Protein AF-A0A1L9RF96-F1 (afdb_monomer_lite)

Foldseek 3Di:
DKDWCAFLLSLVVCLVPAQVSVVVSVVLVVDPVRDRRWIFMFFFDLDDDPDDDPPHAFTFTFTGDVDPLSGWTKGKALAPVVRPVPPVVLFDFLAADLVVVLVVLVVCCVVPNLDDVDPDFDPAQDWAQDLVQRAIDGAPTSFAADAEQEAAADDDDPADDDDPVCNVQRRHGCCCPPPNPHAQQVNLVSQVPVSDGHVSEYEYEQADQHRNQHFGNSPDHTADGWDWGDDPSMIMTTADDDPLSSLVPGNSLQALLSLLVLQSTQKYFYGGSHWTWIDGLVDPDDIDTSNCVSHRDCVVPRRDSNDDDDLQRLQQSNLQHDDPALQCSCVSCVSVCCVPQNPQAFLSAHLQCNQQQLQKAAPVNDFAAGDHPPPDDRDPSHPSRGHHGMGHPCVPPDPQQDAGDDLKWKWAADPVLQWIDTRFRDPPHQQFFQDPVLFHDDPPPDVVSVVSSLPLLVVLLVCLQVVSADADNDPQSDPDDDSVSSSVVRRVPDRGSSRSSCNSNPNDPDIDHPVVCVVRFPPVQSVVQSDDDPGGDMGID

InterPro domains:
  IPR010730 Heterokaryon incompatibility [PF06985] (184-261)

Secondary structure (DSSP, 8-state):
-EEEEEEHHHHHHHHTT-TTHHHHHHHHTT-TT--TTPEEEEE----S--TT-----------SSS-GGG---EEEES-TTS-TTS-GGGSPPSS--HHHHHHHHHHHHHHH-S--S------TT-EEEETTTTEEEEPPTT----EEE----S--SS-----TTTHHHHTSTTHHHHT----HHHHHHHHHHTSS-SSS-EEEE-S-SSTTS--TTTSSS-PPPP-EEEETTEEEEEPPPPHHHHHHTSTTTTBHHHHHHHHT-SEEEEE-SS-EEEEETT--SPPEETTGGGS---TT----TTS---HHHHHHHHHTSB-SSGGGHHHHHHHHHHHHHTT-EETTEEGGGHHHHT-EEETTS--PBPPPSSS----TTSGGGB-S-EEE--TT--TTT-----SS-EEEE-TTSS-EEE-PPP--SGGGBB-TTSSB----S-HHHHHHHHHHHHHHHHHHHTT-S-SPPPGGGSSS--HHHHHHHHHHH-SBHHHHHHHHHT--SSPBPHHHHTTTS-HHHHHHHTS--SS--EEE-

Sequence (541 aa):
MKLNLGTLEELQERARRCSFCAPIAKMVALDSEIGPTTEVIFQTDLAGDYGDSDCSCGFRGFVGTEDPYTCHNFLGFRDVSEVDDLELDKWPGQEINWVTVSTWLKKCDDEHGKISKHQSTAPQGLLVIDTDNWCIMDAPTNCQYAAQSYVWGSPPGDDLQLTIDNMAELKLVGSLIQKYSPPETVRDAILACNIYGGSWVILVALAGNDAPHGLPGVSKAKRSQPVTKQTQGIDLVQQHMIYPDLVSVSKWATRGWTFQEARFSSRLLSFSEEAACYECHHCESDPEIEDAVLRPSLEGFDGGMFQSWSYDELVSSFTSRDLTFDGDILCAFTGILNSQYGNRHRFGLPLKDLSRALLWTAEDREYPIRQSTNDEVFPSWSWCFIKGSMRHDIRGFDEDHGFTKPLATFAFSVADKSSLDLLQNQSNHSLWSKGKNGLWGESHGRPWIDNEKRIAPLVIAMAWRKGCLHGALPDELRPGSSWQAYEDIIFSKWPSLGRLSDDADGIAPGTITAHHLDNRFPPATVRLAAIPSCHTRSLFA

Organism: NCBI:txid1073089

pLDDT: mean 74.05, std 14.83, range [30.03, 94.94]

Structure (mmCIF, N/CA/C/O backbone):
data_AF-A0A1L9RF96-F1
#
_entry.id   AF-A0A1L9RF96-F1
#
loop_
_atom_site.group_PDB
_atom_site.id
_atom_site.type_symbol
_atom_site.label_atom_id
_atom_site.label_alt_id
_atom_site.label_comp_id
_atom_site.label_asym_id
_atom_site.label_entity_id
_atom_site.label_seq_id
_atom_site.pdbx_PDB_ins_code
_atom_site.Cartn_x
_atom_site.Cartn_y
_atom_site.Cartn_z
_atom_site.occupancy
_atom_site.B_iso_or_equiv
_atom_site.auth_seq_id
_atom_site.auth_comp_id
_atom_site.auth_asym_id
_atom_site.auth_atom_id
_atom_site.pdbx_PDB_model_num
ATOM 1 N N . MET A 1 1 ? -7.464 36.807 6.433 1.00 61.78 1 MET A N 1
ATOM 2 C CA . MET A 1 1 ? -6.681 37.631 7.392 1.00 61.78 1 MET A CA 1
ATOM 3 C C . MET A 1 1 ? -5.600 36.763 8.032 1.00 61.78 1 MET A C 1
ATOM 5 O O . MET A 1 1 ? -5.914 35.652 8.420 1.00 61.78 1 MET A O 1
ATOM 9 N N . LYS A 1 2 ? -4.351 37.239 8.151 1.00 70.06 2 LYS A N 1
ATOM 10 C CA . LYS A 1 2 ? -3.223 36.504 8.765 1.00 70.06 2 LYS A CA 1
ATOM 11 C C . LYS A 1 2 ? -2.804 37.186 10.074 1.00 70.06 2 LYS A C 1
ATOM 13 O O . LYS A 1 2 ? -2.496 38.374 10.061 1.00 70.06 2 LYS A O 1
ATOM 18 N N . LEU A 1 3 ? -2.821 36.454 11.184 1.00 72.19 3 LEU A N 1
ATOM 19 C CA . LEU A 1 3 ? -2.474 36.899 12.536 1.00 72.19 3 LEU A CA 1
ATOM 20 C C . LEU A 1 3 ? -1.287 36.074 13.043 1.00 72.19 3 LEU A C 1
ATOM 22 O O . LEU A 1 3 ? -1.417 34.879 13.283 1.00 72.19 3 LEU A O 1
ATOM 26 N N . ASN A 1 4 ? -0.130 36.706 13.239 1.00 80.44 4 ASN A N 1
ATOM 27 C CA . ASN A 1 4 ? 0.981 36.063 13.938 1.00 80.44 4 ASN A CA 1
ATOM 28 C C . ASN A 1 4 ? 0.672 36.061 15.447 1.00 80.44 4 ASN A C 1
ATOM 30 O O . ASN A 1 4 ? 0.505 37.117 16.062 1.00 80.44 4 ASN A O 1
ATOM 34 N N . LEU A 1 5 ? 0.546 34.868 16.021 1.00 80.06 5 LEU A N 1
ATOM 35 C CA . LEU A 1 5 ? 0.265 34.633 17.429 1.00 80.06 5 LEU A CA 1
ATOM 36 C C . LEU A 1 5 ? 1.539 34.406 18.247 1.00 80.06 5 LEU A C 1
ATOM 38 O O . LEU A 1 5 ? 1.420 33.923 19.363 1.00 80.06 5 LEU A O 1
ATOM 42 N N . GLY A 1 6 ? 2.720 34.800 17.769 1.00 83.00 6 GLY A N 1
ATOM 43 C CA . GLY A 1 6 ? 4.009 34.650 18.454 1.00 83.00 6 GLY A CA 1
ATOM 44 C C . GLY A 1 6 ? 4.487 33.201 18.531 1.00 83.00 6 GLY A C 1
ATOM 45 O O . GLY A 1 6 ? 3.946 32.329 17.853 1.00 83.00 6 GLY A O 1
ATOM 46 N N . THR A 1 7 ? 5.500 32.935 19.352 1.00 87.06 7 THR A N 1
ATOM 47 C CA . THR A 1 7 ? 5.995 31.560 19.543 1.00 87.06 7 THR A CA 1
ATOM 48 C C . THR A 1 7 ? 4.993 30.702 20.322 1.00 87.06 7 THR A C 1
ATOM 50 O O . THR A 1 7 ? 4.146 31.233 21.048 1.00 87.06 7 THR A O 1
ATOM 53 N N . LEU A 1 8 ? 5.080 29.370 20.216 1.00 84.62 8 LEU A N 1
ATOM 54 C CA . LEU A 1 8 ? 4.247 28.457 21.009 1.00 84.62 8 LEU A CA 1
ATOM 55 C C . LEU A 1 8 ? 4.363 28.746 22.515 1.00 84.62 8 LEU A C 1
ATOM 57 O O . LEU A 1 8 ? 3.351 28.763 23.212 1.00 84.62 8 LEU A O 1
ATOM 61 N N . GLU A 1 9 ? 5.563 29.035 23.015 1.00 87.88 9 GLU A N 1
ATOM 62 C CA . GLU A 1 9 ? 5.787 29.413 24.413 1.00 87.88 9 GLU A CA 1
ATOM 63 C C . GLU A 1 9 ? 5.032 30.704 24.785 1.00 87.88 9 GLU A C 1
ATOM 65 O O . GLU A 1 9 ? 4.249 30.724 25.739 1.00 87.88 9 GLU A O 1
ATOM 70 N N . GLU A 1 10 ? 5.162 31.765 23.983 1.00 88.75 10 GLU A N 1
ATOM 71 C CA . GLU A 1 10 ? 4.437 33.027 24.192 1.00 88.75 10 GLU A CA 1
ATOM 72 C C . GLU A 1 10 ? 2.915 32.852 24.079 1.00 88.75 10 GLU A C 1
ATOM 74 O O . GLU A 1 10 ? 2.125 33.562 24.719 1.00 88.75 10 GLU A O 1
ATOM 79 N N . LEU A 1 11 ? 2.474 31.940 23.215 1.00 86.69 11 LEU A N 1
ATOM 80 C CA . LEU A 1 11 ? 1.074 31.594 23.042 1.00 86.69 11 LEU A CA 1
ATOM 81 C C . LEU A 1 11 ? 0.542 30.823 24.259 1.00 86.69 11 LEU A C 1
ATOM 83 O O . LEU A 1 11 ? -0.541 31.149 24.746 1.00 86.69 11 LEU A O 1
ATOM 87 N N . GLN A 1 12 ? 1.301 29.864 24.795 1.00 87.88 12 GLN A N 1
ATOM 88 C CA . GLN A 1 12 ? 0.978 29.118 26.017 1.00 87.88 12 GLN A CA 1
ATOM 89 C C . GLN A 1 12 ? 0.934 30.023 27.254 1.00 87.88 12 GLN A C 1
ATOM 91 O O . GLN A 1 12 ? 0.074 29.852 28.124 1.00 87.88 12 GLN A O 1
ATOM 96 N N . GLU A 1 13 ? 1.802 31.031 27.337 1.00 90.75 13 GLU A N 1
ATOM 97 C CA . GLU A 1 13 ? 1.718 32.035 28.397 1.00 90.75 13 GLU A CA 1
ATOM 98 C C . GLU A 1 13 ? 0.448 32.885 28.277 1.00 90.75 13 GLU A C 1
ATOM 100 O O . GLU A 1 13 ? -0.287 33.053 29.260 1.00 90.75 13 GLU A O 1
ATOM 105 N N . ARG A 1 14 ? 0.133 33.376 27.069 1.00 91.62 14 ARG A N 1
ATOM 106 C CA . ARG A 1 14 ? -1.098 34.144 26.804 1.00 91.62 14 ARG A CA 1
ATOM 107 C C . ARG A 1 14 ? -2.362 33.317 26.995 1.00 91.62 14 ARG A C 1
ATOM 109 O O . ARG A 1 14 ? -3.365 33.850 27.475 1.00 91.62 14 ARG A O 1
ATOM 116 N N . ALA A 1 15 ? -2.319 32.025 26.690 1.00 85.81 15 ALA A N 1
ATOM 117 C CA . ALA A 1 15 ? -3.412 31.076 26.885 1.00 85.81 15 ALA A CA 1
ATOM 118 C C . ALA A 1 15 ? -3.909 31.018 28.334 1.00 85.81 15 ALA A C 1
ATOM 120 O O . ALA A 1 15 ? -5.082 30.743 28.568 1.00 85.81 15 ALA A O 1
ATOM 121 N N . ARG A 1 16 ? -3.072 31.365 29.319 1.00 85.88 16 ARG A N 1
ATOM 122 C CA . ARG A 1 16 ? -3.496 31.446 30.728 1.00 85.88 16 ARG A CA 1
ATOM 123 C C . ARG A 1 16 ? -4.515 32.559 30.995 1.00 85.88 16 ARG A C 1
ATOM 125 O O . ARG A 1 16 ? -5.147 32.551 32.048 1.00 85.88 16 ARG A O 1
ATOM 132 N N . ARG A 1 17 ? -4.631 33.552 30.103 1.00 84.94 17 ARG A N 1
ATOM 133 C CA . ARG A 1 17 ? -5.451 34.764 30.304 1.00 84.94 17 ARG A CA 1
ATOM 134 C C . ARG A 1 17 ? -6.318 35.155 29.103 1.00 84.94 17 ARG A C 1
ATOM 136 O O . ARG A 1 17 ? -7.175 36.018 29.253 1.00 84.94 17 ARG A O 1
ATOM 143 N N . CYS A 1 18 ? -6.110 34.558 27.931 1.00 76.69 18 CYS A N 1
ATOM 144 C CA . CYS A 1 18 ? -6.847 34.860 26.706 1.00 76.69 18 CYS A CA 1
ATOM 145 C C . CYS A 1 18 ? -7.694 33.658 26.268 1.00 76.69 18 CYS A C 1
ATOM 147 O O . CYS A 1 18 ? -7.155 32.595 25.962 1.00 76.69 18 CYS A O 1
ATOM 149 N N . SER A 1 19 ? -9.015 33.850 26.189 1.00 67.00 19 SER A N 1
ATOM 150 C CA . SER A 1 19 ? -9.985 32.814 25.797 1.00 67.00 19 SER A CA 1
ATOM 151 C C . SER A 1 19 ? -9.813 32.325 24.358 1.00 67.00 19 SER A C 1
ATOM 153 O O . SER A 1 19 ? -10.155 31.186 24.070 1.00 67.00 19 SER A O 1
ATOM 155 N N . PHE A 1 20 ? -9.258 33.162 23.475 1.00 73.62 20 PHE A N 1
ATOM 156 C CA . PHE A 1 20 ? -8.938 32.807 22.091 1.00 73.62 20 PHE A CA 1
ATOM 157 C C . PHE A 1 20 ? -7.607 32.045 21.981 1.00 73.62 20 PHE A C 1
ATOM 159 O O . PHE A 1 20 ? -7.520 31.046 21.278 1.00 73.62 20 PHE A O 1
ATOM 166 N N . CYS A 1 21 ? -6.571 32.459 22.720 1.00 77.50 21 CYS A N 1
ATOM 167 C CA . CYS A 1 21 ? -5.265 31.789 22.691 1.00 77.50 21 CYS A CA 1
ATOM 168 C C . CYS A 1 21 ? -5.281 30.426 23.398 1.00 77.50 21 CYS A C 1
ATOM 170 O O . CYS A 1 21 ? -4.523 29.542 23.017 1.00 77.50 21 CYS A O 1
ATOM 172 N N . ALA A 1 22 ? -6.120 30.249 24.424 1.00 75.38 22 ALA A N 1
ATOM 173 C CA . ALA A 1 22 ? -6.210 29.015 25.205 1.00 75.38 22 ALA A CA 1
ATOM 174 C C . ALA A 1 22 ? -6.485 27.737 24.382 1.00 75.38 22 ALA A C 1
ATOM 176 O O . ALA A 1 22 ? -5.730 26.776 24.551 1.00 75.38 22 ALA A O 1
ATOM 177 N N . PRO A 1 23 ? -7.512 27.686 23.504 1.00 66.44 23 PRO A N 1
ATOM 178 C CA . PRO A 1 23 ? -7.723 26.546 22.613 1.00 66.44 23 PRO A CA 1
ATOM 179 C C . PRO A 1 23 ? -6.519 26.279 21.719 1.00 66.44 23 PRO A C 1
ATOM 181 O O . PRO A 1 23 ? -6.038 25.152 21.675 1.00 66.44 23 PRO A O 1
ATOM 184 N N . ILE A 1 24 ? -6.028 27.323 21.049 1.00 73.56 24 ILE A N 1
ATOM 185 C CA . ILE A 1 24 ? -4.971 27.207 20.043 1.00 73.56 24 ILE A CA 1
ATOM 186 C C . ILE A 1 24 ? -3.694 26.671 20.702 1.00 73.56 24 ILE A C 1
ATOM 188 O O . ILE A 1 24 ? -3.133 25.690 20.237 1.00 73.56 24 ILE A O 1
ATOM 192 N N . ALA A 1 25 ? -3.291 27.218 21.853 1.00 77.38 25 ALA A N 1
ATOM 193 C CA . ALA A 1 25 ? -2.095 26.763 22.562 1.00 77.38 25 ALA A CA 1
ATOM 194 C C . ALA A 1 25 ? -2.191 25.309 23.038 1.00 77.38 25 ALA A C 1
ATOM 196 O O . ALA A 1 25 ? -1.203 24.583 22.984 1.00 77.38 25 ALA A O 1
ATOM 197 N N . LYS A 1 26 ? -3.365 24.885 23.534 1.00 70.88 26 LYS A N 1
ATOM 198 C CA . LYS A 1 26 ? -3.568 23.510 24.005 1.00 70.88 26 LYS A CA 1
ATOM 199 C C . LYS A 1 26 ? -3.471 22.513 22.853 1.00 70.88 26 LYS A C 1
ATOM 201 O O . LYS A 1 26 ? -2.928 21.440 23.059 1.00 70.88 26 LYS A O 1
ATOM 206 N N . MET A 1 27 ? -4.011 22.863 21.688 1.00 64.50 27 MET A N 1
ATOM 207 C CA . MET A 1 27 ? -4.045 21.972 20.528 1.00 64.50 27 MET A CA 1
ATOM 208 C C . MET A 1 27 ? -2.686 21.865 19.849 1.00 64.50 27 MET A C 1
ATOM 210 O O . MET A 1 27 ? -2.225 20.759 19.619 1.00 64.50 27 MET A O 1
ATOM 214 N N . VAL A 1 28 ? -1.997 22.988 19.650 1.00 69.69 28 VAL A N 1
ATOM 215 C CA . VAL A 1 28 ? -0.637 23.007 19.082 1.00 69.69 28 VAL A CA 1
ATOM 216 C C . VAL A 1 28 ? 0.352 22.261 19.980 1.00 69.69 28 VAL A C 1
ATOM 218 O O . VAL A 1 28 ? 1.288 21.643 19.500 1.00 69.69 28 VAL A O 1
ATOM 221 N N . ALA A 1 29 ? 0.123 22.268 21.295 1.00 67.69 29 ALA A N 1
ATOM 222 C CA . ALA A 1 29 ? 0.930 21.506 22.243 1.00 67.69 29 ALA A CA 1
ATOM 223 C C . ALA A 1 29 ? 0.676 19.985 22.225 1.00 67.69 29 ALA A C 1
ATOM 225 O O . ALA A 1 29 ? 1.395 19.266 22.916 1.00 67.69 29 ALA A O 1
ATOM 226 N N . LEU A 1 30 ? -0.355 19.495 21.520 1.00 63.72 30 LEU A N 1
ATOM 227 C CA . LEU A 1 30 ? -0.564 18.054 21.319 1.00 63.72 30 LEU A CA 1
ATOM 228 C C . LEU A 1 30 ? 0.372 17.494 20.246 1.00 63.72 30 LEU A C 1
ATOM 230 O O . LEU A 1 30 ? 0.658 16.300 20.269 1.00 63.72 30 LEU A O 1
ATOM 234 N N . ASP A 1 31 ? 0.854 18.347 19.344 1.00 65.12 31 ASP A N 1
ATOM 235 C CA . ASP A 1 31 ? 1.823 17.969 18.332 1.00 65.12 31 ASP A CA 1
ATOM 236 C C . ASP A 1 31 ? 3.239 18.022 18.922 1.00 65.12 31 ASP A C 1
ATOM 238 O O . ASP A 1 31 ? 3.783 19.084 19.238 1.00 65.12 31 ASP A O 1
ATOM 242 N N . SER A 1 32 ? 3.836 16.845 19.106 1.00 62.00 32 SER A N 1
ATOM 243 C CA . SER A 1 32 ? 5.186 16.709 19.654 1.00 62.00 32 SER A CA 1
ATOM 244 C C . SER A 1 32 ? 6.286 17.235 18.731 1.00 62.00 32 SER A C 1
ATOM 246 O O . SER A 1 32 ? 7.413 17.416 19.194 1.00 62.00 32 SER A O 1
ATOM 248 N N . GLU A 1 33 ? 5.990 17.470 17.451 1.00 64.50 33 GLU A N 1
ATOM 249 C CA . GLU A 1 33 ? 6.948 18.015 16.487 1.00 64.50 33 GLU A CA 1
ATOM 250 C C . GLU A 1 33 ? 7.088 19.541 16.610 1.00 64.50 33 GLU A C 1
ATOM 252 O O . GLU A 1 33 ? 8.094 20.119 16.188 1.00 64.50 33 GLU A O 1
ATOM 257 N N . ILE A 1 34 ? 6.131 20.209 17.265 1.00 70.69 34 ILE A N 1
ATOM 258 C CA . ILE A 1 34 ? 6.125 21.664 17.410 1.00 70.69 34 ILE A CA 1
ATOM 259 C C . ILE A 1 34 ? 6.913 22.082 18.655 1.00 70.69 34 ILE A C 1
ATOM 261 O O . ILE A 1 34 ? 6.465 21.999 19.800 1.00 70.69 34 ILE A O 1
ATOM 265 N N . GLY A 1 35 ? 8.115 22.611 18.421 1.00 76.31 35 GLY A N 1
ATOM 266 C CA . GLY A 1 35 ? 8.964 23.151 19.480 1.00 76.31 35 GLY A CA 1
ATOM 267 C C . GLY A 1 35 ? 8.421 24.454 20.098 1.00 76.31 35 GLY A C 1
ATOM 268 O O . GLY A 1 35 ? 7.690 25.200 19.440 1.00 76.31 35 GLY A O 1
ATOM 269 N N . PRO A 1 36 ? 8.837 24.805 21.330 1.00 82.06 36 PRO A N 1
ATOM 270 C CA . PRO A 1 36 ? 8.367 25.998 22.050 1.00 82.06 36 PRO A CA 1
ATOM 271 C C . PRO A 1 36 ? 8.676 27.321 21.328 1.00 82.06 36 PRO A C 1
ATOM 273 O O . PRO A 1 36 ? 7.962 28.306 21.499 1.00 82.06 36 PRO A O 1
ATOM 276 N N . THR A 1 37 ? 9.717 27.344 20.494 1.00 84.56 37 THR A N 1
ATOM 277 C CA . THR A 1 37 ? 10.148 28.523 19.728 1.00 84.56 37 THR A CA 1
ATOM 278 C C . THR A 1 37 ? 9.477 28.649 18.361 1.00 84.56 37 THR A C 1
ATOM 280 O O . THR A 1 37 ? 9.764 29.600 17.640 1.00 84.56 37 THR A O 1
ATOM 283 N N . THR A 1 38 ? 8.629 27.697 17.972 1.00 79.50 38 THR A N 1
ATOM 284 C CA . THR A 1 38 ? 7.963 27.701 16.664 1.00 79.50 38 THR A CA 1
ATOM 285 C C . THR A 1 38 ? 6.941 28.828 16.610 1.00 79.50 38 THR A C 1
ATOM 287 O O . THR A 1 38 ? 6.144 28.975 17.538 1.00 79.50 38 THR A O 1
ATOM 290 N N . GLU A 1 39 ? 6.961 29.632 15.545 1.00 80.12 39 GLU A N 1
ATOM 291 C CA . GLU A 1 39 ? 5.953 30.674 15.342 1.00 80.12 39 GLU A CA 1
ATOM 292 C C . GLU A 1 39 ? 4.587 30.053 15.038 1.00 80.12 39 GLU A C 1
ATOM 294 O O . GLU A 1 39 ? 4.450 29.172 14.191 1.00 80.12 39 GLU A O 1
ATOM 299 N N . VAL A 1 40 ? 3.557 30.549 15.717 1.00 74.38 40 VAL A N 1
ATOM 300 C CA . VAL A 1 40 ? 2.173 30.139 15.514 1.00 74.38 40 VAL A CA 1
ATOM 301 C C . VAL A 1 40 ? 1.454 31.223 14.726 1.00 74.38 40 VAL A C 1
ATOM 303 O O . VAL A 1 40 ? 1.324 32.358 15.183 1.00 74.38 40 VAL A O 1
ATOM 306 N N . ILE A 1 41 ? 0.956 30.890 13.538 1.00 72.94 41 ILE A N 1
ATOM 307 C CA . ILE A 1 41 ? 0.345 31.858 12.623 1.00 72.94 41 ILE A CA 1
ATOM 308 C C . ILE A 1 41 ? -1.105 31.487 12.344 1.00 72.94 41 ILE A C 1
ATOM 310 O O . ILE A 1 41 ? -1.381 30.672 11.478 1.00 72.94 41 ILE A O 1
ATOM 314 N N . PHE A 1 42 ? -2.045 32.188 12.965 1.00 70.56 42 PHE A N 1
ATOM 315 C CA . PHE A 1 42 ? -3.462 32.023 12.678 1.00 70.56 42 PHE A CA 1
ATOM 316 C C . PHE A 1 42 ? -3.858 32.783 11.408 1.00 70.56 42 PHE A C 1
ATOM 318 O O . PHE A 1 42 ? -4.018 34.004 11.412 1.00 70.56 42 PHE A O 1
ATOM 325 N N . GLN A 1 43 ? -4.020 32.075 10.297 1.00 64.88 43 GLN A N 1
ATOM 326 C CA . GLN A 1 43 ? -4.625 32.633 9.090 1.00 64.88 43 GLN A CA 1
ATOM 327 C C . GLN A 1 43 ? -6.136 32.356 9.061 1.00 64.88 43 GLN A C 1
ATOM 329 O O . GLN A 1 43 ? -6.658 31.639 9.897 1.00 64.88 43 GLN A O 1
ATOM 334 N N . THR A 1 44 ? -6.863 33.055 8.200 1.00 60.69 44 THR A N 1
ATOM 335 C CA . THR A 1 44 ? -8.293 32.889 7.942 1.00 60.69 44 THR A CA 1
ATOM 336 C C . THR A 1 44 ? -8.492 33.165 6.465 1.00 60.69 44 THR A C 1
ATOM 338 O O . THR A 1 44 ? -8.111 34.242 5.988 1.00 60.69 44 THR A O 1
ATOM 341 N N . ASP A 1 45 ? -9.101 32.231 5.757 1.00 53.88 45 ASP A N 1
ATOM 342 C CA . ASP A 1 45 ? -9.586 32.464 4.404 1.00 53.88 45 ASP A CA 1
ATOM 343 C C . ASP A 1 45 ? -11.108 32.617 4.493 1.00 53.88 45 ASP A C 1
ATOM 345 O O . ASP A 1 45 ? -11.783 31.795 5.107 1.00 53.88 45 ASP A O 1
ATOM 349 N N . LEU A 1 46 ? -11.640 33.729 3.976 1.00 47.94 46 LEU A N 1
ATOM 350 C CA . LEU A 1 46 ? -13.081 33.885 3.782 1.00 47.94 46 LEU A CA 1
ATOM 351 C C . LEU A 1 46 ? -13.445 32.960 2.620 1.00 47.94 46 LEU A C 1
ATOM 353 O O . LEU A 1 46 ? -13.032 33.236 1.493 1.00 47.94 46 LEU A O 1
ATOM 357 N N . ALA A 1 47 ? -14.150 31.862 2.886 1.00 44.41 47 ALA A N 1
ATOM 358 C CA . ALA A 1 47 ? -14.639 30.989 1.828 1.00 44.41 47 ALA A CA 1
ATOM 359 C C . ALA A 1 47 ? -15.597 31.779 0.919 1.00 44.41 47 ALA A C 1
ATOM 361 O O . ALA A 1 47 ? -16.663 32.211 1.351 1.00 44.41 47 ALA A O 1
ATOM 362 N N . GLY A 1 48 ? -15.189 32.000 -0.330 1.00 37.84 48 GLY A N 1
ATOM 363 C CA . GLY A 1 48 ? -16.138 32.024 -1.435 1.00 37.84 48 GLY A CA 1
ATOM 364 C C . GLY A 1 48 ? -16.406 30.572 -1.817 1.00 37.84 48 GLY A C 1
ATOM 365 O O . GLY A 1 48 ? -15.442 29.832 -1.989 1.00 37.84 48 GLY A O 1
ATOM 366 N N . ASP A 1 49 ? -17.684 30.198 -1.865 1.00 40.25 49 ASP A N 1
ATOM 367 C CA . ASP A 1 49 ? -18.250 28.961 -2.419 1.00 40.25 49 ASP A CA 1
ATOM 368 C C . ASP A 1 49 ? -17.381 27.698 -2.282 1.00 40.25 49 ASP A C 1
ATOM 370 O O . ASP A 1 49 ? -16.746 27.249 -3.235 1.00 40.25 49 ASP A O 1
ATOM 374 N N . TYR A 1 50 ? -17.411 27.080 -1.098 1.00 40.34 50 TYR A N 1
ATOM 375 C CA . TYR A 1 50 ? -17.310 25.620 -1.028 1.00 40.34 50 TYR A CA 1
ATOM 376 C C . TYR A 1 50 ? -18.728 25.075 -1.243 1.00 40.34 50 TYR A C 1
ATOM 378 O O . TYR A 1 50 ? -19.653 25.534 -0.581 1.00 40.34 50 TYR A O 1
ATOM 386 N N . GLY A 1 51 ? -18.885 24.180 -2.221 1.00 37.84 51 GLY A N 1
ATOM 387 C CA . GLY A 1 51 ? -20.144 23.799 -2.871 1.00 37.84 51 GLY A CA 1
ATOM 388 C C . GLY A 1 51 ? -21.400 23.690 -1.995 1.00 37.84 51 GLY A C 1
ATOM 389 O O . GLY A 1 51 ? -21.360 23.163 -0.886 1.00 37.84 51 GLY A O 1
ATOM 390 N N . ASP A 1 52 ? -22.503 24.199 -2.561 1.00 33.72 52 ASP A N 1
ATOM 391 C CA . ASP A 1 52 ? -23.943 24.019 -2.266 1.00 33.72 52 ASP A CA 1
ATOM 392 C C . ASP A 1 52 ? -24.442 24.014 -0.809 1.00 33.72 52 ASP A C 1
ATOM 394 O O . ASP A 1 52 ? -25.633 23.823 -0.566 1.00 33.72 52 ASP A O 1
ATOM 398 N N . SER A 1 53 ? -23.584 24.288 0.168 1.00 37.38 53 SER A N 1
ATOM 399 C CA . SER A 1 53 ? -23.977 24.494 1.555 1.00 37.38 53 SER A CA 1
ATOM 400 C C . SER A 1 53 ? -23.881 25.980 1.882 1.00 37.38 53 SER A C 1
ATOM 402 O O . SER A 1 53 ? -22.804 26.572 1.882 1.00 37.38 53 SER A O 1
ATOM 404 N N . ASP A 1 54 ? -25.031 26.579 2.192 1.00 33.91 54 ASP A N 1
ATOM 405 C CA . ASP A 1 54 ? -25.234 27.953 2.679 1.00 33.91 54 ASP A CA 1
ATOM 406 C C . ASP A 1 54 ? -24.581 28.195 4.070 1.00 33.91 54 ASP A C 1
ATOM 408 O O . ASP A 1 54 ? -25.057 28.978 4.894 1.00 33.91 54 ASP A O 1
ATOM 412 N N . CYS A 1 55 ? -23.456 27.537 4.369 1.00 38.50 55 CYS A N 1
ATOM 413 C CA . CYS A 1 55 ? -22.664 27.735 5.577 1.00 38.50 55 CYS A CA 1
ATOM 414 C C . CYS A 1 55 ? -21.884 29.051 5.479 1.00 38.50 55 CYS A C 1
ATOM 416 O O . CYS A 1 55 ? -20.667 29.104 5.286 1.00 38.50 55 CYS A O 1
ATOM 418 N N . SER A 1 56 ? -22.616 30.153 5.623 1.00 37.56 56 SER A N 1
ATOM 419 C CA . SER A 1 56 ? -22.028 31.460 5.865 1.00 37.56 56 SER A CA 1
ATOM 420 C C . SER A 1 56 ? -21.192 31.401 7.153 1.00 37.56 56 SER A C 1
ATOM 422 O O . SER A 1 56 ? -21.656 30.924 8.181 1.00 37.56 56 SER A O 1
ATOM 424 N N . CYS A 1 57 ? -19.942 31.863 7.059 1.00 43.22 57 CYS A N 1
ATOM 425 C CA . CYS A 1 57 ? -18.886 31.928 8.080 1.00 43.22 57 CYS A CA 1
ATOM 426 C C . CYS A 1 57 ? -18.255 30.605 8.572 1.00 43.22 57 CYS A C 1
ATOM 428 O O . CYS A 1 57 ? -18.567 30.111 9.645 1.00 43.22 57 CYS A O 1
ATOM 430 N N . GLY A 1 58 ? -17.233 30.135 7.842 1.00 44.69 58 GLY A N 1
ATOM 431 C CA . GLY A 1 58 ? -16.134 29.309 8.360 1.00 44.69 58 GLY A CA 1
ATOM 432 C C . GLY A 1 58 ? -14.780 29.968 8.049 1.00 44.69 58 GLY A C 1
ATOM 433 O O . GLY A 1 58 ? -14.645 30.639 7.025 1.00 44.69 58 GLY A O 1
ATOM 434 N N . PHE A 1 59 ? -13.778 29.828 8.927 1.00 50.91 59 PHE A N 1
ATOM 435 C CA . PHE A 1 59 ? -12.425 30.362 8.706 1.00 50.91 59 PHE A CA 1
ATOM 436 C C . PHE A 1 59 ? -11.361 29.321 9.058 1.00 50.91 59 PHE A C 1
ATOM 438 O O . PHE A 1 59 ? -11.329 28.845 10.188 1.00 50.91 59 PHE A O 1
ATOM 445 N N . ARG A 1 60 ? -10.435 29.048 8.134 1.00 48.94 60 ARG A N 1
ATOM 446 C CA . ARG A 1 60 ? -9.338 28.088 8.327 1.00 48.94 60 ARG A CA 1
ATOM 447 C C . ARG A 1 60 ? -8.150 28.710 9.063 1.00 48.94 60 ARG A C 1
ATOM 449 O O . ARG A 1 60 ? -7.450 29.524 8.469 1.00 48.94 60 ARG A O 1
ATOM 456 N N . GLY A 1 61 ? -7.926 28.309 10.317 1.00 48.78 61 GLY A N 1
ATOM 457 C CA . GLY A 1 61 ? -6.675 28.547 11.050 1.00 48.78 61 GLY A CA 1
ATOM 458 C C . GLY A 1 61 ? -5.555 27.636 10.547 1.00 48.78 61 GLY A C 1
ATOM 459 O O . GLY A 1 61 ? -5.825 26.510 10.155 1.00 48.78 61 GLY A O 1
ATOM 460 N N . PHE A 1 62 ? -4.318 28.123 10.555 1.00 53.97 62 PHE A N 1
ATOM 461 C CA . PHE A 1 62 ? -3.111 27.331 10.304 1.00 53.97 62 PHE A CA 1
ATOM 462 C C . PHE A 1 62 ? -2.193 27.484 11.523 1.00 53.97 62 PHE A C 1
ATOM 464 O O . PHE A 1 62 ? -2.374 28.414 12.311 1.00 53.97 62 PHE A O 1
ATOM 471 N N . VAL A 1 63 ? -1.239 26.578 11.722 1.00 50.97 63 VAL A N 1
ATOM 472 C CA . VAL A 1 63 ? -0.179 26.714 12.731 1.00 50.97 63 VAL A CA 1
ATOM 473 C C . VAL A 1 63 ? 1.074 26.055 12.164 1.00 50.97 63 VAL A C 1
ATOM 475 O O . VAL A 1 63 ? 0.973 24.925 11.720 1.00 50.97 63 VAL A O 1
ATOM 478 N N . GLY A 1 64 ? 2.216 26.747 12.139 1.00 51.19 64 GLY A N 1
ATOM 479 C CA . GLY A 1 64 ? 3.483 26.173 11.677 1.00 51.19 64 GLY A CA 1
ATOM 480 C C . GLY A 1 64 ? 4.413 27.175 10.987 1.00 51.19 64 GLY A C 1
ATOM 481 O O . GLY A 1 64 ? 4.041 28.324 10.719 1.00 51.19 64 GLY A O 1
ATOM 482 N N . THR A 1 65 ? 5.631 26.709 10.684 1.00 45.12 65 THR A N 1
ATOM 483 C CA . THR A 1 65 ? 6.516 27.281 9.651 1.00 45.12 65 THR A CA 1
ATOM 484 C C . THR A 1 65 ? 5.814 27.194 8.283 1.00 45.12 65 THR A C 1
ATOM 486 O O . THR A 1 65 ? 4.720 26.655 8.198 1.00 45.12 65 THR A O 1
ATOM 489 N N . GLU A 1 66 ? 6.365 27.723 7.186 1.00 44.88 66 GLU A N 1
ATOM 490 C CA . GLU A 1 66 ? 5.735 27.671 5.839 1.00 44.88 66 GLU A CA 1
ATOM 491 C C . GLU A 1 66 ? 5.489 26.240 5.273 1.00 44.88 66 GLU A C 1
ATOM 493 O O . GLU A 1 66 ? 5.267 26.077 4.075 1.00 44.88 66 GLU A O 1
ATOM 498 N N . ASP A 1 67 ? 5.538 25.208 6.118 1.00 44.22 67 ASP A N 1
ATOM 499 C CA . ASP A 1 67 ? 5.382 23.796 5.813 1.00 44.22 67 ASP A CA 1
ATOM 500 C C . ASP A 1 67 ? 3.912 23.332 5.979 1.00 44.22 67 ASP A C 1
ATOM 502 O O . ASP A 1 67 ? 3.367 23.382 7.087 1.00 44.22 67 ASP A O 1
ATOM 506 N N . PRO A 1 68 ? 3.236 22.884 4.906 1.00 42.78 68 PRO A N 1
ATOM 507 C CA . PRO A 1 68 ? 1.822 22.504 4.934 1.00 42.78 68 PRO A CA 1
ATOM 508 C C . PRO A 1 68 ? 1.479 21.273 5.796 1.00 42.78 68 PRO A C 1
ATOM 510 O O . PRO A 1 68 ? 0.295 21.055 6.052 1.00 42.78 68 PRO A O 1
ATOM 513 N N . TYR A 1 69 ? 2.454 20.486 6.268 1.00 41.31 69 TYR A N 1
ATOM 514 C CA . TYR A 1 69 ? 2.193 19.210 6.958 1.00 41.31 69 TYR A CA 1
ATOM 515 C C . TYR A 1 69 ? 1.873 19.314 8.465 1.00 41.31 69 TYR A C 1
ATOM 517 O O . TYR A 1 69 ? 1.367 18.352 9.030 1.00 41.31 69 TYR A O 1
ATOM 525 N N . THR A 1 70 ? 2.085 20.465 9.120 1.00 49.19 70 THR A N 1
ATOM 526 C CA . THR A 1 70 ? 1.819 20.664 10.574 1.00 49.19 70 THR A CA 1
ATOM 527 C C . THR A 1 70 ? 0.559 21.499 10.863 1.00 49.19 70 THR A C 1
ATOM 529 O O . THR A 1 70 ? 0.408 22.124 11.912 1.00 49.19 70 THR A O 1
ATOM 532 N N . CYS A 1 71 ? -0.383 21.546 9.916 1.00 56.47 71 CYS A N 1
ATOM 533 C CA . CYS A 1 71 ? -1.500 22.490 9.952 1.00 56.47 71 CYS A CA 1
ATOM 534 C C . CYS A 1 71 ? -2.742 21.953 10.692 1.00 56.47 71 CYS A C 1
ATOM 536 O O . CYS A 1 71 ? -3.460 21.095 10.182 1.00 56.47 71 CYS A O 1
ATOM 538 N N . HIS A 1 72 ? -3.093 22.549 11.837 1.00 61.88 72 HIS A N 1
ATOM 539 C CA . HIS A 1 72 ? -4.394 22.320 12.486 1.00 61.88 72 HIS A CA 1
ATOM 540 C C . HIS A 1 72 ? -5.488 23.219 11.891 1.00 61.88 72 HIS A C 1
ATOM 542 O O . HIS A 1 72 ? -5.431 24.438 12.051 1.00 61.88 72 HIS A O 1
ATOM 548 N N . ASN A 1 73 ? -6.506 22.622 11.259 1.00 64.50 73 ASN A N 1
ATOM 549 C CA . ASN A 1 73 ? -7.627 23.348 10.651 1.00 64.50 73 ASN A CA 1
ATOM 550 C C . ASN A 1 73 ? -8.785 23.544 11.641 1.00 64.50 73 ASN A C 1
ATOM 552 O O . ASN A 1 73 ? -9.064 22.688 12.482 1.00 64.50 73 ASN A O 1
ATOM 556 N N . PHE A 1 74 ? -9.486 24.670 11.509 1.00 65.25 74 PHE A N 1
ATOM 557 C CA . PHE A 1 74 ? -10.607 25.039 12.371 1.00 65.25 74 PHE A CA 1
ATOM 558 C C . PHE A 1 74 ? -11.814 25.462 11.550 1.00 65.25 74 PHE A C 1
ATOM 560 O O . PHE A 1 74 ? -11.665 26.073 10.493 1.00 65.25 74 PHE A O 1
ATOM 567 N N . LEU A 1 75 ? -12.994 25.198 12.100 1.00 65.69 75 LEU A N 1
ATOM 568 C CA . LEU A 1 75 ? -14.254 25.794 11.682 1.00 65.69 75 LEU A CA 1
ATOM 569 C C . LEU A 1 75 ? -14.726 26.721 12.807 1.00 65.69 75 LEU A C 1
ATOM 571 O O . LEU A 1 75 ? -14.612 26.383 13.986 1.00 65.69 75 LEU A O 1
ATOM 575 N N . GLY A 1 76 ? -15.185 27.921 12.457 1.00 63.31 76 GLY A N 1
ATOM 576 C CA . GLY A 1 76 ? -15.577 28.945 13.425 1.00 63.31 76 GLY A CA 1
ATOM 577 C C . GLY A 1 76 ? -16.964 29.475 13.115 1.00 63.31 76 GLY A C 1
ATOM 578 O O . GLY A 1 76 ? -17.122 30.114 12.083 1.00 63.31 76 GLY A O 1
ATOM 579 N N . PHE A 1 77 ? -17.921 29.265 14.017 1.00 61.84 77 PHE A N 1
ATOM 580 C CA . PHE A 1 77 ? -19.336 29.596 13.821 1.00 61.84 77 PHE A CA 1
ATOM 581 C C . PHE A 1 77 ? -19.770 30.732 14.742 1.00 61.84 77 PHE A C 1
ATOM 583 O O . PHE A 1 77 ? -19.386 30.752 15.906 1.00 61.84 77 PHE A O 1
ATOM 590 N N . ARG A 1 78 ? -20.567 31.683 14.244 1.00 54.44 78 ARG A N 1
ATOM 591 C CA . ARG A 1 78 ? -21.023 32.848 15.029 1.00 54.44 78 ARG A CA 1
ATOM 592 C C . ARG A 1 78 ? -22.224 32.545 15.935 1.00 54.44 78 ARG A C 1
ATOM 594 O O . ARG A 1 78 ? -22.375 33.171 16.978 1.00 54.44 78 ARG A O 1
ATOM 601 N N . ASP A 1 79 ? -23.057 31.592 15.542 1.00 55.53 79 ASP A N 1
ATOM 602 C CA . ASP A 1 79 ? -24.128 31.046 16.368 1.00 55.53 79 ASP A CA 1
ATOM 603 C C . ASP A 1 79 ? -24.385 29.609 15.910 1.00 55.53 79 ASP A C 1
ATOM 605 O O . ASP A 1 79 ? -24.831 29.380 14.789 1.00 55.53 79 ASP A O 1
ATOM 609 N N . VAL A 1 80 ? -24.051 28.625 16.745 1.00 49.53 80 VAL A N 1
ATOM 610 C CA . VAL A 1 80 ? -24.234 27.208 16.390 1.00 49.53 80 VAL A CA 1
ATOM 611 C C . VAL A 1 80 ? -25.723 26.841 16.348 1.00 49.53 80 VAL A C 1
ATOM 613 O O . VAL A 1 80 ? -26.087 25.843 15.743 1.00 49.53 80 VAL A O 1
ATOM 616 N N . SER A 1 81 ? -26.601 27.672 16.926 1.00 45.78 81 SER A N 1
ATOM 617 C CA . SER A 1 81 ? -28.052 27.478 16.850 1.00 45.78 81 SER A CA 1
ATOM 618 C C . SER A 1 81 ? -28.701 27.990 15.556 1.00 45.78 81 SER A C 1
ATOM 620 O O . SER A 1 81 ? -29.847 27.641 15.300 1.00 45.78 81 SER A O 1
ATOM 622 N N . GLU A 1 82 ? -27.992 28.775 14.731 1.00 41.31 82 GLU A N 1
ATOM 623 C CA . GLU A 1 82 ? -28.476 29.239 13.414 1.00 41.31 82 GLU A CA 1
ATOM 624 C C . GLU A 1 82 ? -28.008 28.345 12.251 1.00 41.31 82 GLU A C 1
ATOM 626 O O . GLU A 1 82 ? -28.459 28.524 11.120 1.00 41.31 82 GLU A O 1
ATOM 631 N N . VAL A 1 83 ? -27.131 27.369 12.509 1.00 48.62 83 VAL A N 1
ATOM 632 C CA . VAL A 1 83 ? -26.727 26.374 11.509 1.00 48.62 83 VAL A CA 1
ATOM 633 C C . VAL A 1 83 ? -27.608 25.134 11.667 1.00 48.62 83 VAL A C 1
ATOM 635 O O . VAL A 1 83 ? -27.167 24.116 12.190 1.00 48.62 83 VAL A O 1
ATOM 638 N N . ASP A 1 84 ? -28.866 25.230 11.223 1.00 41.09 84 ASP A N 1
ATOM 639 C CA . ASP A 1 84 ? -29.852 24.127 11.237 1.00 41.09 84 ASP A CA 1
ATOM 640 C C . ASP A 1 84 ? -29.332 22.842 10.537 1.00 41.09 84 ASP A C 1
ATOM 642 O O . ASP A 1 84 ? -29.820 21.747 10.814 1.00 41.09 84 ASP A O 1
ATOM 646 N N . ASP A 1 85 ? -28.308 22.951 9.679 1.00 45.81 85 ASP A N 1
ATOM 647 C CA . ASP A 1 85 ? -27.700 21.830 8.943 1.00 45.81 85 ASP A CA 1
ATOM 648 C C . ASP A 1 85 ? -26.514 21.151 9.662 1.00 45.81 85 ASP A C 1
ATOM 650 O O . ASP A 1 85 ? -26.129 20.031 9.312 1.00 45.81 85 ASP A O 1
ATOM 654 N N . LEU A 1 86 ? -25.931 21.784 10.688 1.00 48.03 86 LEU A N 1
ATOM 655 C CA . LEU A 1 86 ? -24.941 21.148 11.560 1.00 48.03 86 LEU A CA 1
ATOM 656 C C . LEU A 1 86 ? -25.693 20.515 12.720 1.00 48.03 86 LEU A C 1
ATOM 658 O O . LEU A 1 86 ? -25.675 21.030 13.834 1.00 48.03 86 LEU A O 1
ATOM 662 N N . GLU A 1 87 ? -26.383 19.404 12.467 1.00 49.47 87 GLU A N 1
ATOM 663 C CA . GLU A 1 87 ? -26.940 18.582 13.540 1.00 49.47 87 GLU A CA 1
ATOM 664 C C . GLU A 1 87 ? -25.805 18.244 14.526 1.00 49.47 87 GLU A C 1
ATOM 666 O O . GLU A 1 87 ? -25.035 17.316 14.303 1.00 49.47 87 GLU A O 1
ATOM 671 N N . LEU A 1 88 ? -25.661 19.000 15.618 1.00 45.56 88 LEU A N 1
ATOM 672 C CA . LEU A 1 88 ? -24.662 18.746 16.666 1.00 45.56 88 LEU A CA 1
ATOM 673 C C . LEU A 1 88 ? -24.855 17.359 17.292 1.00 45.56 88 LEU A C 1
ATOM 675 O O . LEU A 1 88 ? -23.930 16.794 17.863 1.00 45.56 88 LEU A O 1
ATOM 679 N N . ASP A 1 89 ? -26.049 16.792 17.134 1.00 45.78 89 ASP A N 1
ATOM 680 C CA . ASP A 1 89 ? -26.405 15.421 17.487 1.00 45.78 89 ASP A CA 1
ATOM 681 C C . ASP A 1 89 ? -25.739 14.374 16.560 1.00 45.78 89 ASP A C 1
ATOM 683 O O . ASP A 1 89 ? -25.683 13.194 16.906 1.00 45.78 89 ASP A O 1
ATOM 687 N N . LYS A 1 90 ? -25.199 14.799 15.405 1.00 49.34 90 LYS A N 1
ATOM 688 C CA . LYS A 1 90 ? -24.310 14.040 14.505 1.00 49.34 90 LYS A CA 1
ATOM 689 C C . LYS A 1 90 ? -22.824 14.235 14.829 1.00 49.34 90 LYS A C 1
ATOM 691 O O . LYS A 1 90 ? -21.982 13.756 14.067 1.00 49.34 90 LYS A O 1
ATOM 696 N N . TRP A 1 91 ? -22.461 14.933 15.914 1.00 59.19 91 TRP A N 1
ATOM 697 C CA . TRP A 1 91 ? -21.062 14.920 16.349 1.00 59.19 91 TRP A CA 1
ATOM 698 C C . TRP A 1 91 ? -20.609 13.483 16.627 1.00 59.19 91 TRP A C 1
ATOM 700 O O . TRP A 1 91 ? -21.425 12.675 17.081 1.00 59.19 91 TRP A O 1
ATOM 710 N N . PRO A 1 92 ? -19.321 13.163 16.385 1.00 59.72 92 PRO A N 1
ATOM 711 C CA . PRO A 1 92 ? -18.796 11.830 16.615 1.00 59.72 92 PRO A CA 1
ATOM 712 C C . PRO A 1 92 ? -19.179 11.377 18.013 1.00 59.72 92 PRO A C 1
ATOM 714 O O . PRO A 1 92 ? -18.770 11.985 19.002 1.00 59.72 92 PRO A O 1
ATOM 717 N N . GLY A 1 93 ? -19.954 10.305 18.125 1.00 70.94 93 GLY A N 1
ATOM 718 C CA . GLY A 1 93 ? -20.115 9.652 19.412 1.00 70.94 93 GLY A CA 1
ATOM 719 C C . GLY A 1 93 ? -18.744 9.197 19.914 1.00 70.94 93 GLY A C 1
ATOM 720 O O . GLY A 1 93 ? -17.852 8.857 19.142 1.00 70.94 93 GLY A O 1
ATOM 721 N N . GLN A 1 94 ? -18.548 9.108 21.226 1.00 85.38 94 GLN A N 1
ATOM 722 C CA . GLN A 1 94 ? -17.362 8.407 21.742 1.00 85.38 94 GLN A CA 1
ATOM 723 C C . GLN A 1 94 ? -17.380 6.904 21.402 1.00 85.38 94 GLN A C 1
ATOM 725 O O . GLN A 1 94 ? -16.369 6.220 21.570 1.00 85.38 94 GLN A O 1
ATOM 730 N N . GLU A 1 95 ? -18.527 6.412 20.931 1.00 88.62 95 GLU A N 1
ATOM 731 C CA . GLU A 1 95 ? -18.815 5.047 20.497 1.00 88.62 95 GLU A CA 1
ATOM 732 C C . GLU A 1 95 ? -19.107 5.023 18.994 1.00 88.62 95 GLU A C 1
ATOM 734 O O . GLU A 1 95 ? -19.525 6.035 18.432 1.00 88.62 95 GLU A O 1
ATOM 739 N N . ILE A 1 96 ? -18.865 3.887 18.346 1.00 86.56 96 ILE A N 1
ATOM 740 C CA . ILE A 1 96 ? -19.149 3.685 16.919 1.00 86.56 96 ILE A CA 1
ATOM 741 C C . ILE A 1 96 ? -20.653 3.584 16.681 1.00 86.56 96 ILE A C 1
ATOM 743 O O . ILE A 1 96 ? -21.367 2.870 17.395 1.00 86.56 96 ILE A O 1
ATOM 747 N N . ASN A 1 97 ? -21.128 4.219 15.612 1.00 86.12 97 ASN A N 1
ATOM 748 C CA . ASN A 1 97 ? -22.482 4.029 15.126 1.00 86.12 97 ASN A CA 1
ATOM 749 C C . ASN A 1 97 ? -22.578 2.765 14.257 1.00 86.12 97 ASN A C 1
ATOM 751 O O . ASN A 1 97 ? -22.483 2.789 13.027 1.00 86.12 97 ASN A O 1
ATOM 755 N N . TRP A 1 98 ? -22.845 1.632 14.908 1.00 84.94 98 TRP A N 1
ATOM 756 C CA . TRP A 1 98 ? -22.991 0.342 14.230 1.00 84.94 98 TRP A CA 1
ATOM 757 C C . TRP A 1 98 ? -24.141 0.288 13.216 1.00 84.94 98 TRP A C 1
ATOM 759 O O . TRP A 1 98 ? -24.100 -0.543 12.307 1.00 84.94 98 TRP A O 1
ATOM 769 N N . VAL A 1 99 ? -25.149 1.162 13.323 1.00 84.69 99 VAL A N 1
ATOM 770 C CA . VAL A 1 99 ? -26.230 1.261 12.326 1.00 84.69 99 VAL A CA 1
ATOM 771 C C . VAL A 1 99 ? -25.685 1.834 11.019 1.00 84.69 99 VAL A C 1
ATOM 773 O O . VAL A 1 99 ? -25.957 1.283 9.949 1.00 84.69 99 VAL A O 1
ATOM 776 N N . THR A 1 100 ? -24.867 2.884 11.101 1.00 85.00 100 THR A N 1
ATOM 777 C CA . THR A 1 100 ? -24.186 3.483 9.947 1.00 85.00 100 THR A CA 1
ATOM 778 C C . THR A 1 100 ? -23.231 2.483 9.297 1.00 85.00 100 THR A C 1
ATOM 780 O O . THR A 1 100 ? -23.373 2.192 8.109 1.00 85.00 100 THR A O 1
ATOM 783 N N . VAL A 1 101 ? -22.348 1.855 10.084 1.00 85.25 101 VAL A N 1
ATOM 784 C CA . VAL A 1 101 ? -21.392 0.847 9.585 1.00 85.25 101 VAL A CA 1
ATOM 785 C C . VAL A 1 101 ? -22.105 -0.317 8.887 1.00 85.25 101 VAL A C 1
ATOM 787 O O . VAL A 1 101 ? -21.730 -0.718 7.783 1.00 85.25 101 VAL A O 1
ATOM 790 N N . SER A 1 102 ? -23.183 -0.830 9.489 1.00 84.12 102 SER A N 1
ATOM 791 C CA . SER A 1 102 ? -23.991 -1.902 8.889 1.00 84.12 102 SER A CA 1
ATOM 792 C C . SER A 1 102 ? -24.635 -1.470 7.569 1.00 84.12 102 SER A C 1
ATOM 794 O O . SER A 1 102 ? -24.791 -2.284 6.659 1.00 84.12 102 SER A O 1
ATOM 796 N N . THR A 1 103 ? -25.005 -0.192 7.450 1.00 85.50 103 THR A N 1
ATOM 797 C CA . THR A 1 103 ? -25.613 0.367 6.238 1.00 85.50 103 THR A CA 1
ATOM 798 C C . THR A 1 103 ? -24.608 0.442 5.095 1.00 85.50 103 THR A C 1
ATOM 800 O O . THR A 1 103 ? -24.950 0.021 3.992 1.00 85.50 103 THR A O 1
ATOM 803 N N . TRP A 1 104 ? -23.370 0.886 5.340 1.00 86.81 104 TRP A N 1
ATOM 804 C CA . TRP A 1 104 ? -22.313 0.906 4.318 1.00 86.81 104 TRP A CA 1
ATOM 805 C C . TRP A 1 104 ? -22.059 -0.478 3.733 1.00 86.81 104 TRP A C 1
ATOM 807 O O . TRP A 1 104 ? -22.037 -0.672 2.517 1.00 86.81 104 TRP A O 1
ATOM 817 N N . LEU A 1 105 ? -21.926 -1.468 4.611 1.00 81.19 105 LEU A N 1
ATOM 818 C CA . LEU A 1 105 ? -21.611 -2.819 4.186 1.00 81.19 105 LEU A CA 1
ATOM 819 C C . LEU A 1 105 ? -22.790 -3.487 3.460 1.00 81.19 105 LEU A C 1
ATOM 821 O O . LEU A 1 105 ? -22.581 -4.209 2.482 1.00 81.19 105 LEU A O 1
ATOM 825 N N . LYS A 1 106 ? -24.027 -3.215 3.896 1.00 82.38 106 LYS A N 1
ATOM 826 C CA . LYS A 1 106 ? -25.242 -3.670 3.211 1.00 82.38 106 LYS A CA 1
ATOM 827 C C . LYS A 1 106 ? -25.406 -3.008 1.843 1.00 82.38 106 LYS A C 1
ATOM 829 O O . LYS A 1 106 ? -25.683 -3.708 0.878 1.00 82.38 106 LYS A O 1
ATOM 834 N N . LYS A 1 107 ? -25.192 -1.693 1.745 1.00 84.44 107 LYS A N 1
ATOM 835 C CA . LYS A 1 107 ? -25.196 -0.951 0.474 1.00 84.44 107 LYS A CA 1
ATOM 836 C C . LYS A 1 107 ? -24.210 -1.581 -0.509 1.00 84.44 107 LYS A C 1
ATOM 838 O O . LYS A 1 107 ? -24.590 -1.912 -1.625 1.00 84.44 107 LYS A O 1
ATOM 843 N N . CYS A 1 108 ? -22.990 -1.865 -0.053 1.00 81.75 108 CYS A N 1
ATOM 844 C CA . CYS A 1 108 ? -21.997 -2.561 -0.862 1.00 81.75 108 CYS A CA 1
ATOM 845 C C . CYS A 1 108 ? -22.457 -3.966 -1.306 1.00 81.75 108 CYS A C 1
ATOM 847 O O . CYS A 1 108 ? -22.192 -4.357 -2.443 1.00 81.75 108 CYS A O 1
ATOM 849 N N . ASP A 1 109 ? -23.118 -4.740 -0.437 1.00 79.56 109 ASP A N 1
ATOM 850 C CA . ASP A 1 109 ? -23.684 -6.051 -0.797 1.00 79.56 109 ASP A CA 1
ATOM 851 C C . ASP A 1 109 ? -24.815 -5.947 -1.825 1.00 79.56 109 ASP A C 1
ATOM 853 O O . ASP A 1 109 ? -24.907 -6.791 -2.716 1.00 79.56 109 ASP A O 1
ATOM 857 N N . ASP A 1 110 ? -25.674 -4.939 -1.702 1.00 82.31 110 ASP A N 1
ATOM 858 C CA . ASP A 1 110 ? -26.813 -4.728 -2.593 1.00 82.31 110 ASP A CA 1
ATOM 859 C C . ASP A 1 110 ? -26.346 -4.251 -3.983 1.00 82.31 110 ASP A C 1
ATOM 861 O O . ASP A 1 110 ? -26.863 -4.709 -5.004 1.00 82.31 110 ASP A O 1
ATOM 865 N N . GLU A 1 111 ? -25.334 -3.380 -4.038 1.00 81.38 111 GLU A N 1
ATOM 866 C CA . GLU A 1 111 ? -24.798 -2.797 -5.277 1.00 81.38 111 GLU A CA 1
ATOM 867 C C . GLU A 1 111 ? -23.864 -3.748 -6.034 1.00 81.38 111 GLU A C 1
ATOM 869 O O . GLU A 1 111 ? -23.905 -3.825 -7.265 1.00 81.38 111 GLU A O 1
ATOM 874 N N . HIS A 1 112 ? -23.026 -4.496 -5.313 1.00 75.44 112 HIS A N 1
ATOM 875 C CA . HIS A 1 112 ? -21.987 -5.333 -5.915 1.00 75.44 112 HIS A CA 1
ATOM 876 C C . HIS A 1 112 ? -22.226 -6.829 -5.724 1.00 75.44 112 HIS A C 1
ATOM 878 O O . HIS A 1 112 ? -21.418 -7.630 -6.177 1.00 75.44 112 HIS A O 1
ATOM 884 N N . GLY A 1 113 ? -23.310 -7.244 -5.067 1.00 65.75 113 GLY A N 1
ATOM 885 C CA . GLY A 1 113 ? -23.497 -8.623 -4.618 1.00 65.75 113 GLY A CA 1
ATOM 886 C C . GLY A 1 113 ? -22.536 -9.001 -3.481 1.00 65.75 113 GLY A C 1
ATOM 887 O O . GLY A 1 113 ? -21.641 -8.248 -3.095 1.00 65.75 113 GLY A O 1
ATOM 888 N N . LYS A 1 114 ? -22.641 -10.241 -2.980 1.00 60.91 114 LYS A N 1
ATOM 889 C CA . LYS A 1 114 ? -21.635 -10.850 -2.078 1.00 60.91 114 LYS A CA 1
ATOM 890 C C . LYS A 1 114 ? -20.330 -11.190 -2.820 1.00 60.91 114 LYS A C 1
ATOM 892 O O . LYS A 1 114 ? -19.793 -12.289 -2.689 1.00 60.91 114 LYS A O 1
ATOM 897 N N . ILE A 1 115 ? -19.867 -10.292 -3.683 1.00 52.75 115 ILE A N 1
ATOM 898 C CA . ILE A 1 115 ? -18.690 -10.481 -4.515 1.00 52.75 115 ILE A CA 1
ATOM 899 C C . ILE A 1 115 ? -17.468 -10.103 -3.676 1.00 52.75 115 ILE A C 1
ATOM 901 O O . ILE A 1 115 ? -17.095 -8.937 -3.558 1.00 52.75 115 ILE A O 1
ATOM 905 N N . SER A 1 116 ? -16.816 -11.110 -3.094 1.00 51.62 116 SER A N 1
ATOM 906 C CA . SER A 1 116 ? -15.371 -11.041 -2.895 1.00 51.62 116 SER A CA 1
ATOM 907 C C . SER A 1 116 ? -14.728 -11.273 -4.264 1.00 51.62 116 SER A C 1
ATOM 909 O O . SER A 1 116 ? -15.140 -12.168 -5.007 1.00 51.62 116 SER A O 1
ATOM 911 N N . LYS A 1 117 ? -13.701 -10.495 -4.626 1.00 45.47 117 LYS A N 1
ATOM 912 C CA . LYS A 1 117 ? -12.972 -10.658 -5.903 1.00 45.47 117 LYS A CA 1
ATOM 913 C C . LYS A 1 117 ? -12.388 -12.057 -6.116 1.00 45.47 117 LYS A C 1
ATOM 915 O O . LYS A 1 117 ? -11.989 -12.403 -7.225 1.00 45.47 117 LYS A O 1
ATOM 920 N N . HIS A 1 118 ? -12.400 -12.884 -5.081 1.00 48.47 118 HIS A N 1
ATOM 921 C CA . HIS A 1 118 ? -12.043 -14.277 -5.154 1.00 48.47 118 HIS A CA 1
ATOM 922 C C . HIS A 1 118 ? -13.021 -15.070 -4.283 1.00 48.47 118 HIS A C 1
ATOM 924 O O . HIS A 1 118 ? -12.968 -14.986 -3.053 1.00 48.47 118 HIS A O 1
ATOM 930 N N . GLN A 1 119 ? -13.890 -15.878 -4.901 1.00 45.53 119 GLN A N 1
ATOM 931 C CA . GLN A 1 119 ? -14.440 -17.076 -4.254 1.00 45.53 119 GLN A CA 1
ATOM 932 C C . GLN A 1 119 ? -13.279 -18.056 -4.018 1.00 45.53 119 GLN A C 1
ATOM 934 O O . GLN A 1 119 ? -13.187 -19.114 -4.636 1.00 45.53 119 GLN A O 1
ATOM 939 N N . SER A 1 120 ? -12.319 -17.667 -3.184 1.00 52.00 120 SER A N 1
ATOM 940 C CA . SER A 1 120 ? -11.284 -18.569 -2.718 1.00 52.00 120 SER A CA 1
ATOM 941 C C . SER A 1 120 ? -11.945 -19.399 -1.639 1.00 52.00 120 SER A C 1
ATOM 943 O O . SER A 1 120 ? -12.354 -18.869 -0.607 1.00 52.00 120 SER A O 1
ATOM 945 N N . THR A 1 121 ? -12.064 -20.703 -1.859 1.00 57.44 121 THR A N 1
ATOM 946 C CA . THR A 1 121 ? -12.225 -21.623 -0.736 1.00 57.44 121 THR A CA 1
ATOM 947 C C . THR A 1 121 ? -11.122 -21.312 0.269 1.00 57.44 121 THR A C 1
ATOM 949 O O . THR A 1 121 ? -9.956 -21.235 -0.132 1.00 57.44 121 THR A O 1
ATOM 952 N N . ALA A 1 122 ? -11.486 -21.099 1.537 1.00 64.75 122 ALA A N 1
ATOM 953 C CA . ALA A 1 122 ? -10.515 -20.898 2.605 1.00 64.75 122 ALA A CA 1
ATOM 954 C C . ALA A 1 122 ? -9.399 -21.957 2.493 1.00 64.75 122 ALA A C 1
ATOM 956 O O . ALA A 1 122 ? -9.708 -23.127 2.224 1.00 64.75 122 ALA A O 1
ATOM 957 N N . PRO A 1 123 ? -8.117 -21.570 2.628 1.00 68.38 123 PRO A N 1
ATOM 958 C CA . PRO A 1 123 ? -7.020 -22.514 2.498 1.00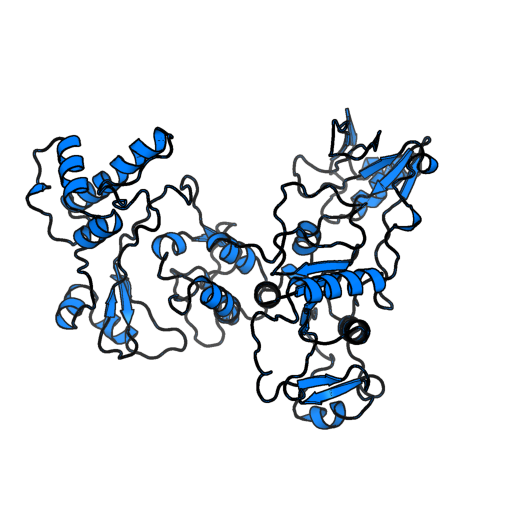 68.38 123 PRO A CA 1
ATOM 959 C C . PRO A 1 123 ? -7.191 -23.665 3.492 1.00 68.38 123 PRO A C 1
ATOM 961 O O . PRO A 1 123 ? -7.684 -23.488 4.608 1.00 68.38 123 PRO A O 1
ATOM 964 N N . GLN A 1 124 ? -6.802 -24.868 3.071 1.00 74.94 124 GLN A N 1
ATOM 965 C CA . GLN A 1 124 ? -6.921 -26.055 3.909 1.00 74.94 124 GLN A CA 1
ATOM 966 C C . GLN A 1 124 ? -6.131 -25.859 5.210 1.00 74.94 124 GLN A C 1
ATOM 968 O O . GLN A 1 124 ? -4.947 -25.533 5.173 1.00 74.94 124 GLN A O 1
ATOM 973 N N . GLY A 1 125 ? -6.788 -26.083 6.350 1.00 80.88 125 GLY A N 1
ATOM 974 C CA . GLY A 1 125 ? -6.178 -25.898 7.668 1.00 80.88 125 GLY A CA 1
ATOM 975 C C . GLY A 1 125 ? -6.187 -24.455 8.179 1.00 80.88 125 GLY A C 1
ATOM 976 O O . GLY A 1 125 ? -5.499 -24.177 9.157 1.00 80.88 125 GLY A O 1
ATOM 977 N N . LEU A 1 126 ? -6.948 -23.543 7.557 1.00 84.56 126 LEU A N 1
ATOM 978 C CA . LEU A 1 126 ? -7.201 -22.225 8.139 1.00 84.56 126 LEU A CA 1
ATOM 979 C C . LEU A 1 126 ? -7.858 -22.386 9.517 1.00 84.56 126 LEU A C 1
ATOM 981 O O . LEU A 1 126 ? -8.876 -23.065 9.653 1.00 84.56 126 LEU A O 1
ATOM 985 N N . LEU A 1 127 ? -7.280 -21.736 10.522 1.00 88.88 127 LEU A N 1
ATOM 986 C CA . LEU A 1 127 ? -7.855 -21.621 11.856 1.00 88.88 127 LEU A CA 1
ATOM 987 C C . LEU A 1 127 ? -8.485 -20.239 12.006 1.00 88.88 127 LEU A C 1
ATOM 989 O O . LEU A 1 127 ? -7.923 -19.243 11.552 1.00 88.88 127 LEU A O 1
ATOM 993 N N . VAL A 1 128 ? -9.647 -20.190 12.645 1.00 88.44 128 VAL A N 1
ATOM 994 C CA . VAL A 1 128 ? -10.408 -18.963 12.898 1.00 88.44 128 VAL A CA 1
ATOM 995 C C . VAL A 1 128 ? -10.788 -18.875 14.369 1.00 88.44 128 VAL A C 1
ATOM 997 O O . VAL A 1 128 ? -10.790 -19.878 15.086 1.00 88.44 128 VAL A O 1
ATOM 1000 N N . ILE A 1 129 ? -11.106 -17.666 14.821 1.00 89.25 129 ILE A N 1
ATOM 1001 C CA . ILE A 1 129 ? -11.705 -17.443 16.135 1.00 89.25 129 ILE A CA 1
ATOM 1002 C C . ILE A 1 129 ? -13.222 -17.551 15.977 1.00 89.25 129 ILE A C 1
ATOM 1004 O O . ILE A 1 129 ? -13.816 -16.831 15.178 1.00 89.25 129 ILE A O 1
ATOM 1008 N N . ASP A 1 130 ? -13.834 -18.448 16.743 1.00 88.38 130 ASP A N 1
ATOM 1009 C CA . ASP A 1 130 ? -15.274 -18.479 16.964 1.00 88.38 130 ASP A CA 1
ATOM 1010 C C . ASP A 1 130 ? -15.629 -17.346 17.934 1.00 88.38 130 ASP A C 1
ATOM 1012 O O . ASP A 1 130 ? -15.248 -17.370 19.110 1.00 88.38 130 ASP A O 1
ATOM 1016 N N . THR A 1 131 ? -16.305 -16.321 17.421 1.00 86.62 131 THR A N 1
ATOM 1017 C CA . THR A 1 131 ? -16.617 -15.094 18.162 1.00 86.62 131 THR A CA 1
ATOM 1018 C C . THR A 1 131 ? -17.807 -15.254 19.109 1.00 86.62 131 THR A C 1
ATOM 1020 O O . THR A 1 131 ? -17.919 -14.493 20.073 1.00 86.62 131 THR A O 1
ATOM 1023 N N . ASP A 1 132 ? -18.641 -16.277 18.895 1.00 86.38 132 ASP A N 1
ATOM 1024 C CA . ASP A 1 132 ? -19.758 -16.629 19.773 1.00 86.38 132 ASP A CA 1
ATOM 1025 C C . ASP A 1 132 ? -19.260 -17.455 20.964 1.00 86.38 132 ASP A C 1
ATOM 1027 O O . ASP A 1 132 ? -19.603 -17.194 22.120 1.00 86.38 132 ASP A O 1
ATOM 1031 N N . ASN A 1 133 ? -18.406 -18.444 20.689 1.00 90.06 133 ASN A N 1
ATOM 1032 C CA . ASN A 1 133 ? -17.900 -19.375 21.696 1.00 90.06 133 ASN A CA 1
ATOM 1033 C C . ASN A 1 133 ? -16.563 -18.953 22.319 1.00 90.06 133 ASN A C 1
ATOM 1035 O O . ASN A 1 133 ? -16.112 -19.606 23.261 1.00 90.06 133 ASN A O 1
ATOM 1039 N N . TRP A 1 134 ? -15.929 -17.877 21.841 1.00 90.50 134 TRP A N 1
ATOM 1040 C CA . TRP A 1 134 ? -14.648 -17.359 22.344 1.00 90.50 134 TRP A CA 1
ATOM 1041 C C . TRP A 1 134 ? -13.551 -18.434 22.407 1.00 90.50 134 TRP A C 1
ATOM 1043 O O . TRP A 1 1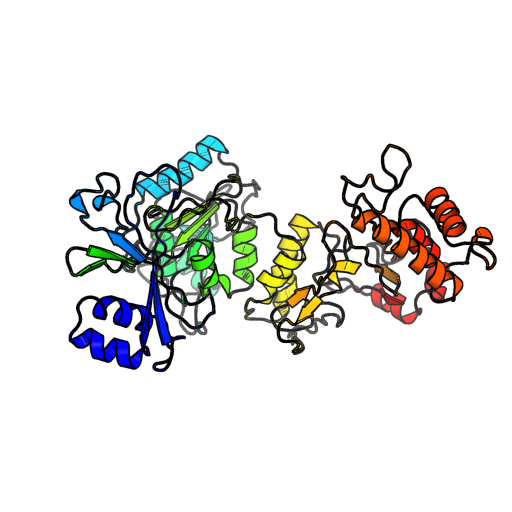34 ? -12.904 -18.645 23.440 1.00 90.50 134 TRP A O 1
ATOM 1053 N N . CYS A 1 135 ? -13.355 -19.135 21.292 1.00 92.81 135 CYS A N 1
ATOM 1054 C CA . CYS A 1 135 ? -12.357 -20.194 21.141 1.00 92.81 135 CYS A CA 1
ATOM 1055 C C . CYS A 1 135 ? -11.809 -20.256 19.712 1.00 92.81 135 CYS A C 1
ATOM 1057 O O . CYS A 1 135 ? -12.370 -19.668 18.794 1.00 92.81 135 CYS A O 1
ATOM 1059 N N . ILE A 1 136 ? -10.711 -20.980 19.508 1.00 92.81 136 ILE A N 1
ATOM 1060 C CA . ILE A 1 136 ? -10.168 -21.247 18.171 1.00 92.81 136 ILE A CA 1
ATOM 1061 C C . ILE A 1 136 ? -10.880 -22.461 17.571 1.00 92.81 136 ILE A C 1
ATOM 1063 O O . ILE A 1 136 ? -11.147 -23.437 18.267 1.00 92.81 136 ILE A O 1
ATOM 1067 N N . MET A 1 137 ? -11.155 -22.442 16.271 1.00 91.81 137 MET A N 1
ATOM 1068 C CA . MET A 1 137 ? -11.705 -23.586 15.545 1.00 91.81 137 MET A CA 1
ATOM 1069 C C . MET A 1 137 ? -11.116 -23.701 14.138 1.00 91.81 137 MET A C 1
ATOM 1071 O O . MET A 1 137 ? -10.561 -22.747 13.597 1.00 91.81 137 MET A O 1
ATOM 1075 N N . ASP A 1 138 ? -11.237 -24.882 13.536 1.00 90.19 138 ASP A N 1
ATOM 1076 C CA . ASP A 1 138 ? -10.964 -25.046 12.109 1.00 90.19 138 ASP A CA 1
ATOM 1077 C C . ASP A 1 138 ? -12.035 -24.302 11.302 1.00 90.19 138 ASP A C 1
ATOM 1079 O O . ASP A 1 138 ? -13.228 -24.428 11.586 1.00 90.19 138 ASP A O 1
ATOM 1083 N N . ALA A 1 139 ? -11.609 -23.528 10.304 1.00 85.56 139 ALA A N 1
ATOM 1084 C CA . ALA A 1 139 ? -12.501 -22.766 9.444 1.00 85.56 139 ALA A CA 1
ATOM 1085 C C . ALA A 1 139 ? -13.515 -23.704 8.762 1.00 85.56 139 ALA A C 1
ATOM 1087 O O . ALA A 1 139 ? -13.106 -24.623 8.038 1.00 85.56 139 ALA A O 1
ATOM 1088 N N . PRO A 1 140 ? -14.833 -23.503 8.956 1.00 82.12 140 PRO A N 1
ATOM 1089 C CA . PRO A 1 140 ? -15.830 -24.302 8.260 1.00 82.12 140 PRO A CA 1
ATOM 1090 C C . PRO A 1 140 ? -15.699 -24.160 6.739 1.00 82.12 140 PRO A C 1
ATOM 1092 O O . PRO A 1 140 ? -15.278 -23.129 6.212 1.00 82.12 140 PRO A O 1
ATOM 1095 N N . THR A 1 141 ? -16.093 -25.193 5.994 1.00 75.06 141 THR A N 1
ATOM 1096 C CA . THR A 1 141 ? -16.056 -25.138 4.527 1.00 75.06 141 THR A CA 1
ATOM 1097 C C . THR A 1 141 ? -16.945 -24.000 4.021 1.00 75.06 141 THR A C 1
ATOM 1099 O O . THR A 1 141 ? -18.117 -23.924 4.383 1.00 75.06 141 THR A O 1
ATOM 1102 N N . ASN A 1 142 ? -16.393 -23.131 3.167 1.00 71.81 142 ASN A N 1
ATOM 1103 C CA . ASN A 1 142 ? -17.053 -21.923 2.655 1.00 71.81 142 ASN A CA 1
ATOM 1104 C C . ASN A 1 142 ? -17.490 -20.934 3.752 1.00 71.81 142 ASN A C 1
ATOM 1106 O O . ASN A 1 142 ? -18.444 -20.180 3.548 1.00 71.81 142 ASN A O 1
ATOM 1110 N N . CYS A 1 143 ? -16.822 -20.930 4.913 1.00 70.31 143 CYS A N 1
ATOM 1111 C CA . CYS A 1 143 ? -17.120 -19.944 5.938 1.00 70.31 143 CYS A CA 1
ATOM 1112 C C . CYS A 1 143 ? -16.719 -18.544 5.489 1.00 70.31 143 CYS A C 1
ATOM 1114 O O . CYS A 1 143 ? -15.663 -18.305 4.900 1.00 70.31 143 CYS A O 1
ATOM 1116 N N . GLN A 1 144 ? -17.560 -17.609 5.877 1.00 73.38 144 GLN A N 1
ATOM 1117 C CA . GLN A 1 144 ? -17.235 -16.211 5.904 1.00 73.38 144 GLN A CA 1
ATOM 1118 C C . GLN A 1 144 ? -16.510 -15.933 7.247 1.00 73.38 144 GLN A C 1
ATOM 1120 O O . GLN A 1 144 ? -17.132 -16.081 8.291 1.00 73.38 144 GLN A O 1
ATOM 1125 N N . TYR A 1 145 ? -15.236 -15.491 7.259 1.00 76.75 145 TYR A N 1
ATOM 1126 C CA . TYR A 1 145 ? -14.469 -15.080 8.471 1.00 76.75 145 TYR A CA 1
ATOM 1127 C C . TYR A 1 145 ? -13.953 -13.620 8.442 1.00 76.75 145 TYR A C 1
ATOM 1129 O O . TYR A 1 145 ? -13.288 -13.312 7.496 1.00 76.75 145 TYR A O 1
ATOM 1137 N N . ALA A 1 146 ? -14.139 -12.670 9.367 1.00 81.12 146 ALA A N 1
ATOM 1138 C CA . ALA A 1 146 ? -13.448 -11.359 9.194 1.00 81.12 146 ALA A CA 1
ATOM 1139 C C . ALA A 1 146 ? -11.914 -11.493 9.343 1.00 81.12 146 ALA A C 1
ATOM 1141 O O . ALA A 1 146 ? -11.439 -12.391 10.038 1.00 81.12 146 ALA A O 1
ATOM 1142 N N . ALA A 1 147 ? -11.139 -10.611 8.703 1.00 84.56 147 ALA A N 1
ATOM 1143 C CA . ALA A 1 147 ? -9.695 -10.521 8.937 1.00 84.56 147 ALA A CA 1
ATOM 1144 C C . ALA A 1 147 ? -9.369 -9.242 9.713 1.00 84.56 147 ALA A C 1
ATOM 1146 O O . ALA A 1 147 ? -10.033 -8.222 9.543 1.00 84.56 147 ALA A O 1
ATOM 1147 N N . GLN A 1 148 ? -8.348 -9.296 10.562 1.00 86.88 148 GLN A N 1
ATOM 1148 C CA . GLN A 1 148 ? -7.893 -8.152 11.341 1.00 86.88 148 GLN A CA 1
ATOM 1149 C C . GLN A 1 148 ? -6.485 -7.754 10.908 1.00 86.88 148 GLN A C 1
ATOM 1151 O O . GLN A 1 148 ? -5.625 -8.618 10.749 1.00 86.88 148 GLN A O 1
ATOM 1156 N N . SER A 1 149 ? -6.258 -6.451 10.773 1.00 88.25 149 SER A N 1
ATOM 1157 C CA . SER A 1 149 ? -4.983 -5.847 10.401 1.00 88.25 149 SER A CA 1
ATOM 1158 C C . SER A 1 149 ? -4.593 -4.800 11.450 1.00 88.25 149 SER A C 1
ATOM 1160 O O . SER A 1 149 ? -5.287 -3.801 11.630 1.00 88.25 149 SER A O 1
ATOM 1162 N N . TYR A 1 150 ? -3.524 -5.055 12.209 1.00 87.06 150 TYR A N 1
ATOM 1163 C CA . TYR A 1 150 ? -3.109 -4.230 13.353 1.00 87.06 150 TYR A CA 1
ATOM 1164 C C . TYR A 1 150 ? -1.616 -4.392 13.664 1.00 87.06 150 TYR A C 1
ATOM 1166 O O . TYR A 1 150 ? -0.934 -5.257 13.112 1.00 87.06 150 TYR A O 1
ATOM 1174 N N . VAL A 1 151 ? -1.101 -3.558 14.570 1.00 85.44 151 VAL A N 1
ATOM 1175 C CA . VAL A 1 151 ? 0.295 -3.605 15.024 1.00 85.44 151 VAL A CA 1
ATOM 1176 C C . VAL A 1 151 ? 0.380 -4.243 16.406 1.00 85.44 151 VAL A C 1
ATOM 1178 O O . VAL A 1 151 ? -0.354 -3.868 17.311 1.00 85.44 151 VAL A O 1
ATOM 1181 N N . TRP A 1 152 ? 1.298 -5.198 16.579 1.00 78.81 152 TRP A N 1
ATOM 1182 C CA . TRP A 1 152 ? 1.452 -5.909 17.852 1.00 78.81 152 TRP A CA 1
ATOM 1183 C C . TRP A 1 152 ? 2.179 -5.082 18.931 1.00 78.81 152 TRP A C 1
ATOM 1185 O O . TRP A 1 152 ? 1.777 -5.117 20.090 1.00 78.81 152 TRP A O 1
ATOM 1195 N N . GLY A 1 153 ? 3.198 -4.296 18.550 1.00 75.88 153 GLY A N 1
ATOM 1196 C CA . GLY A 1 153 ? 4.034 -3.490 19.458 1.00 75.88 153 GLY A CA 1
ATOM 1197 C C . GLY A 1 153 ? 5.457 -4.046 19.666 1.00 75.88 153 GLY A C 1
ATOM 1198 O O . GLY A 1 153 ? 5.945 -4.837 18.857 1.00 75.88 153 GLY A O 1
ATOM 1199 N N . SER A 1 154 ? 6.144 -3.593 20.730 1.00 65.19 154 SER A N 1
ATOM 1200 C CA . SER A 1 154 ? 7.474 -4.079 21.185 1.00 65.19 154 SER A CA 1
ATOM 1201 C C . SER A 1 154 ? 7.451 -5.584 21.534 1.00 65.19 154 SER A C 1
ATOM 1203 O O . SER A 1 154 ? 6.366 -6.113 21.756 1.00 65.19 154 SER A O 1
ATOM 1205 N N . PRO A 1 155 ? 8.594 -6.312 21.538 1.00 55.00 155 PRO A N 1
ATOM 1206 C CA . PRO A 1 155 ? 8.595 -7.749 21.269 1.00 55.00 155 PRO A CA 1
ATOM 1207 C C . PRO A 1 155 ? 7.743 -8.569 22.254 1.00 55.00 155 PRO A C 1
ATOM 1209 O O . PRO A 1 155 ? 7.801 -8.323 23.462 1.00 55.00 155 PRO A O 1
ATOM 1212 N N . PRO A 1 156 ? 7.010 -9.576 21.743 1.00 53.69 156 PRO A N 1
ATOM 1213 C CA . PRO A 1 156 ? 6.033 -10.338 22.503 1.00 53.69 156 PRO A CA 1
ATOM 1214 C C . PRO A 1 156 ? 6.746 -11.349 23.396 1.00 53.69 156 PRO A C 1
ATOM 1216 O O . PRO A 1 156 ? 7.135 -12.427 22.949 1.00 53.69 156 PRO A O 1
ATOM 1219 N N . GLY A 1 157 ? 6.973 -10.982 24.655 1.00 58.91 157 GLY A N 1
ATOM 1220 C CA . GLY A 1 157 ? 7.472 -11.916 25.664 1.00 58.91 157 GLY A CA 1
ATOM 1221 C C . GLY A 1 157 ? 6.369 -12.870 26.126 1.00 58.91 157 GLY A C 1
ATOM 1222 O O . GLY A 1 157 ? 6.461 -14.074 25.911 1.00 58.91 157 GLY A O 1
ATOM 1223 N N . ASP A 1 158 ? 5.308 -12.305 26.707 1.00 61.16 158 ASP A N 1
ATOM 1224 C CA . ASP A 1 158 ? 4.232 -13.049 27.381 1.00 61.16 158 ASP A CA 1
ATOM 1225 C C . ASP A 1 158 ? 2.896 -13.032 26.614 1.00 61.16 158 ASP A C 1
ATOM 1227 O O . ASP A 1 158 ? 1.865 -13.461 27.138 1.00 61.16 158 ASP A O 1
ATOM 1231 N N . ASP A 1 159 ? 2.882 -12.526 25.379 1.00 70.94 159 ASP A N 1
ATOM 1232 C CA . ASP A 1 159 ? 1.627 -12.370 24.650 1.00 70.94 159 ASP A CA 1
ATOM 1233 C C . ASP A 1 159 ? 1.077 -13.708 24.138 1.00 70.94 159 ASP A C 1
ATOM 1235 O O . ASP A 1 159 ? 1.814 -14.623 23.760 1.00 70.94 159 ASP A O 1
ATOM 1239 N N . LEU A 1 160 ? -0.254 -13.811 24.099 1.00 82.31 160 LEU A N 1
ATOM 1240 C CA . LEU A 1 160 ? -0.963 -15.016 23.684 1.00 82.31 160 LEU A CA 1
ATOM 1241 C C . LEU A 1 160 ? -0.642 -15.381 22.227 1.00 82.31 160 LEU A C 1
ATOM 1243 O O . LEU A 1 160 ? -1.101 -14.725 21.295 1.00 82.31 160 LEU A O 1
ATOM 1247 N N . GLN A 1 161 ? 0.076 -16.486 22.041 1.00 83.50 161 GLN A N 1
ATOM 1248 C CA . GLN A 1 161 ? 0.355 -17.077 20.734 1.00 83.50 161 GLN A CA 1
ATOM 1249 C C . GLN A 1 161 ? -0.335 -18.429 20.616 1.00 83.50 161 GLN A C 1
ATOM 1251 O O . GLN A 1 161 ? -0.321 -19.220 21.560 1.00 83.50 161 GLN A O 1
ATOM 1256 N N . LEU A 1 162 ? -0.896 -18.728 19.447 1.00 85.88 162 LEU A N 1
ATOM 1257 C CA . LEU A 1 162 ? -1.303 -20.089 19.124 1.00 85.88 162 LEU A CA 1
ATOM 1258 C C . LEU A 1 162 ? -0.055 -20.911 18.783 1.00 85.88 162 LEU A C 1
ATOM 1260 O O . LEU A 1 162 ? 0.622 -20.649 17.791 1.00 85.88 162 LEU A O 1
ATOM 1264 N N . THR A 1 163 ? 0.219 -21.930 19.586 1.00 89.00 163 THR A N 1
ATOM 1265 C CA . THR A 1 163 ? 1.281 -22.909 19.366 1.00 89.00 163 THR A CA 1
ATOM 1266 C C . THR A 1 163 ? 0.683 -24.306 19.251 1.00 89.00 163 THR A C 1
ATOM 1268 O O . THR A 1 163 ? -0.472 -24.551 19.602 1.00 89.00 163 THR A O 1
ATOM 1271 N N . ILE A 1 164 ? 1.481 -25.259 18.771 1.00 87.81 164 ILE A N 1
ATOM 1272 C CA . ILE A 1 164 ? 1.064 -26.667 18.719 1.00 87.81 164 ILE A CA 1
ATOM 1273 C C . ILE A 1 164 ? 0.705 -27.173 20.129 1.00 87.81 164 ILE A C 1
ATOM 1275 O O . ILE A 1 164 ? -0.253 -27.930 20.280 1.00 87.81 164 ILE A O 1
ATOM 1279 N N . ASP A 1 165 ? 1.423 -26.704 21.153 1.00 90.06 165 ASP A N 1
ATOM 1280 C CA . ASP A 1 165 ? 1.282 -27.167 22.535 1.00 90.06 165 ASP A CA 1
ATOM 1281 C C . ASP A 1 165 ? -0.012 -26.684 23.204 1.00 90.06 165 ASP A C 1
ATOM 1283 O O . ASP A 1 165 ? -0.618 -27.427 23.975 1.00 90.06 165 ASP A O 1
ATOM 1287 N N . ASN A 1 166 ? -0.464 -25.461 22.906 1.00 90.69 166 ASN A N 1
ATOM 1288 C CA . ASN A 1 166 ? -1.670 -24.889 23.519 1.00 90.69 166 ASN A CA 1
ATOM 1289 C C . ASN A 1 166 ? -2.925 -24.968 22.629 1.00 90.69 166 ASN A C 1
ATOM 1291 O O . ASN A 1 166 ? -4.021 -24.647 23.092 1.00 90.69 166 ASN A O 1
ATOM 1295 N N . MET A 1 167 ? -2.803 -25.447 21.384 1.00 92.00 167 MET A N 1
ATOM 1296 C CA . MET A 1 167 ? -3.911 -25.532 20.426 1.00 92.00 167 MET A CA 1
ATOM 1297 C C . MET A 1 167 ? -5.116 -26.303 20.976 1.00 92.00 167 MET A C 1
ATOM 1299 O O . MET A 1 167 ? -6.249 -25.851 20.835 1.00 92.00 167 MET A O 1
ATOM 1303 N N . ALA A 1 168 ? -4.896 -27.462 21.602 1.00 92.44 168 ALA A N 1
ATOM 1304 C CA . ALA A 1 168 ? -5.990 -28.280 22.130 1.00 92.44 168 ALA A CA 1
ATOM 1305 C C . ALA A 1 168 ? -6.797 -27.545 23.215 1.00 92.44 168 ALA A C 1
ATOM 1307 O O . ALA A 1 168 ? -8.013 -27.704 23.296 1.00 92.44 168 ALA A O 1
ATOM 1308 N N . GLU A 1 169 ? -6.129 -26.716 24.018 1.00 92.81 169 GLU A N 1
ATOM 1309 C CA . GLU A 1 169 ? -6.760 -25.936 25.081 1.00 92.81 169 GLU A CA 1
ATOM 1310 C C . GLU A 1 169 ? -7.475 -24.701 24.526 1.00 92.81 169 GLU A C 1
ATOM 1312 O O . GLU A 1 169 ? -8.584 -24.393 24.957 1.00 92.81 169 GLU A O 1
ATOM 1317 N N . LEU A 1 170 ? -6.885 -24.033 23.530 1.00 92.56 170 LEU A N 1
ATOM 1318 C CA . LEU A 1 170 ? -7.496 -22.891 22.841 1.00 92.56 170 LEU A CA 1
ATOM 1319 C C . LEU A 1 170 ? -8.728 -23.271 22.006 1.00 92.56 170 LEU A C 1
ATOM 1321 O O . LEU A 1 170 ? -9.554 -22.409 21.709 1.00 92.56 170 LEU A O 1
ATOM 1325 N N . LYS A 1 171 ? -8.893 -24.554 21.655 1.00 94.50 171 LYS A N 1
ATOM 1326 C CA . LYS A 1 171 ? -10.118 -25.072 21.022 1.00 94.50 171 LYS A CA 1
ATOM 1327 C C . LYS A 1 171 ? -11.279 -25.294 22.006 1.00 94.50 171 LYS A C 1
ATOM 1329 O O . LYS A 1 171 ? -12.388 -25.594 21.572 1.00 94.50 171 LYS A O 1
ATOM 1334 N N . LEU A 1 172 ? -11.069 -25.158 23.321 1.00 94.38 172 LEU A N 1
ATOM 1335 C CA . LEU A 1 172 ? -12.150 -25.268 24.308 1.00 94.38 172 LEU A CA 1
ATOM 1336 C C . LEU A 1 172 ? -13.008 -23.998 24.322 1.00 94.38 172 LEU A C 1
ATOM 1338 O O . LEU A 1 172 ? -12.477 -22.887 24.357 1.00 94.38 172 LEU A O 1
ATOM 1342 N N . VAL A 1 173 ? -14.332 -24.175 24.359 1.00 94.94 173 VAL A N 1
ATOM 1343 C CA . VAL A 1 173 ? -15.312 -23.080 24.459 1.00 94.94 173 VAL A CA 1
ATOM 1344 C C . VAL A 1 173 ? -14.995 -22.189 25.662 1.00 94.94 173 VAL A C 1
ATOM 1346 O O . VAL A 1 173 ? -14.797 -22.675 26.776 1.00 94.94 173 VAL A O 1
ATOM 1349 N N . GLY A 1 174 ? -14.946 -20.879 25.432 1.00 90.38 174 GLY A N 1
ATOM 1350 C CA . GLY A 1 174 ? -14.659 -19.861 26.438 1.00 90.38 174 GLY A CA 1
ATOM 1351 C C . GLY A 1 174 ? -13.185 -19.739 26.828 1.00 90.38 174 GLY A C 1
ATOM 1352 O O . GLY A 1 174 ? -12.866 -18.934 27.706 1.00 90.38 174 GLY A O 1
ATOM 1353 N N . SER A 1 175 ? -12.275 -20.497 26.207 1.00 91.94 175 SER A N 1
ATOM 1354 C CA . SER A 1 175 ? -10.846 -20.483 26.553 1.00 91.94 175 SER A CA 1
ATOM 1355 C C . SER A 1 175 ? -10.214 -19.092 26.439 1.00 91.94 175 SER A C 1
ATOM 1357 O O . SER A 1 175 ? -9.404 -18.747 27.299 1.00 91.94 175 SER A O 1
ATOM 1359 N N . LEU A 1 176 ? -10.637 -18.274 25.465 1.00 88.25 176 LEU A N 1
ATOM 1360 C CA . LEU A 1 176 ? -10.149 -16.904 25.229 1.00 88.25 176 LEU A CA 1
ATOM 1361 C C . LEU A 1 176 ? -10.702 -15.851 26.208 1.00 88.25 176 LEU A C 1
ATOM 1363 O O . LEU A 1 176 ? -10.354 -14.675 26.110 1.00 88.25 176 LEU A O 1
ATOM 1367 N N . ILE A 1 177 ? -11.578 -16.237 27.135 1.00 85.44 177 ILE A N 1
ATOM 1368 C CA . ILE A 1 177 ? -12.017 -15.369 28.240 1.00 85.44 177 ILE A CA 1
ATOM 1369 C C . ILE A 1 177 ? -11.569 -15.944 29.583 1.00 85.44 177 ILE A C 1
ATOM 1371 O O . ILE A 1 177 ? -11.197 -15.200 30.487 1.00 85.44 177 ILE A O 1
ATOM 1375 N N . GLN A 1 178 ? -11.661 -17.263 29.741 1.00 83.38 178 GLN A N 1
ATOM 1376 C CA . GLN A 1 178 ? -11.533 -17.916 31.041 1.00 83.38 178 GLN A CA 1
ATOM 1377 C C . GLN A 1 178 ? -10.086 -18.235 31.411 1.00 83.38 178 GLN A C 1
ATOM 1379 O O . GLN A 1 178 ? -9.728 -18.164 32.585 1.00 83.38 178 GLN A O 1
ATOM 1384 N N . LYS A 1 179 ? -9.275 -18.638 30.428 1.00 80.38 179 LYS A N 1
ATOM 1385 C CA . LYS A 1 179 ? -7.910 -19.135 30.656 1.00 80.38 179 LYS A CA 1
ATOM 1386 C C . LYS A 1 179 ? -6.865 -18.252 29.995 1.00 80.38 179 LYS A C 1
ATOM 1388 O O . LYS A 1 179 ? -5.821 -17.984 30.579 1.00 80.38 179 LYS A O 1
ATOM 1393 N N . TYR A 1 180 ? -7.168 -17.802 28.791 1.00 82.31 180 TYR A N 1
ATOM 1394 C CA . TYR A 1 180 ? -6.358 -16.884 28.019 1.00 82.31 180 TYR A CA 1
ATOM 1395 C C . TYR A 1 180 ? -7.104 -15.559 27.910 1.00 82.31 180 TYR A C 1
ATOM 1397 O O . TYR A 1 180 ? -8.331 -15.548 27.905 1.00 82.31 180 TYR A O 1
ATOM 1405 N N . SER A 1 181 ? -6.376 -14.445 27.844 1.00 83.38 181 SER A N 1
ATOM 1406 C CA . SER A 1 181 ? -6.963 -13.134 27.560 1.00 83.38 181 SER A CA 1
ATOM 1407 C C . SER A 1 181 ? -6.238 -12.535 26.362 1.00 83.38 181 SER A C 1
ATOM 1409 O O . SER A 1 181 ? -5.065 -12.187 26.502 1.00 83.38 181 SER A O 1
ATOM 1411 N N . PRO A 1 182 ? -6.894 -12.417 25.196 1.00 86.31 182 PRO A N 1
ATOM 1412 C CA . PRO A 1 182 ? -6.293 -11.749 24.055 1.00 86.31 182 PRO A CA 1
ATOM 1413 C C . PRO A 1 182 ? -6.114 -10.244 24.340 1.00 86.31 182 PRO A C 1
ATOM 1415 O O . PRO A 1 182 ? -6.812 -9.703 25.211 1.00 86.31 182 PRO A O 1
ATOM 1418 N N . PRO A 1 183 ? -5.210 -9.564 23.608 1.00 87.81 183 PRO A N 1
ATOM 1419 C CA . PRO A 1 183 ? -5.073 -8.110 23.661 1.00 87.81 183 PRO A CA 1
ATOM 1420 C C . PRO A 1 183 ? -6.390 -7.388 23.344 1.00 87.81 183 PRO A C 1
ATOM 1422 O O . PRO A 1 183 ? -7.244 -7.933 22.638 1.00 87.81 183 PRO A O 1
ATOM 1425 N N . GLU A 1 184 ? -6.554 -6.155 23.833 1.00 88.75 184 GLU A N 1
ATOM 1426 C CA . GLU A 1 184 ? -7.804 -5.397 23.665 1.00 88.75 184 GLU A CA 1
ATOM 1427 C C . GLU A 1 184 ? -8.149 -5.168 22.189 1.00 88.75 184 GLU A C 1
ATOM 1429 O O . GLU A 1 184 ? -9.296 -5.374 21.819 1.00 88.75 184 GLU A O 1
ATOM 1434 N N . THR A 1 185 ? -7.177 -4.888 21.313 1.00 87.50 185 THR A N 1
ATOM 1435 C CA . THR A 1 185 ? -7.423 -4.743 19.866 1.00 87.50 185 THR A CA 1
ATOM 1436 C C . THR A 1 185 ? -8.013 -6.021 19.258 1.00 87.50 185 THR A C 1
ATOM 1438 O O . THR A 1 185 ? -8.933 -5.954 18.445 1.00 87.50 185 THR A O 1
ATOM 1441 N N . VAL A 1 186 ? -7.555 -7.209 19.674 1.00 86.69 186 VAL A N 1
ATOM 1442 C CA . VAL A 1 186 ? -8.107 -8.502 19.213 1.00 86.69 186 VAL A CA 1
ATOM 1443 C C . VAL A 1 186 ? -9.492 -8.754 19.810 1.00 86.69 186 VAL A C 1
ATOM 1445 O O . VAL A 1 186 ? -10.397 -9.207 19.111 1.00 86.69 186 VAL A O 1
ATOM 1448 N N . ARG A 1 187 ? -9.687 -8.436 21.095 1.00 86.94 187 ARG A N 1
ATOM 1449 C CA . ARG A 1 187 ? -10.994 -8.525 21.762 1.00 86.94 187 ARG A CA 1
ATOM 1450 C C . ARG A 1 187 ? -12.024 -7.614 21.091 1.00 86.94 187 ARG A C 1
ATOM 1452 O O . ARG A 1 187 ? -13.144 -8.055 20.852 1.00 86.94 187 ARG A O 1
ATOM 1459 N N . ASP A 1 188 ? -11.645 -6.393 20.747 1.00 87.50 188 ASP A N 1
ATOM 1460 C CA . ASP A 1 188 ? -12.506 -5.438 20.056 1.00 87.50 188 ASP A CA 1
ATOM 1461 C C . ASP A 1 188 ? -12.843 -5.906 18.643 1.00 87.50 188 ASP A C 1
ATOM 1463 O O . ASP A 1 188 ? -13.999 -5.822 18.237 1.00 87.50 188 ASP A O 1
ATOM 1467 N N . ALA A 1 189 ? -11.892 -6.501 17.919 1.00 85.62 189 ALA A N 1
ATOM 1468 C CA . ALA A 1 189 ? -12.206 -7.136 16.643 1.00 85.62 189 ALA A CA 1
ATOM 1469 C C . ALA A 1 189 ? -13.215 -8.285 16.795 1.00 85.62 189 ALA A C 1
ATOM 1471 O O . ALA A 1 189 ? -14.145 -8.354 16.000 1.00 85.62 189 ALA A O 1
ATOM 1472 N N . ILE A 1 190 ? -13.102 -9.141 17.822 1.00 85.25 190 ILE A N 1
ATOM 1473 C CA . ILE A 1 190 ? -14.102 -10.192 18.109 1.00 85.25 190 ILE A CA 1
ATOM 1474 C C . ILE A 1 190 ? -15.492 -9.577 18.340 1.00 85.25 190 ILE A C 1
ATOM 1476 O O . ILE A 1 190 ? -16.481 -10.067 17.796 1.00 85.25 190 ILE A O 1
ATOM 1480 N N . LEU A 1 191 ? -15.574 -8.483 19.105 1.00 82.94 191 LEU A N 1
ATOM 1481 C CA . LEU A 1 191 ? -16.833 -7.778 19.366 1.00 82.94 191 LEU A CA 1
ATOM 1482 C C . LEU A 1 191 ? -17.416 -7.136 18.100 1.00 82.94 191 LEU A C 1
ATOM 1484 O O . LEU A 1 191 ? -18.616 -7.254 17.864 1.00 82.94 191 LEU A O 1
ATOM 1488 N N . ALA A 1 192 ? -16.578 -6.520 17.263 1.00 78.50 192 ALA A N 1
ATOM 1489 C CA . ALA A 1 192 ? -16.983 -5.967 15.972 1.00 78.50 192 ALA A CA 1
ATOM 1490 C C . ALA A 1 192 ? -17.457 -7.063 14.998 1.00 78.50 192 ALA A C 1
ATOM 1492 O O . ALA A 1 192 ? -18.404 -6.860 14.241 1.00 78.50 192 ALA A O 1
ATOM 1493 N N . CYS A 1 193 ? -16.840 -8.250 15.043 1.00 73.81 193 CYS A N 1
ATOM 1494 C CA . CYS A 1 193 ? -17.214 -9.403 14.216 1.00 73.81 193 CYS A CA 1
ATOM 1495 C C . CYS A 1 193 ? -18.580 -9.998 14.577 1.00 73.81 193 CYS A C 1
ATOM 1497 O O . CYS A 1 193 ? -19.224 -10.590 13.711 1.00 73.81 193 CYS A O 1
ATOM 1499 N N . ASN A 1 194 ? -19.062 -9.799 15.810 1.00 60.66 194 ASN A N 1
ATOM 1500 C CA . ASN A 1 194 ? -20.419 -10.191 16.211 1.00 60.66 194 ASN A CA 1
ATOM 1501 C C . ASN A 1 194 ? -21.520 -9.368 15.496 1.00 60.66 194 ASN A C 1
ATOM 1503 O O . ASN A 1 194 ? -22.704 -9.521 15.793 1.00 60.66 194 ASN A O 1
ATOM 1507 N N . ILE A 1 195 ? -21.142 -8.535 14.515 1.00 53.28 195 ILE A N 1
ATOM 1508 C CA . ILE A 1 195 ? -22.009 -7.745 13.635 1.00 53.28 195 ILE A CA 1
ATOM 1509 C C . ILE A 1 195 ? -21.749 -8.120 12.148 1.00 53.28 195 ILE A C 1
ATOM 1511 O O . ILE A 1 195 ? -21.484 -7.283 11.298 1.00 53.28 195 ILE A O 1
ATOM 1515 N N . TYR A 1 196 ? -21.933 -9.405 11.815 1.00 42.78 196 TYR A N 1
ATOM 1516 C CA . TYR A 1 196 ? -21.971 -10.012 10.459 1.00 42.78 196 TYR A CA 1
ATOM 1517 C C . TYR A 1 196 ? -20.632 -10.443 9.800 1.00 42.78 196 TYR A C 1
ATOM 1519 O O . TYR A 1 196 ? -19.591 -9.801 9.904 1.00 42.78 196 TYR A O 1
ATOM 1527 N N . GLY A 1 197 ? -20.689 -11.592 9.098 1.00 30.03 197 GLY A N 1
ATOM 1528 C CA . GLY A 1 197 ? -19.553 -12.454 8.734 1.00 30.03 197 GLY A CA 1
ATOM 1529 C C . GLY A 1 197 ? -18.985 -12.299 7.311 1.00 30.03 197 GLY A C 1
ATOM 1530 O O . GLY A 1 197 ? -19.682 -12.457 6.322 1.00 30.03 197 GLY A O 1
ATOM 1531 N N . GLY A 1 198 ? -17.696 -11.961 7.220 1.00 43.31 198 GLY A N 1
ATOM 1532 C CA . GLY A 1 198 ? -16.539 -12.816 6.924 1.00 43.31 198 GLY A CA 1
ATOM 1533 C C . GLY A 1 198 ? -16.071 -13.261 5.495 1.00 43.31 198 GLY A C 1
ATOM 1534 O O . GLY A 1 198 ? -16.858 -13.455 4.587 1.00 43.31 198 GLY A O 1
ATOM 1535 N N . SER A 1 199 ? -14.761 -13.353 5.190 1.00 57.97 199 SER A N 1
ATOM 1536 C CA . SER A 1 199 ? -13.859 -12.166 5.222 1.00 57.97 199 SER A CA 1
ATOM 1537 C C . SER A 1 199 ? -14.395 -11.172 4.255 1.00 57.97 199 SER A C 1
ATOM 1539 O O . SER A 1 199 ? -13.923 -10.936 3.153 1.00 57.97 199 SER A O 1
ATOM 1541 N N . TRP A 1 200 ? -15.497 -10.642 4.722 1.00 66.75 200 TRP A N 1
ATOM 1542 C CA . TRP A 1 200 ? -16.305 -9.697 4.040 1.00 66.75 200 TRP A CA 1
ATOM 1543 C C . TRP A 1 200 ? -15.617 -8.343 4.119 1.00 66.75 200 TRP A C 1
ATOM 1545 O O . TRP A 1 200 ? -15.648 -7.589 3.159 1.00 66.75 200 TRP A O 1
ATOM 1555 N N . VAL A 1 201 ? -14.906 -8.095 5.221 1.00 79.25 201 VAL A N 1
ATOM 1556 C CA . VAL A 1 201 ? -14.210 -6.856 5.533 1.00 79.25 201 VAL A CA 1
ATOM 1557 C C . VAL A 1 201 ? -12.916 -7.156 6.291 1.00 79.25 201 VAL A C 1
ATOM 1559 O O . VAL A 1 201 ? -12.854 -8.129 7.054 1.00 79.25 201 VAL A O 1
ATOM 1562 N N . ILE A 1 202 ? -11.888 -6.336 6.067 1.00 85.94 202 ILE A N 1
ATOM 1563 C CA . ILE A 1 202 ? -10.719 -6.271 6.946 1.00 85.94 202 ILE A CA 1
ATOM 1564 C C . ILE A 1 202 ? -10.923 -5.139 7.945 1.00 85.94 202 ILE A C 1
ATOM 1566 O O . ILE A 1 202 ? -11.176 -4.000 7.555 1.00 85.94 202 ILE A O 1
ATOM 1570 N N . LEU A 1 203 ? -10.805 -5.467 9.228 1.00 90.06 203 LEU A N 1
ATOM 1571 C CA . LEU A 1 203 ? -10.822 -4.505 10.322 1.00 90.06 203 LEU A CA 1
ATOM 1572 C C . LEU A 1 203 ? -9.405 -3.956 10.508 1.00 90.06 203 LEU A C 1
ATOM 1574 O O . LEU A 1 203 ? -8.503 -4.706 10.891 1.00 90.06 203 LEU A O 1
ATOM 1578 N N . VAL A 1 204 ? -9.207 -2.673 10.219 1.00 92.56 204 VAL A N 1
ATOM 1579 C CA . VAL A 1 204 ? -7.904 -2.001 10.272 1.00 92.56 204 VAL A CA 1
ATOM 1580 C C . VAL A 1 204 ? -7.822 -1.137 11.527 1.00 92.56 204 VAL A C 1
ATOM 1582 O O . VAL A 1 204 ? -8.617 -0.218 11.710 1.00 92.56 204 VAL A O 1
ATOM 1585 N N . ALA A 1 205 ? -6.851 -1.410 12.396 1.00 93.75 205 ALA A N 1
ATOM 1586 C CA . ALA A 1 205 ? -6.550 -0.555 13.541 1.00 93.75 205 ALA A CA 1
ATOM 1587 C C . ALA A 1 205 ? -5.579 0.555 13.111 1.00 93.75 205 ALA A C 1
ATOM 1589 O O . ALA A 1 205 ? -4.370 0.330 13.078 1.00 93.75 205 ALA A O 1
ATOM 1590 N N . LEU A 1 206 ? -6.102 1.735 12.756 1.00 92.81 206 LEU A N 1
ATOM 1591 C CA . LEU A 1 206 ? -5.273 2.925 12.513 1.00 92.81 206 LEU A CA 1
ATOM 1592 C C . LEU A 1 206 ? -4.843 3.584 13.831 1.00 92.81 206 LEU A C 1
ATOM 1594 O O . LEU A 1 206 ? -3.774 4.187 13.896 1.00 92.81 206 LEU A O 1
ATOM 1598 N N . ALA A 1 207 ? -5.672 3.466 14.871 1.00 91.88 207 ALA A N 1
ATOM 1599 C CA . ALA A 1 207 ? -5.374 3.954 16.211 1.00 91.88 207 ALA A CA 1
ATOM 1600 C C . ALA A 1 207 ? -4.427 3.024 16.982 1.00 91.88 207 ALA A C 1
ATOM 1602 O O . ALA A 1 207 ? -4.461 1.799 16.831 1.00 91.88 207 ALA A O 1
ATOM 1603 N N . GLY A 1 208 ? -3.631 3.625 17.865 1.00 89.75 208 GLY A N 1
ATOM 1604 C CA . GLY A 1 208 ? -2.706 2.909 18.733 1.00 89.75 208 GLY A CA 1
ATOM 1605 C C . GLY A 1 208 ? -1.369 2.534 18.096 1.00 89.75 208 GLY A C 1
ATOM 1606 O O . GLY A 1 208 ? -1.180 2.532 16.882 1.00 89.75 208 GLY A O 1
ATOM 1607 N N . ASN A 1 209 ? -0.415 2.197 18.966 1.00 89.75 209 ASN A N 1
ATOM 1608 C CA . ASN A 1 209 ? 0.933 1.761 18.587 1.00 89.75 209 ASN A CA 1
ATOM 1609 C C . ASN A 1 209 ? 1.178 0.266 18.865 1.00 89.75 209 ASN A C 1
ATOM 1611 O O . ASN A 1 209 ? 2.252 -0.253 18.548 1.00 89.75 209 ASN A O 1
ATOM 1615 N N . ASP A 1 210 ? 0.206 -0.414 19.477 1.00 87.44 210 ASP A N 1
ATOM 1616 C CA . ASP A 1 210 ? 0.302 -1.789 19.957 1.00 87.44 210 ASP A CA 1
ATOM 1617 C C . ASP A 1 210 ? -1.079 -2.462 20.109 1.00 87.44 210 ASP A C 1
ATOM 1619 O O . ASP A 1 210 ? -2.138 -1.839 19.988 1.00 87.44 210 ASP A O 1
ATOM 1623 N N . ALA A 1 211 ? -1.066 -3.774 20.356 1.00 87.31 211 ALA A N 1
ATOM 1624 C CA . ALA A 1 211 ? -2.274 -4.589 20.487 1.00 87.31 211 ALA A CA 1
ATOM 1625 C C . ALA A 1 211 ? -3.127 -4.311 21.750 1.00 87.31 211 ALA A C 1
ATOM 1627 O O . ALA A 1 211 ? -4.329 -4.585 21.722 1.00 87.31 211 ALA A O 1
ATOM 1628 N N . PRO A 1 212 ? -2.575 -3.826 22.879 1.00 90.06 212 PRO A N 1
ATOM 1629 C CA . PRO A 1 212 ? -3.378 -3.439 24.041 1.00 90.06 212 PRO A CA 1
ATOM 1630 C C . PRO A 1 212 ? -4.209 -2.160 23.882 1.00 90.06 212 PRO A C 1
ATOM 1632 O O . PRO A 1 212 ? -5.054 -1.912 24.741 1.00 90.06 212 PRO A O 1
ATOM 1635 N N . HIS A 1 213 ? -3.989 -1.353 22.840 1.00 91.62 213 HIS A N 1
ATOM 1636 C CA . HIS A 1 213 ? -4.680 -0.071 22.671 1.00 91.62 213 HIS A CA 1
ATOM 1637 C C . HIS A 1 213 ? -6.212 -0.202 22.523 1.00 91.62 213 HIS A C 1
ATOM 1639 O O . HIS A 1 213 ? -6.950 0.563 23.144 1.00 91.62 213 HIS A O 1
ATOM 1645 N N . GLY A 1 214 ? -6.693 -1.194 21.765 1.00 90.62 214 GLY A N 1
ATOM 1646 C CA . GLY A 1 214 ? -8.115 -1.357 21.435 1.00 90.62 214 GLY A CA 1
ATOM 1647 C C . GLY A 1 214 ? -8.517 -0.679 20.121 1.00 90.62 214 GLY A C 1
ATOM 1648 O O . GLY A 1 214 ? -7.715 -0.017 19.471 1.00 90.62 214 GLY A O 1
ATOM 1649 N N . LEU A 1 215 ? -9.772 -0.856 19.711 1.00 93.31 215 LEU A N 1
ATOM 1650 C CA . LEU A 1 215 ? -10.378 -0.149 18.580 1.00 93.31 215 LEU A CA 1
ATOM 1651 C C . LEU A 1 215 ? -11.273 0.981 19.126 1.00 93.31 215 LEU A C 1
ATOM 1653 O O . LEU A 1 215 ? -12.274 0.690 19.796 1.00 93.31 215 LEU A O 1
ATOM 1657 N N . PRO A 1 216 ? -10.951 2.265 18.870 1.00 93.12 216 PRO A N 1
ATOM 1658 C CA . PRO A 1 216 ? -11.717 3.382 19.408 1.00 93.12 216 PRO A CA 1
ATOM 1659 C C . PRO A 1 216 ? -13.204 3.315 19.057 1.00 93.12 216 PRO A C 1
ATOM 1661 O O . PRO A 1 216 ? -13.600 3.168 17.905 1.00 93.12 216 PRO A O 1
ATOM 1664 N N . GLY A 1 217 ? -14.039 3.431 20.086 1.00 89.75 217 GLY A N 1
ATOM 1665 C CA . GLY A 1 217 ? -15.492 3.404 19.988 1.00 89.75 217 GLY A CA 1
ATOM 1666 C C . GLY A 1 217 ? -16.125 2.011 19.936 1.00 89.75 217 GLY A C 1
ATOM 1667 O O . GLY A 1 217 ? -17.353 1.939 19.932 1.00 89.75 217 GLY A O 1
ATOM 1668 N N . VAL A 1 218 ? -15.341 0.921 19.943 1.00 89.81 218 VAL A N 1
ATOM 1669 C CA . VAL A 1 218 ? -15.878 -0.456 19.967 1.00 89.81 218 VAL A CA 1
ATOM 1670 C C . VAL A 1 218 ? -16.231 -0.897 21.386 1.00 89.81 218 VAL A C 1
ATOM 1672 O O . VAL A 1 218 ? -17.310 -1.443 21.611 1.00 89.81 218 VAL A O 1
ATOM 1675 N N . SER A 1 219 ? -15.334 -0.672 22.353 1.00 89.06 219 SER A N 1
ATOM 1676 C CA . SER A 1 219 ? -15.569 -1.061 23.748 1.00 89.06 219 SER A CA 1
ATOM 1677 C C . SER A 1 219 ? -15.016 -0.041 24.760 1.00 89.06 219 SER A C 1
ATOM 1679 O O . SER A 1 219 ? -15.686 0.950 25.083 1.00 89.06 219 SER A O 1
ATOM 1681 N N . LYS A 1 220 ? -13.811 -0.278 25.292 1.00 88.25 220 LYS A N 1
ATOM 1682 C CA . LYS A 1 220 ? -13.143 0.511 26.331 1.00 88.25 220 LYS A CA 1
ATOM 1683 C C . LYS A 1 220 ? -12.454 1.735 25.748 1.00 88.25 220 LYS A C 1
ATOM 1685 O O . LYS A 1 220 ? -12.583 2.814 26.323 1.00 88.25 220 LYS A O 1
ATOM 1690 N N . ALA A 1 221 ? -11.741 1.565 24.634 1.00 90.00 221 ALA A N 1
ATOM 1691 C CA . ALA A 1 221 ? -11.146 2.673 23.901 1.00 90.00 221 ALA A CA 1
ATOM 1692 C C . ALA A 1 221 ? -12.273 3.568 23.374 1.00 90.00 221 ALA A C 1
ATOM 1694 O O . ALA A 1 221 ? -13.217 3.085 22.747 1.00 90.00 221 ALA A O 1
ATOM 1695 N N . LYS A 1 222 ? -12.212 4.865 23.673 1.00 89.94 222 LYS A N 1
ATOM 1696 C CA . LYS A 1 222 ? -13.216 5.847 23.247 1.00 89.94 222 LYS A CA 1
ATOM 1697 C C . LYS A 1 222 ? -12.632 6.714 22.147 1.00 89.94 222 LYS A C 1
ATOM 1699 O O . LYS A 1 222 ? -11.465 7.078 22.233 1.00 89.94 222 LYS A O 1
ATOM 1704 N N . ARG A 1 223 ? -13.457 7.073 21.160 1.00 87.69 223 ARG A N 1
ATOM 1705 C CA . ARG A 1 223 ? -13.050 8.039 20.135 1.00 87.69 223 ARG A CA 1
ATOM 1706 C C . ARG A 1 223 ? -12.771 9.405 20.757 1.00 87.69 223 ARG A C 1
ATOM 1708 O O . ARG A 1 223 ? -13.474 9.853 21.674 1.00 87.69 223 ARG A O 1
ATOM 1715 N N . SER A 1 224 ? -11.758 10.063 20.217 1.00 81.56 224 SER A N 1
ATOM 1716 C CA . SER A 1 224 ? -11.440 11.458 20.457 1.00 81.56 224 SER A CA 1
ATOM 1717 C C . SER A 1 224 ? -12.612 12.333 20.032 1.00 81.56 224 SER A C 1
ATOM 1719 O O . SER A 1 224 ? -13.230 12.134 18.989 1.00 81.56 224 SER A O 1
ATOM 1721 N N . GLN A 1 225 ? -12.940 13.289 20.892 1.00 75.75 225 GLN A N 1
ATOM 1722 C CA . GLN A 1 225 ? -13.974 14.275 20.622 1.00 75.75 225 GLN A CA 1
ATOM 1723 C C . GLN A 1 225 ? -13.322 15.528 20.043 1.00 75.75 225 GLN A C 1
ATOM 1725 O O . GLN A 1 225 ? -12.267 15.931 20.553 1.00 75.75 225 GLN A O 1
ATOM 1730 N N . PRO A 1 226 ? -13.944 16.175 19.046 1.00 69.81 226 PRO A N 1
ATOM 1731 C CA . PRO A 1 226 ? -13.442 17.431 18.518 1.00 69.81 226 PRO A CA 1
ATOM 1732 C C . PRO A 1 226 ? -13.352 18.451 19.650 1.00 69.81 226 PRO A C 1
ATOM 1734 O O . PRO A 1 226 ? -14.249 18.581 20.490 1.00 69.81 226 PRO A O 1
ATOM 1737 N N . VAL A 1 227 ? -12.250 19.196 19.699 1.00 67.62 227 VAL A N 1
ATOM 1738 C CA . VAL A 1 227 ? -12.111 20.239 20.710 1.00 67.62 227 VAL A CA 1
ATOM 1739 C C . VAL A 1 227 ? -13.001 21.416 20.326 1.00 67.62 227 VAL A C 1
ATOM 1741 O O . VAL A 1 227 ? -12.736 22.117 19.352 1.00 67.62 227 VAL A O 1
ATOM 1744 N N . THR A 1 228 ? -14.031 21.658 21.135 1.00 67.44 228 THR A N 1
ATOM 1745 C CA . THR A 1 228 ? -14.950 22.791 20.980 1.00 67.44 228 THR A CA 1
ATOM 1746 C C . THR A 1 228 ? -14.639 23.887 21.998 1.00 67.44 228 THR A C 1
ATOM 1748 O O . THR A 1 228 ? -14.522 23.612 23.203 1.00 67.44 228 THR A O 1
ATOM 1751 N N . LYS A 1 229 ? -14.529 25.147 21.564 1.00 65.31 229 LYS A N 1
ATOM 1752 C CA . LYS A 1 229 ? -14.380 26.300 22.469 1.00 65.31 229 LYS A CA 1
ATOM 1753 C C . LYS A 1 229 ? -15.172 27.510 22.007 1.00 65.31 229 LYS A C 1
ATOM 1755 O O . LYS A 1 229 ? -15.003 27.964 20.885 1.00 65.31 229 LYS A O 1
ATOM 1760 N N . GLN A 1 230 ? -15.924 28.090 22.937 1.00 64.94 230 GLN A N 1
ATOM 1761 C CA . GLN A 1 230 ? -16.617 29.354 22.725 1.00 64.94 230 GLN A CA 1
ATOM 1762 C C . GLN A 1 230 ? -15.715 30.531 23.111 1.00 64.94 230 GLN A C 1
ATOM 1764 O O . GLN A 1 230 ? -15.124 30.552 24.197 1.00 64.94 230 GLN A O 1
ATOM 1769 N N . THR A 1 231 ? -15.617 31.542 22.253 1.00 62.03 231 THR A N 1
ATOM 1770 C CA . THR A 1 231 ? -14.938 32.804 22.561 1.00 62.03 231 THR A CA 1
ATOM 1771 C C . THR A 1 231 ? -15.577 33.961 21.801 1.00 62.03 231 THR A C 1
ATOM 1773 O O . THR A 1 231 ? -15.719 33.910 20.590 1.00 62.03 231 THR A O 1
ATOM 1776 N N . GLN A 1 232 ? -15.942 35.036 22.509 1.00 64.69 232 GLN A N 1
ATOM 1777 C CA . GLN A 1 232 ? -16.498 36.268 21.913 1.00 64.69 232 GLN A CA 1
ATOM 1778 C C . GLN A 1 232 ? -17.721 36.048 20.992 1.00 64.69 232 GLN A C 1
ATOM 1780 O O . GLN A 1 232 ? -17.910 36.794 20.036 1.00 64.69 232 GLN A O 1
ATOM 1785 N N . GLY A 1 233 ? -18.555 35.045 21.289 1.00 61.75 233 GLY A N 1
ATOM 1786 C CA . GLY A 1 233 ? -19.696 34.680 20.441 1.00 61.75 233 GLY A CA 1
ATOM 1787 C C . GLY A 1 233 ? -19.289 33.956 19.158 1.00 61.75 233 GLY A C 1
ATOM 1788 O O . GLY A 1 233 ? -19.964 34.097 18.151 1.00 61.75 233 GLY A O 1
ATOM 1789 N N . ILE A 1 234 ? -18.148 33.261 19.170 1.00 64.50 234 ILE A N 1
ATOM 1790 C CA . ILE A 1 234 ? -17.719 32.352 18.109 1.00 64.50 234 ILE A CA 1
ATOM 1791 C C . ILE A 1 234 ? -17.389 31.001 18.734 1.00 64.50 234 ILE A C 1
ATOM 1793 O O . ILE A 1 234 ? -16.590 30.934 19.674 1.00 64.50 234 ILE A O 1
ATOM 1797 N N . ASP A 1 235 ? -17.950 29.944 18.169 1.00 67.31 235 ASP A N 1
ATOM 1798 C CA . ASP A 1 235 ? -17.654 28.567 18.527 1.00 67.31 235 ASP A CA 1
ATOM 1799 C C . ASP A 1 235 ? -16.617 28.012 17.562 1.00 67.31 235 ASP A C 1
ATOM 1801 O O . ASP A 1 235 ? -16.840 27.909 16.357 1.00 67.31 235 ASP A O 1
ATOM 1805 N N . LEU A 1 236 ? -15.445 27.703 18.110 1.00 68.94 236 LEU A N 1
ATOM 1806 C CA . LEU A 1 236 ? -14.334 27.095 17.399 1.00 68.94 236 LEU A CA 1
ATOM 1807 C C . LEU A 1 236 ? -14.418 25.583 17.554 1.00 68.94 236 LEU A C 1
ATOM 1809 O O . LEU A 1 236 ? -14.403 25.080 18.681 1.00 68.94 236 LEU A O 1
ATOM 1813 N N . VAL A 1 237 ? -14.453 24.883 16.428 1.00 71.31 237 VAL A N 1
ATOM 1814 C CA . VAL A 1 237 ? -14.446 23.424 16.342 1.00 71.31 237 VAL A CA 1
ATOM 1815 C C . VAL A 1 237 ? -13.190 23.007 15.588 1.00 71.31 237 VAL A C 1
ATOM 1817 O O . VAL A 1 237 ? -12.927 23.492 14.485 1.00 71.31 237 VAL A O 1
ATOM 1820 N N . GLN A 1 238 ? -12.383 22.142 16.201 1.00 72.25 238 GLN A N 1
ATOM 1821 C CA . GLN A 1 238 ? -11.243 21.538 15.518 1.00 72.25 238 GLN A CA 1
ATOM 1822 C C . GLN A 1 238 ? -11.743 20.618 14.401 1.00 72.25 238 GLN A C 1
ATOM 1824 O O . GLN A 1 238 ? -12.583 19.750 14.637 1.00 72.25 238 GLN A O 1
ATOM 1829 N N . GLN A 1 239 ? -11.216 20.814 13.197 1.00 71.56 239 GLN A N 1
ATOM 1830 C CA . GLN A 1 239 ? -11.513 19.960 12.058 1.00 71.56 239 GLN A CA 1
ATOM 1831 C C . GLN A 1 239 ? -10.738 18.645 12.197 1.00 71.56 239 GLN A C 1
ATOM 1833 O O . GLN A 1 239 ? -9.559 18.658 12.560 1.00 71.56 239 GLN A O 1
ATOM 1838 N N . HIS A 1 240 ? -11.395 17.524 11.917 1.00 76.12 240 HIS A N 1
ATOM 1839 C CA . HIS A 1 240 ? -10.762 16.206 11.942 1.00 76.12 240 HIS A CA 1
ATOM 1840 C C . HIS A 1 240 ? -9.864 16.008 10.715 1.00 76.12 240 HIS A C 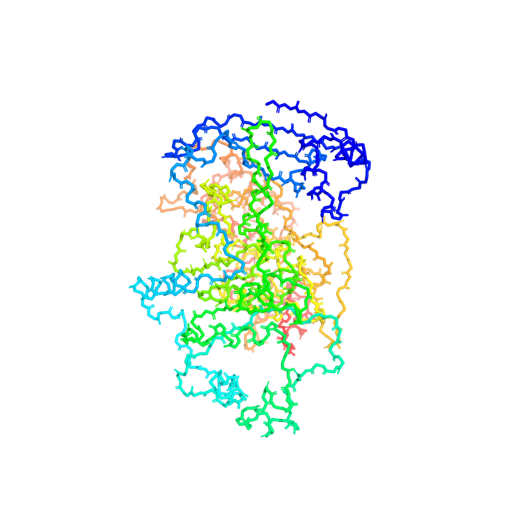1
ATOM 1842 O O . HIS A 1 240 ? -10.054 16.649 9.672 1.00 76.12 240 HIS A O 1
ATOM 1848 N N . MET A 1 241 ? -8.890 15.105 10.837 1.00 75.00 241 MET A N 1
ATOM 1849 C CA . MET A 1 241 ? -8.025 14.723 9.723 1.00 75.00 241 MET A CA 1
ATOM 1850 C C . MET A 1 241 ? -8.842 14.054 8.614 1.00 75.00 241 MET A C 1
ATOM 1852 O O . MET A 1 241 ? -9.798 13.307 8.872 1.00 75.00 241 MET A O 1
ATOM 1856 N N . ILE A 1 242 ? -8.453 14.307 7.364 1.00 76.50 242 ILE A N 1
ATOM 1857 C CA . ILE A 1 242 ? -8.975 13.552 6.222 1.00 76.50 242 ILE A CA 1
ATOM 1858 C C . ILE A 1 242 ? -8.462 12.110 6.269 1.00 76.50 242 ILE A C 1
ATOM 1860 O O . ILE A 1 242 ? -7.453 11.815 6.907 1.00 76.50 242 ILE A O 1
ATOM 1864 N N . TYR A 1 243 ? -9.157 11.195 5.593 1.00 80.31 243 TYR A N 1
ATOM 1865 C CA . TYR A 1 243 ? -8.804 9.774 5.621 1.00 80.31 243 TYR A CA 1
ATOM 1866 C C . TYR A 1 243 ? -7.346 9.464 5.218 1.00 80.31 243 TYR A C 1
ATOM 1868 O O . TYR A 1 243 ? -6.704 8.705 5.946 1.00 80.31 243 TYR A O 1
ATOM 1876 N N . PRO A 1 244 ? -6.772 10.066 4.156 1.00 79.00 244 PRO A N 1
ATOM 1877 C CA . PRO A 1 244 ? -5.369 9.834 3.797 1.00 79.00 244 PRO A CA 1
ATOM 1878 C C . PRO A 1 244 ? -4.392 10.208 4.913 1.00 79.00 244 PRO A C 1
ATOM 1880 O O . PRO A 1 244 ? -3.432 9.479 5.156 1.00 79.00 244 PRO A O 1
ATOM 1883 N N . ASP A 1 245 ? -4.674 11.299 5.629 1.00 78.25 245 ASP A N 1
ATOM 1884 C CA . ASP A 1 245 ? -3.852 11.766 6.746 1.00 78.25 245 ASP A CA 1
ATOM 1885 C C . ASP A 1 245 ? -3.977 10.821 7.945 1.00 78.25 245 ASP A C 1
ATOM 1887 O O . ASP A 1 245 ? -2.974 10.441 8.539 1.00 78.25 245 ASP A O 1
ATOM 1891 N N . LEU A 1 246 ? -5.194 10.349 8.250 1.00 83.69 246 LEU A N 1
ATOM 1892 C CA . LEU A 1 246 ? -5.414 9.333 9.288 1.00 83.69 246 LEU A CA 1
ATOM 1893 C C . LEU A 1 246 ? -4.615 8.054 9.017 1.00 83.69 246 LEU A C 1
ATOM 1895 O O . LEU A 1 246 ? -4.098 7.436 9.949 1.00 83.69 246 LEU A O 1
ATOM 1899 N N . VAL A 1 247 ? -4.522 7.643 7.751 1.00 85.75 247 VAL A N 1
ATOM 1900 C CA . VAL A 1 247 ? -3.709 6.493 7.352 1.00 85.75 247 VAL A CA 1
ATOM 1901 C C . VAL A 1 247 ? -2.225 6.827 7.474 1.00 85.75 247 VAL A C 1
ATOM 1903 O O . VAL A 1 247 ? -1.497 6.050 8.089 1.00 85.75 247 VAL A O 1
ATOM 1906 N N . SER A 1 248 ? -1.765 7.959 6.934 1.00 82.50 248 SER A N 1
ATOM 1907 C CA . SER A 1 248 ? -0.337 8.296 6.850 1.00 82.50 248 SER A CA 1
ATOM 1908 C C . SER A 1 248 ? 0.337 8.426 8.218 1.00 82.50 248 SER A C 1
ATOM 1910 O O . SER A 1 248 ? 1.457 7.943 8.385 1.00 82.50 248 SER A O 1
ATOM 1912 N N . VAL A 1 249 ? -0.356 8.991 9.213 1.00 83.06 249 VAL A N 1
ATOM 1913 C CA . VAL A 1 249 ? 0.173 9.157 10.580 1.00 83.06 249 VAL A CA 1
ATOM 1914 C C . VAL A 1 249 ? 0.042 7.894 11.438 1.00 83.06 249 VAL A C 1
ATOM 1916 O O . VAL A 1 249 ? 0.603 7.819 12.531 1.00 83.06 249 VAL A O 1
ATOM 1919 N N . SER A 1 250 ? -0.704 6.885 10.976 1.00 88.50 250 SER A N 1
ATOM 1920 C CA . SER A 1 250 ? -0.944 5.668 11.752 1.00 88.50 250 SER A CA 1
ATOM 1921 C C . SER A 1 250 ? 0.312 4.804 11.879 1.00 88.50 250 SER A C 1
ATOM 1923 O O . SER A 1 250 ? 1.053 4.583 10.915 1.00 88.50 250 SER A O 1
ATOM 1925 N N . LYS A 1 251 ? 0.503 4.174 13.048 1.00 90.38 251 LYS A N 1
ATOM 1926 C CA . LYS A 1 251 ? 1.570 3.171 13.204 1.00 90.38 251 LYS A CA 1
ATOM 1927 C C . LYS A 1 251 ? 1.377 1.976 12.270 1.00 90.38 251 LYS A C 1
ATOM 1929 O O . LYS A 1 251 ? 2.341 1.333 11.852 1.00 90.38 251 LYS A O 1
ATOM 1934 N N . TRP A 1 252 ? 0.123 1.696 11.935 1.00 91.44 252 TRP A N 1
ATOM 1935 C CA . TRP A 1 252 ? -0.286 0.672 10.989 1.00 91.44 252 TRP A CA 1
ATOM 1936 C C . TRP A 1 252 ? 0.314 0.882 9.594 1.00 91.44 252 TRP A C 1
ATOM 1938 O O . TRP A 1 252 ? 0.836 -0.071 9.006 1.00 91.44 252 TRP A O 1
ATOM 1948 N N . ALA A 1 253 ? 0.323 2.118 9.087 1.00 89.25 253 ALA A N 1
ATOM 1949 C CA . ALA A 1 253 ? 0.878 2.427 7.772 1.00 89.25 253 ALA A CA 1
ATOM 1950 C C . ALA A 1 253 ? 2.405 2.304 7.721 1.00 89.25 253 ALA A C 1
ATOM 1952 O O . ALA A 1 253 ? 2.954 2.100 6.641 1.00 89.25 253 ALA A O 1
ATOM 1953 N N . THR A 1 254 ? 3.100 2.319 8.865 1.00 88.81 254 THR A N 1
ATOM 1954 C CA . THR A 1 254 ? 4.559 2.128 8.895 1.00 88.81 254 THR A CA 1
ATOM 1955 C C . THR A 1 254 ? 4.975 0.666 8.765 1.00 88.81 254 THR A C 1
ATOM 1957 O O . THR A 1 254 ? 6.165 0.391 8.748 1.00 88.81 254 THR A O 1
ATOM 1960 N N . ARG A 1 255 ? 4.063 -0.310 8.706 1.00 86.94 255 ARG A N 1
ATOM 1961 C CA . ARG A 1 255 ? 4.410 -1.744 8.668 1.00 86.94 255 ARG A CA 1
ATOM 1962 C C . ARG A 1 255 ? 4.361 -2.287 7.239 1.00 86.94 255 ARG A C 1
ATOM 1964 O O . ARG A 1 255 ? 3.372 -2.119 6.540 1.00 86.94 255 ARG A O 1
ATOM 1971 N N . GLY A 1 256 ? 5.395 -3.001 6.795 1.00 83.69 256 GLY A N 1
ATOM 1972 C CA . GLY A 1 256 ? 5.454 -3.502 5.412 1.00 83.69 256 GLY A CA 1
ATOM 1973 C C . GLY A 1 256 ? 4.311 -4.462 5.044 1.00 83.69 256 GLY A C 1
ATOM 1974 O O . GLY A 1 256 ? 3.667 -4.287 4.013 1.00 83.69 256 GLY A O 1
ATOM 1975 N N . TRP A 1 257 ? 4.003 -5.440 5.903 1.00 81.44 257 TRP A N 1
ATOM 1976 C CA . TRP A 1 257 ? 2.961 -6.449 5.640 1.00 81.44 257 TRP A CA 1
ATOM 1977 C C . TRP A 1 257 ? 1.542 -5.867 5.543 1.00 81.44 257 TRP A C 1
ATOM 1979 O O . TRP A 1 257 ? 0.736 -6.348 4.745 1.00 81.44 257 TRP A O 1
ATOM 1989 N N . THR A 1 258 ? 1.265 -4.764 6.244 1.00 85.44 258 THR A N 1
ATOM 1990 C CA . THR A 1 258 ? -0.051 -4.110 6.201 1.00 85.44 258 THR A CA 1
ATOM 1991 C C . THR A 1 258 ? -0.360 -3.513 4.824 1.00 85.44 258 THR A C 1
ATOM 1993 O O . THR A 1 258 ? -1.523 -3.363 4.453 1.00 85.44 258 THR A O 1
ATOM 1996 N N . PHE A 1 259 ? 0.671 -3.238 4.013 1.00 81.88 259 PHE A N 1
ATOM 1997 C CA . PHE A 1 259 ? 0.509 -2.798 2.626 1.00 81.88 259 PHE A CA 1
ATOM 1998 C C . PHE A 1 259 ? -0.223 -3.858 1.807 1.00 81.88 259 PHE A C 1
ATOM 2000 O O . PHE A 1 259 ? -1.183 -3.564 1.095 1.00 81.88 259 PHE A O 1
ATOM 2007 N N . GLN A 1 260 ? 0.232 -5.109 1.918 1.00 72.69 260 GLN A N 1
ATOM 2008 C CA . GLN A 1 260 ? -0.361 -6.230 1.205 1.00 72.69 260 GLN A CA 1
ATOM 2009 C C . GLN A 1 260 ? -1.786 -6.488 1.703 1.00 72.69 260 GLN A C 1
ATOM 2011 O O . GLN A 1 260 ? -2.691 -6.678 0.892 1.00 72.69 260 GLN A O 1
ATOM 2016 N N . GLU A 1 261 ? -1.986 -6.453 3.020 1.00 79.88 261 GLU A N 1
ATOM 2017 C CA . GLU A 1 261 ? -3.294 -6.657 3.648 1.00 79.88 261 GLU A CA 1
ATOM 2018 C C . GLU A 1 261 ? -4.332 -5.672 3.100 1.00 79.88 261 GLU A C 1
ATOM 2020 O O . GLU A 1 261 ? -5.387 -6.095 2.625 1.00 79.88 261 GLU A O 1
ATOM 2025 N N . ALA A 1 262 ? -4.009 -4.378 3.043 1.00 78.31 262 ALA A N 1
ATOM 2026 C CA . ALA A 1 262 ? -4.920 -3.397 2.470 1.00 78.31 262 ALA A CA 1
ATOM 2027 C C . ALA A 1 262 ? -5.123 -3.568 0.963 1.00 78.31 262 ALA A C 1
ATOM 2029 O O . ALA A 1 262 ? -6.258 -3.577 0.490 1.00 78.31 262 ALA A O 1
ATOM 2030 N N . ARG A 1 263 ? -4.046 -3.771 0.193 1.00 75.31 263 ARG A N 1
ATOM 2031 C CA . ARG A 1 263 ? -4.128 -3.798 -1.275 1.00 75.31 263 ARG A CA 1
ATOM 2032 C C . ARG A 1 263 ? -4.939 -4.975 -1.822 1.00 75.31 263 ARG A C 1
ATOM 2034 O O . ARG A 1 263 ? -5.537 -4.852 -2.889 1.00 75.31 263 ARG A O 1
ATOM 2041 N N . PHE A 1 264 ? -4.938 -6.106 -1.118 1.00 74.44 264 PHE A N 1
ATOM 2042 C CA . PHE A 1 264 ? -5.677 -7.313 -1.509 1.00 74.44 264 PHE A CA 1
ATOM 2043 C C . PHE A 1 264 ? -7.057 -7.437 -0.869 1.00 74.44 264 PHE A C 1
ATOM 2045 O O . PHE A 1 264 ? -7.789 -8.384 -1.168 1.00 74.44 264 PHE A O 1
ATOM 2052 N N . SER A 1 265 ? -7.430 -6.485 -0.021 1.00 77.00 265 SER A N 1
ATOM 2053 C CA . SER A 1 265 ? -8.771 -6.423 0.538 1.00 77.00 265 SER A CA 1
ATOM 2054 C C . SER A 1 265 ? -9.798 -6.063 -0.529 1.00 77.00 265 SER A C 1
ATOM 2056 O O . SER A 1 265 ? -9.519 -5.322 -1.464 1.00 77.00 265 SER A O 1
ATOM 2058 N N . SER A 1 266 ? -11.025 -6.558 -0.382 1.00 76.94 266 SER A N 1
ATOM 2059 C CA . SER A 1 266 ? -12.168 -6.025 -1.134 1.00 76.94 266 SER A CA 1
ATOM 2060 C C . SER A 1 266 ? -12.869 -4.891 -0.393 1.00 76.94 266 SER A C 1
ATOM 2062 O O . SER A 1 266 ? -13.517 -4.064 -1.029 1.00 76.94 266 SER A O 1
ATOM 2064 N N . ARG A 1 267 ? -12.780 -4.886 0.942 1.00 83.62 267 ARG A N 1
ATOM 2065 C CA . ARG A 1 267 ? -13.426 -3.917 1.830 1.00 83.62 267 ARG A CA 1
ATOM 2066 C C . ARG A 1 267 ? -12.541 -3.674 3.049 1.00 83.62 267 ARG A C 1
ATOM 2068 O O . ARG A 1 267 ? -12.070 -4.645 3.646 1.00 83.62 267 ARG A O 1
ATOM 2075 N N . LEU A 1 268 ? -12.357 -2.416 3.421 1.00 87.94 268 LEU A N 1
ATOM 2076 C CA . LEU A 1 268 ? -11.622 -1.987 4.608 1.00 87.94 268 LEU A CA 1
ATOM 2077 C C . LEU A 1 268 ? -12.578 -1.245 5.533 1.00 87.94 268 LEU A C 1
ATOM 2079 O O . LEU A 1 268 ? -13.310 -0.370 5.084 1.00 87.94 268 LEU A O 1
ATOM 2083 N N . LEU A 1 269 ? -12.574 -1.603 6.813 1.00 90.25 269 LEU A N 1
ATOM 2084 C CA . LEU A 1 269 ? -13.203 -0.826 7.871 1.00 90.25 269 LEU A CA 1
ATOM 2085 C C . LEU A 1 269 ? -12.109 -0.419 8.854 1.00 90.25 269 LEU A C 1
ATOM 2087 O O . LEU A 1 269 ? -11.592 -1.244 9.608 1.00 90.25 269 LEU A O 1
ATOM 2091 N N . SER A 1 270 ? -11.743 0.850 8.791 1.00 92.38 270 SER A N 1
ATOM 2092 C CA . SER A 1 270 ? -10.601 1.438 9.472 1.00 92.38 270 SER A CA 1
ATOM 2093 C C . SER A 1 270 ? -11.051 2.219 10.700 1.00 92.38 270 SER A C 1
ATOM 2095 O O . SER A 1 270 ? -11.925 3.078 10.604 1.00 92.38 270 SER A O 1
ATOM 2097 N N . PHE A 1 271 ? -10.436 1.943 11.847 1.00 93.00 271 PHE A N 1
ATOM 2098 C CA . PHE A 1 271 ? -10.721 2.592 13.125 1.00 93.00 271 PHE A CA 1
ATOM 2099 C C . PHE A 1 271 ? -9.550 3.491 13.514 1.00 93.00 271 PHE A C 1
ATOM 2101 O O . PHE A 1 271 ? -8.466 2.994 13.833 1.00 93.00 271 PHE A O 1
ATOM 2108 N N . SER A 1 272 ? -9.759 4.805 13.472 1.00 91.38 272 SER A N 1
ATOM 2109 C CA . SER A 1 272 ? -8.811 5.806 13.963 1.00 91.38 272 SER A CA 1
ATOM 2110 C C . SER A 1 272 ? -9.244 6.358 15.321 1.00 91.38 272 SER A C 1
ATOM 2112 O O . SER A 1 272 ? -10.321 6.039 15.824 1.00 91.38 272 SER A O 1
ATOM 2114 N N . GLU A 1 273 ? -8.407 7.212 15.913 1.00 87.31 273 GLU A N 1
ATOM 2115 C CA . GLU A 1 273 ? -8.753 7.940 17.138 1.00 87.31 273 GLU A CA 1
ATOM 2116 C C . GLU A 1 273 ? -9.997 8.818 16.949 1.00 87.31 273 GLU A C 1
ATOM 2118 O O . GLU A 1 273 ? -10.723 9.071 17.902 1.00 87.31 273 GLU A O 1
ATOM 2123 N N . GLU A 1 274 ? -10.262 9.274 15.725 1.00 83.38 274 GLU A N 1
ATOM 2124 C CA . GLU A 1 274 ? -11.286 10.275 15.425 1.00 83.38 274 GLU A CA 1
ATOM 2125 C C . GLU A 1 274 ? -12.542 9.685 14.773 1.00 83.38 274 GLU A C 1
ATOM 2127 O O . GLU A 1 274 ? -13.621 10.243 14.952 1.00 83.38 274 GLU A O 1
ATOM 2132 N N . ALA A 1 275 ? -12.436 8.594 14.002 1.00 84.81 275 ALA A N 1
ATOM 2133 C CA . ALA A 1 275 ? -13.566 8.044 13.249 1.00 84.81 275 ALA A CA 1
ATOM 2134 C C . ALA A 1 275 ? -13.413 6.573 12.846 1.00 84.81 275 ALA A C 1
ATOM 2136 O O . ALA A 1 275 ? -12.310 6.030 12.759 1.00 84.81 275 ALA A O 1
ATOM 2137 N N . ALA A 1 276 ? -14.554 5.970 12.500 1.00 88.69 276 ALA A N 1
ATOM 2138 C CA . ALA A 1 276 ? -14.614 4.793 11.645 1.00 88.69 276 ALA A CA 1
ATOM 2139 C C . ALA A 1 276 ? -14.746 5.226 10.174 1.00 88.69 276 ALA A C 1
ATOM 2141 O O . ALA A 1 276 ? -15.582 6.071 9.838 1.00 88.69 276 ALA A O 1
ATOM 2142 N N . CYS A 1 277 ? -13.917 4.646 9.310 1.00 89.25 277 CYS A N 1
ATOM 2143 C CA . CYS A 1 277 ? -13.888 4.909 7.872 1.00 89.25 277 CYS A CA 1
ATOM 2144 C C . CYS A 1 277 ? -14.063 3.593 7.116 1.00 89.25 277 CYS A C 1
ATOM 2146 O O . CYS A 1 277 ? -13.461 2.585 7.483 1.00 89.25 277 CYS A O 1
ATOM 2148 N N . TYR A 1 278 ? -14.861 3.594 6.059 1.00 88.12 278 TYR A N 1
ATOM 2149 C CA . TYR A 1 278 ? -15.143 2.427 5.244 1.00 88.12 278 TYR A CA 1
ATOM 2150 C C . TYR A 1 278 ? -14.750 2.670 3.793 1.00 88.12 278 TYR A C 1
ATOM 2152 O O . TYR A 1 278 ? -15.154 3.649 3.174 1.00 88.12 278 TYR A O 1
ATOM 2160 N N . GLU A 1 279 ? -13.997 1.731 3.235 1.00 85.44 279 GLU A N 1
ATOM 2161 C CA . GLU A 1 279 ? -13.589 1.754 1.840 1.00 85.44 279 GLU A CA 1
ATOM 2162 C C . GLU A 1 279 ? -13.983 0.439 1.167 1.00 85.44 279 GLU A C 1
ATOM 2164 O O . GLU A 1 279 ? -13.798 -0.648 1.727 1.00 85.44 279 GLU A O 1
ATOM 2169 N N . CYS A 1 280 ? -14.495 0.516 -0.059 1.00 83.25 280 CYS A N 1
ATOM 2170 C CA . CYS A 1 280 ? -14.779 -0.653 -0.880 1.00 83.25 280 CYS A CA 1
ATOM 2171 C C . CYS A 1 280 ? -14.074 -0.533 -2.219 1.00 83.25 280 CYS A C 1
ATOM 2173 O O . CYS A 1 280 ? -14.237 0.446 -2.933 1.00 83.25 280 CYS A O 1
ATOM 2175 N N . HIS A 1 281 ? -13.373 -1.590 -2.610 1.00 76.56 281 HIS A N 1
ATOM 2176 C CA . HIS A 1 281 ? -12.626 -1.625 -3.859 1.00 76.56 281 HIS A CA 1
ATOM 2177 C C . HIS A 1 281 ? -13.509 -1.557 -5.122 1.00 76.56 281 HIS A C 1
ATOM 2179 O O . HIS A 1 281 ? -13.008 -1.330 -6.220 1.00 76.56 281 HIS A O 1
ATOM 2185 N N . HIS A 1 282 ? -14.810 -1.831 -5.002 1.00 71.69 282 HIS A N 1
ATOM 2186 C CA . HIS A 1 282 ? -15.750 -1.786 -6.128 1.00 71.69 282 HIS A CA 1
ATOM 2187 C C . HIS A 1 282 ? -16.409 -0.414 -6.311 1.00 71.69 282 HIS A C 1
ATOM 2189 O O . HIS A 1 282 ? -17.014 -0.183 -7.358 1.00 71.69 282 HIS A O 1
ATOM 2195 N N . CYS A 1 283 ? -16.280 0.474 -5.324 1.00 67.56 283 CYS A N 1
ATOM 2196 C CA . CYS A 1 283 ? -16.749 1.844 -5.418 1.00 67.56 283 CYS A CA 1
ATOM 2197 C C . CYS A 1 283 ? -15.581 2.729 -5.854 1.00 67.56 283 CYS A C 1
ATOM 2199 O O . CYS A 1 283 ? -14.561 2.778 -5.179 1.00 67.56 283 CYS A O 1
ATOM 2201 N N . GLU A 1 284 ? -15.743 3.457 -6.958 1.00 61.94 284 GLU A N 1
ATOM 2202 C CA . GLU A 1 284 ? -14.827 4.546 -7.342 1.00 61.94 284 GLU A CA 1
ATOM 2203 C C . GLU A 1 284 ? -15.094 5.834 -6.533 1.00 61.94 284 GLU A C 1
ATOM 2205 O O . GLU A 1 284 ? -14.558 6.888 -6.852 1.00 61.94 284 GLU A O 1
ATOM 2210 N N . SER A 1 285 ? -15.962 5.769 -5.517 1.00 65.75 285 SER A N 1
ATOM 2211 C CA . SER A 1 285 ? -16.290 6.892 -4.640 1.00 65.75 285 SER A CA 1
ATOM 2212 C C . SER A 1 285 ? -15.303 7.014 -3.484 1.00 65.75 285 SER A C 1
ATOM 2214 O O . SER A 1 285 ? -14.701 6.023 -3.065 1.00 65.75 285 SER A O 1
ATOM 2216 N N . ASP A 1 286 ? -15.233 8.214 -2.912 1.00 70.38 286 ASP A N 1
ATOM 2217 C CA . ASP A 1 286 ? -14.476 8.475 -1.692 1.00 70.38 286 ASP A CA 1
ATOM 2218 C C . ASP A 1 286 ? -14.864 7.518 -0.548 1.00 70.38 286 ASP A C 1
ATOM 2220 O O . ASP A 1 286 ? -16.002 7.024 -0.501 1.00 70.38 286 ASP A O 1
ATOM 2224 N N . PRO A 1 287 ? -13.935 7.255 0.392 1.00 77.81 287 PRO A N 1
ATOM 2225 C CA . PRO A 1 287 ? -14.230 6.505 1.604 1.00 77.81 287 PRO A CA 1
ATOM 2226 C C . PRO A 1 287 ? -15.440 7.085 2.348 1.00 77.81 287 PRO A C 1
ATOM 2228 O O . PRO A 1 287 ? -15.544 8.294 2.554 1.00 77.81 287 PRO A O 1
ATOM 2231 N N . GLU A 1 288 ? -16.332 6.211 2.803 1.00 84.06 288 GLU A N 1
ATOM 2232 C CA . GLU A 1 288 ? -17.468 6.582 3.646 1.00 84.06 288 GLU A CA 1
ATOM 2233 C C . GLU A 1 288 ? -16.960 6.782 5.084 1.00 84.06 288 GLU A C 1
ATOM 2235 O O . GLU A 1 288 ? -16.252 5.930 5.624 1.00 84.06 288 GLU A O 1
ATOM 2240 N N . ILE A 1 289 ? -17.289 7.902 5.727 1.00 83.19 289 ILE A N 1
ATOM 2241 C CA . ILE A 1 289 ? -16.757 8.247 7.054 1.00 83.19 289 ILE A CA 1
ATOM 2242 C C . ILE A 1 289 ? -17.906 8.627 7.981 1.00 83.19 289 ILE A C 1
ATOM 2244 O O . ILE A 1 289 ? -18.760 9.428 7.608 1.00 83.19 289 ILE A O 1
ATOM 2248 N N . GLU A 1 290 ? -17.912 8.077 9.202 1.00 75.75 290 GLU A N 1
ATOM 2249 C CA . GLU A 1 290 ? -19.021 8.265 10.155 1.00 75.75 290 GLU A CA 1
ATOM 2250 C C . GLU A 1 290 ? -19.247 9.751 10.489 1.00 75.75 290 GLU A C 1
ATOM 2252 O O . GLU A 1 290 ? -20.387 10.179 10.641 1.00 75.75 290 GLU A O 1
ATOM 2257 N N . ASP A 1 291 ? -18.169 10.547 10.497 1.00 71.38 291 ASP A N 1
ATOM 2258 C CA . ASP A 1 291 ? -18.192 11.973 10.845 1.00 71.38 291 ASP A CA 1
ATOM 2259 C C . ASP A 1 291 ? -17.686 12.862 9.688 1.00 71.38 291 ASP A C 1
ATOM 2261 O O . ASP A 1 291 ? -16.793 13.699 9.854 1.00 71.38 291 ASP A O 1
ATOM 2265 N N . ALA A 1 292 ? -18.211 12.657 8.477 1.00 65.75 292 ALA A N 1
ATOM 2266 C CA . ALA A 1 292 ? -17.818 13.426 7.288 1.00 65.75 292 ALA A CA 1
ATOM 2267 C C . ALA A 1 292 ? -18.000 14.954 7.448 1.00 65.75 292 ALA A C 1
ATOM 2269 O O . ALA A 1 292 ? -17.227 15.725 6.891 1.00 65.75 292 ALA A O 1
ATOM 2270 N N . VAL A 1 293 ? -18.960 15.397 8.270 1.00 63.25 293 VAL A N 1
ATOM 2271 C CA . VAL A 1 293 ? -19.292 16.820 8.502 1.00 63.25 293 VAL A CA 1
ATOM 2272 C C . VAL A 1 293 ? -18.129 17.624 9.108 1.00 63.25 293 VAL A C 1
ATOM 2274 O O . VAL A 1 293 ? -18.009 18.821 8.868 1.00 63.25 293 VAL A O 1
ATOM 2277 N N . LEU A 1 294 ? -17.247 16.981 9.882 1.00 61.09 294 LEU A N 1
ATOM 2278 C CA . LEU A 1 294 ? -16.090 17.636 10.513 1.00 61.09 294 LEU A CA 1
ATOM 2279 C C . LEU A 1 294 ? -14.836 17.636 9.645 1.00 61.09 294 LEU A C 1
ATOM 2281 O O . LEU A 1 294 ? -13.753 17.961 10.137 1.00 61.09 294 LEU A O 1
ATOM 2285 N N . ARG A 1 295 ? -14.952 17.220 8.386 1.00 68.00 295 ARG A N 1
ATOM 2286 C CA . ARG A 1 295 ? -13.832 17.077 7.465 1.00 68.00 295 ARG A CA 1
ATOM 2287 C C . ARG A 1 295 ? -14.014 18.043 6.298 1.00 68.00 295 ARG A C 1
ATOM 2289 O O . ARG A 1 295 ? -15.142 18.340 5.916 1.00 68.00 295 ARG A O 1
ATOM 2296 N N . PRO A 1 296 ? -12.915 18.578 5.748 1.00 59.72 296 PRO A N 1
ATOM 2297 C CA . PRO A 1 296 ? -13.010 19.410 4.561 1.00 59.72 296 PRO A CA 1
ATOM 2298 C C . PRO A 1 296 ? -13.532 18.556 3.399 1.00 59.72 296 PRO A C 1
ATOM 2300 O O . PRO A 1 296 ? -13.227 17.363 3.333 1.00 59.72 296 PRO A O 1
ATOM 2303 N N . SER A 1 297 ? -14.306 19.165 2.493 1.00 54.69 297 SER A N 1
ATOM 2304 C CA . SER A 1 297 ? -14.743 18.493 1.264 1.00 54.69 297 SER A CA 1
ATOM 2305 C C . SER A 1 297 ? -13.528 17.935 0.521 1.00 54.69 297 SER A C 1
ATOM 2307 O O . SER A 1 297 ? -12.539 18.644 0.320 1.00 54.69 297 SER A O 1
ATOM 2309 N N . LEU A 1 298 ? -13.612 16.661 0.143 1.00 54.00 298 LEU A N 1
ATOM 2310 C CA . LEU A 1 298 ? -12.583 15.946 -0.607 1.00 54.00 298 LEU A CA 1
ATOM 2311 C C . LEU A 1 298 ? -12.743 16.117 -2.125 1.00 54.00 298 LEU A C 1
ATOM 2313 O O . LEU A 1 298 ? -12.109 15.380 -2.869 1.00 54.00 298 LEU A O 1
ATOM 2317 N N . GLU A 1 299 ? -13.557 17.066 -2.613 1.00 46.41 299 GLU A N 1
ATOM 2318 C CA . GLU A 1 299 ? -13.755 17.273 -4.057 1.00 46.41 299 GLU A CA 1
ATOM 2319 C C . GLU A 1 299 ? -12.414 17.390 -4.812 1.00 46.41 299 GLU A C 1
ATOM 2321 O O . GLU A 1 299 ? -11.695 18.385 -4.715 1.00 46.41 299 GLU A O 1
ATOM 2326 N N . GLY A 1 300 ? -12.080 16.343 -5.576 1.00 44.56 300 GLY A N 1
ATOM 2327 C CA . GLY A 1 300 ? -10.853 16.248 -6.371 1.00 44.56 300 GLY A CA 1
ATOM 2328 C C . GLY A 1 300 ? -9.607 15.750 -5.626 1.00 44.56 300 GLY A C 1
ATOM 2329 O O . GLY A 1 300 ? -8.540 15.692 -6.238 1.00 44.56 300 GLY A O 1
ATOM 2330 N N . PHE A 1 301 ? -9.712 15.385 -4.346 1.00 48.94 301 PHE A N 1
ATOM 2331 C CA . PHE A 1 301 ? -8.632 14.773 -3.574 1.00 48.94 301 PHE A CA 1
ATOM 2332 C C . PHE A 1 301 ? -8.747 13.250 -3.635 1.00 48.94 301 PHE A C 1
ATOM 2334 O O . PHE A 1 301 ? -9.427 12.611 -2.837 1.00 48.94 301 PHE A O 1
ATOM 2341 N N . ASP A 1 302 ? -8.056 12.667 -4.606 1.00 51.88 302 ASP A N 1
ATOM 2342 C CA . ASP A 1 302 ? -7.992 11.224 -4.786 1.00 51.88 302 ASP A CA 1
ATOM 2343 C C . ASP A 1 302 ? -7.146 10.641 -3.630 1.00 51.88 302 ASP A C 1
ATOM 2345 O O . ASP A 1 302 ? -5.916 10.678 -3.681 1.00 51.88 302 ASP A O 1
ATOM 2349 N N . GLY A 1 303 ? -7.770 10.063 -2.590 1.00 54.31 303 GLY A N 1
ATOM 2350 C CA . GLY A 1 303 ? -7.060 9.572 -1.389 1.00 54.31 303 GLY A CA 1
ATOM 2351 C C . GLY A 1 303 ? -7.303 8.123 -0.916 1.00 54.31 303 GLY A C 1
ATOM 2352 O O . GLY A 1 303 ? -6.817 7.750 0.153 1.00 54.31 303 GLY A O 1
ATOM 2353 N N . GLY A 1 304 ? -8.077 7.307 -1.637 1.00 61.28 304 GLY A N 1
ATOM 2354 C CA . GLY A 1 304 ? -8.426 5.939 -1.213 1.00 61.28 304 GLY A CA 1
ATOM 2355 C C . GLY A 1 304 ? -7.265 4.933 -1.304 1.00 61.28 304 GLY A C 1
ATOM 2356 O O . GLY A 1 304 ? -6.412 5.015 -2.187 1.00 61.28 304 GLY A O 1
ATOM 2357 N N . MET A 1 305 ? -7.245 3.917 -0.435 1.00 67.44 305 MET A N 1
ATOM 2358 C CA . MET A 1 305 ? -6.248 2.834 -0.455 1.00 67.44 305 MET A CA 1
ATOM 2359 C C . MET A 1 305 ? -6.404 1.884 -1.655 1.00 67.44 305 MET A C 1
ATOM 2361 O O . MET A 1 305 ? -5.493 1.109 -1.967 1.00 67.44 305 MET A O 1
ATOM 2365 N N . PHE A 1 306 ? -7.552 1.912 -2.334 1.00 63.25 306 PHE A N 1
ATOM 2366 C CA . PHE A 1 306 ? -7.859 1.057 -3.479 1.00 63.25 306 PHE A CA 1
ATOM 2367 C C . PHE A 1 306 ? -7.493 1.626 -4.845 1.00 63.25 306 PHE A C 1
ATOM 2369 O O . PHE A 1 306 ? -7.660 0.915 -5.846 1.00 63.25 306 PHE A O 1
ATOM 2376 N N . GLN A 1 307 ? -6.932 2.830 -4.891 1.00 68.31 307 GLN A N 1
ATOM 2377 C CA . GLN A 1 307 ? -6.513 3.486 -6.123 1.00 68.31 307 GLN A CA 1
ATOM 2378 C C . GLN A 1 307 ? -5.579 2.648 -6.999 1.00 68.31 307 GLN A C 1
ATOM 2380 O O . GLN A 1 307 ? -4.852 1.741 -6.567 1.00 68.31 307 GLN A O 1
ATOM 2385 N N . SER A 1 308 ? -5.593 2.974 -8.290 1.00 72.00 308 SER A N 1
ATOM 2386 C CA . SER A 1 308 ? -4.667 2.406 -9.260 1.00 72.00 308 SER A CA 1
ATOM 2387 C C . SER A 1 308 ? -3.319 3.117 -9.187 1.00 72.00 308 SER A C 1
ATOM 2389 O O . SER A 1 308 ? -3.028 3.973 -10.015 1.00 72.00 308 SER A O 1
ATOM 2391 N N . TRP A 1 309 ? -2.482 2.718 -8.234 1.00 76.62 309 TRP A N 1
ATOM 2392 C CA . TRP A 1 309 ? -1.124 3.247 -8.134 1.00 76.62 309 TRP A CA 1
ATOM 2393 C C . TRP A 1 309 ? -0.216 2.773 -9.276 1.00 76.62 309 TRP A C 1
ATOM 2395 O O . TRP A 1 309 ? -0.262 1.613 -9.720 1.00 76.62 309 TRP A O 1
ATOM 2405 N N . SER A 1 310 ? 0.637 3.684 -9.733 1.00 82.81 310 SER A N 1
ATOM 2406 C CA . SER A 1 310 ? 1.752 3.405 -10.626 1.00 82.81 310 SER A CA 1
ATOM 2407 C C . SER A 1 310 ? 2.786 2.510 -9.926 1.00 82.81 310 SER A C 1
ATOM 2409 O O . SER A 1 310 ? 2.785 2.330 -8.706 1.00 82.81 310 SER A O 1
ATOM 2411 N N . TYR A 1 311 ? 3.691 1.908 -10.702 1.00 86.00 311 TYR A N 1
ATOM 2412 C CA . TYR A 1 311 ? 4.782 1.112 -10.132 1.00 86.00 311 TYR A CA 1
ATOM 2413 C C . TYR A 1 311 ? 5.618 1.916 -9.126 1.00 86.00 311 TYR A C 1
ATOM 2415 O O . TYR A 1 311 ? 6.003 1.384 -8.085 1.00 86.00 311 TYR A O 1
ATOM 2423 N N . ASP A 1 312 ? 5.898 3.179 -9.444 1.00 85.56 312 ASP A N 1
ATOM 2424 C CA . ASP A 1 312 ? 6.792 4.018 -8.651 1.00 85.56 312 ASP A CA 1
ATOM 2425 C C . ASP A 1 312 ? 6.124 4.426 -7.335 1.00 85.56 312 ASP A C 1
ATOM 2427 O O . ASP A 1 312 ? 6.764 4.388 -6.286 1.00 85.56 312 ASP A O 1
ATOM 2431 N N . GLU A 1 313 ? 4.820 4.718 -7.367 1.00 85.19 313 GLU A N 1
ATOM 2432 C CA . GLU A 1 313 ? 4.007 4.982 -6.173 1.00 85.19 313 GLU A CA 1
ATOM 2433 C C . GLU A 1 313 ? 3.949 3.755 -5.256 1.00 85.19 313 GLU A C 1
ATOM 2435 O O . GLU A 1 313 ? 4.142 3.869 -4.044 1.00 85.19 313 GLU A O 1
ATOM 2440 N N . LEU A 1 314 ? 3.764 2.558 -5.830 1.00 87.69 314 LEU A N 1
ATOM 2441 C CA . LEU A 1 314 ? 3.785 1.305 -5.073 1.00 87.69 314 LEU A CA 1
ATOM 2442 C C . LEU A 1 314 ? 5.140 1.065 -4.408 1.00 87.69 314 LEU A C 1
ATOM 2444 O O . LEU A 1 314 ? 5.183 0.705 -3.233 1.00 87.69 314 LEU A O 1
ATOM 2448 N N . VAL A 1 315 ? 6.244 1.244 -5.141 1.00 91.62 315 VAL A N 1
ATOM 2449 C CA . VAL A 1 315 ? 7.590 1.074 -4.578 1.00 91.62 315 VAL A CA 1
ATOM 2450 C C . VAL A 1 315 ? 7.844 2.114 -3.496 1.00 91.62 315 VAL A C 1
ATOM 2452 O O . VAL A 1 315 ? 8.306 1.749 -2.416 1.00 91.62 315 VAL A O 1
ATOM 2455 N N . SER A 1 316 ? 7.513 3.379 -3.742 1.00 89.25 316 SER A N 1
ATOM 2456 C CA . SER A 1 316 ? 7.764 4.459 -2.790 1.00 89.25 316 SER A CA 1
ATOM 2457 C C . SER A 1 316 ? 6.987 4.284 -1.494 1.00 89.25 316 SER A C 1
ATOM 2459 O O . SER A 1 316 ? 7.581 4.228 -0.418 1.00 89.25 316 SER A O 1
ATOM 2461 N N . SER A 1 317 ? 5.681 4.051 -1.589 1.00 87.06 317 SER A N 1
ATOM 2462 C CA . SER A 1 317 ? 4.831 3.865 -0.414 1.00 87.06 317 SER A CA 1
ATOM 2463 C C . SER A 1 317 ? 5.087 2.545 0.330 1.00 87.06 317 SER A C 1
ATOM 2465 O O . SER A 1 317 ? 4.788 2.435 1.519 1.00 87.06 317 SER A O 1
ATOM 2467 N N . PHE A 1 318 ? 5.630 1.517 -0.333 1.00 90.38 318 PHE A N 1
ATOM 2468 C CA . PHE A 1 318 ? 5.999 0.265 0.332 1.00 90.38 318 PHE A CA 1
ATOM 2469 C C . PHE A 1 318 ? 7.370 0.337 1.012 1.00 90.38 318 PHE A C 1
ATOM 2471 O O . PHE A 1 318 ? 7.534 -0.154 2.126 1.00 90.38 318 PHE A O 1
ATOM 2478 N N . THR A 1 319 ? 8.366 0.929 0.353 1.00 92.69 319 THR A N 1
ATOM 2479 C CA . THR A 1 319 ? 9.750 0.982 0.859 1.00 92.69 319 THR A CA 1
ATOM 2480 C C . THR A 1 319 ? 9.948 1.993 1.984 1.00 92.69 319 THR A C 1
ATOM 2482 O O . THR A 1 319 ? 10.880 1.835 2.770 1.00 92.69 319 THR A O 1
ATOM 2485 N N . SER A 1 320 ? 9.048 2.970 2.123 1.00 90.19 320 SER A N 1
ATOM 2486 C CA . SER A 1 320 ? 8.974 3.848 3.296 1.00 90.19 320 SER A CA 1
ATOM 2487 C C . SER A 1 320 ? 8.528 3.126 4.577 1.00 90.19 320 SER A C 1
ATOM 2489 O O . SER A 1 320 ? 8.580 3.708 5.659 1.00 90.19 320 SER A O 1
ATOM 2491 N N . ARG A 1 321 ? 8.107 1.856 4.484 1.00 89.88 321 ARG A N 1
ATOM 2492 C CA . ARG A 1 321 ? 7.620 1.065 5.619 1.00 89.88 321 ARG A C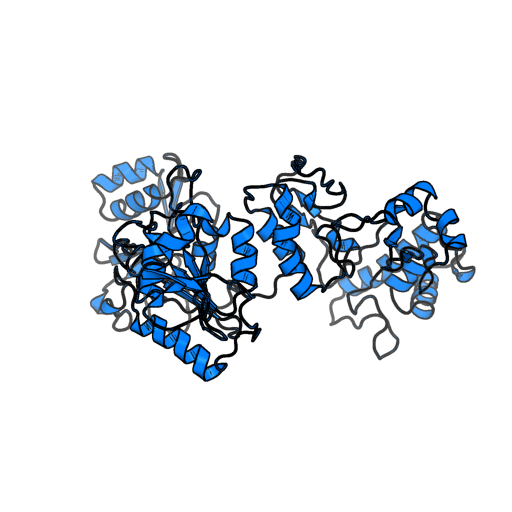A 1
ATOM 2493 C C . ARG A 1 321 ? 8.705 0.201 6.255 1.00 89.88 321 ARG A C 1
ATOM 2495 O O . ARG A 1 321 ? 9.619 -0.313 5.611 1.00 89.88 321 ARG A O 1
ATOM 2502 N N . ASP A 1 322 ? 8.518 -0.052 7.540 1.00 88.38 322 ASP A N 1
ATOM 2503 C CA . ASP A 1 322 ? 9.332 -0.915 8.376 1.00 88.38 322 ASP A CA 1
ATOM 2504 C C . ASP A 1 322 ? 9.024 -2.398 8.133 1.00 88.38 322 ASP A C 1
ATOM 2506 O O . ASP A 1 322 ? 7.878 -2.859 8.227 1.00 88.38 322 ASP A O 1
ATOM 2510 N N . LEU A 1 323 ? 10.082 -3.184 7.949 1.00 84.25 323 LEU A N 1
ATOM 2511 C CA . LEU A 1 323 ? 10.041 -4.640 8.037 1.00 84.25 323 LEU A CA 1
ATOM 2512 C C . LEU A 1 323 ? 10.760 -5.099 9.301 1.00 84.25 323 LEU A C 1
ATOM 2514 O O . LEU A 1 323 ? 11.867 -4.652 9.593 1.00 84.25 323 LEU A O 1
ATOM 2518 N N . THR A 1 324 ? 10.138 -6.025 10.037 1.00 81.94 324 THR A N 1
ATOM 2519 C CA . THR A 1 324 ? 10.795 -6.680 11.180 1.00 81.94 324 THR A CA 1
ATOM 2520 C C . THR A 1 324 ? 11.994 -7.499 10.708 1.00 81.94 324 THR A C 1
ATOM 2522 O O . THR A 1 324 ? 13.055 -7.452 11.325 1.00 81.94 324 THR A O 1
ATOM 2525 N N . PHE A 1 325 ? 11.827 -8.225 9.600 1.00 81.12 325 PHE A N 1
ATOM 2526 C CA . PHE A 1 325 ? 12.880 -9.004 8.970 1.00 81.12 325 PHE A CA 1
ATOM 2527 C C . PHE A 1 325 ? 13.157 -8.440 7.587 1.00 81.12 325 PHE A C 1
ATOM 2529 O O . PHE A 1 325 ? 12.301 -8.450 6.707 1.00 81.12 325 PHE A O 1
ATOM 2536 N N . ASP A 1 326 ? 14.381 -7.965 7.395 1.00 83.94 326 ASP A N 1
ATOM 2537 C CA . ASP A 1 326 ? 14.828 -7.389 6.132 1.00 83.94 326 ASP A CA 1
ATOM 2538 C C . ASP A 1 326 ? 14.634 -8.368 4.949 1.00 83.94 326 ASP A C 1
ATOM 2540 O O . ASP A 1 326 ? 14.242 -7.951 3.862 1.00 83.94 326 ASP A O 1
ATOM 2544 N N . GLY A 1 327 ? 14.814 -9.677 5.164 1.00 80.00 327 GLY A N 1
ATOM 2545 C CA . GLY A 1 327 ? 14.601 -10.715 4.143 1.00 80.00 327 GLY A CA 1
ATOM 2546 C C . GLY A 1 327 ? 13.188 -10.757 3.540 1.00 80.00 327 GLY A C 1
ATOM 2547 O O . GLY A 1 327 ? 13.022 -11.142 2.385 1.00 80.00 327 GLY A O 1
ATOM 2548 N N . ASP A 1 328 ? 12.172 -10.281 4.263 1.00 80.19 328 ASP A N 1
ATOM 2549 C CA . ASP A 1 328 ? 10.772 -10.378 3.832 1.00 80.19 328 ASP A CA 1
ATOM 2550 C C . ASP A 1 328 ? 10.412 -9.420 2.687 1.00 80.19 328 ASP A C 1
ATOM 2552 O O . ASP A 1 328 ? 9.333 -9.545 2.107 1.00 80.19 328 ASP A O 1
ATOM 2556 N N . ILE A 1 329 ? 11.298 -8.480 2.331 1.00 85.88 329 ILE A N 1
ATOM 2557 C CA . ILE A 1 329 ? 11.024 -7.391 1.379 1.00 85.88 329 ILE A CA 1
ATOM 2558 C C . ILE A 1 329 ? 10.414 -7.878 0.059 1.00 85.88 329 ILE A C 1
ATOM 2560 O O . ILE A 1 329 ? 9.446 -7.298 -0.433 1.00 85.88 329 ILE A O 1
ATOM 2564 N N . LEU A 1 330 ? 10.933 -8.974 -0.502 1.00 81.00 330 LEU A N 1
ATOM 2565 C CA . LEU A 1 330 ? 10.405 -9.537 -1.743 1.00 81.00 330 LEU A CA 1
ATOM 2566 C C . LEU A 1 330 ? 9.100 -10.283 -1.521 1.00 81.00 330 LEU A C 1
ATOM 2568 O O . LEU A 1 330 ? 8.186 -10.139 -2.328 1.00 81.00 330 LEU A O 1
ATOM 2572 N N . CYS A 1 331 ? 9.003 -11.085 -0.464 1.00 76.56 331 CYS A N 1
ATOM 2573 C CA . CYS A 1 331 ? 7.807 -11.868 -0.169 1.00 76.56 331 CYS A CA 1
ATOM 2574 C C . CYS A 1 331 ? 6.598 -10.958 0.070 1.00 76.56 331 CYS A C 1
ATOM 2576 O O . CYS A 1 331 ? 5.550 -11.170 -0.543 1.00 76.56 331 CYS A O 1
ATOM 2578 N N . ALA A 1 332 ? 6.781 -9.900 0.860 1.00 74.06 332 ALA A N 1
ATOM 2579 C CA . ALA A 1 332 ? 5.747 -8.920 1.169 1.00 74.06 332 ALA A CA 1
ATOM 2580 C C . ALA A 1 332 ? 5.299 -8.113 -0.067 1.00 74.06 332 ALA A C 1
ATOM 2582 O O . ALA A 1 332 ? 4.127 -7.758 -0.179 1.00 74.06 332 ALA A O 1
ATOM 2583 N N . PHE A 1 333 ? 6.186 -7.884 -1.045 1.00 81.56 333 PHE A N 1
ATOM 2584 C CA . PHE A 1 333 ? 5.844 -7.130 -2.259 1.00 81.56 333 PHE A CA 1
ATOM 2585 C C . PHE A 1 333 ? 5.395 -7.996 -3.451 1.00 81.56 333 PHE A C 1
ATOM 2587 O O . PHE A 1 333 ? 4.699 -7.532 -4.354 1.00 81.56 333 PHE A O 1
ATOM 2594 N N . THR A 1 334 ? 5.763 -9.280 -3.478 1.00 77.62 334 THR A N 1
ATOM 2595 C CA . THR A 1 334 ? 5.533 -10.175 -4.629 1.00 77.62 334 THR A CA 1
ATOM 2596 C C . THR A 1 334 ? 4.055 -10.329 -4.968 1.00 77.62 334 THR A C 1
ATOM 2598 O O . THR A 1 334 ? 3.708 -10.406 -6.148 1.00 77.62 334 THR A O 1
ATOM 2601 N N . GLY A 1 335 ? 3.178 -10.360 -3.959 1.00 69.31 335 GLY A N 1
ATOM 2602 C CA . GLY A 1 335 ? 1.735 -10.402 -4.184 1.00 69.31 335 GLY A CA 1
ATOM 2603 C C . GLY A 1 335 ? 1.277 -9.237 -5.059 1.00 69.31 335 GLY A C 1
ATOM 2604 O O . GLY A 1 335 ? 0.635 -9.458 -6.085 1.00 69.31 335 GLY A O 1
ATOM 2605 N N . ILE A 1 336 ? 1.688 -8.019 -4.697 1.00 77.75 336 ILE A N 1
ATOM 2606 C CA . ILE A 1 336 ? 1.329 -6.757 -5.363 1.00 77.75 336 ILE A CA 1
ATOM 2607 C C . ILE A 1 336 ? 1.820 -6.758 -6.813 1.00 77.75 336 ILE A C 1
ATOM 2609 O O . ILE A 1 336 ? 1.071 -6.461 -7.739 1.00 77.75 336 ILE A O 1
ATOM 2613 N N . LEU A 1 337 ? 3.064 -7.179 -7.042 1.00 78.38 337 LEU A N 1
ATOM 2614 C CA . LEU A 1 337 ? 3.585 -7.284 -8.403 1.00 78.38 337 LEU A CA 1
ATOM 2615 C C . LEU A 1 337 ? 2.845 -8.325 -9.238 1.00 78.38 337 LEU A C 1
ATOM 2617 O O . LEU A 1 337 ? 2.580 -8.087 -10.415 1.00 78.38 337 LEU A O 1
ATOM 2621 N N . ASN A 1 338 ? 2.488 -9.465 -8.645 1.00 76.25 338 ASN A N 1
ATOM 2622 C CA . ASN A 1 338 ? 1.741 -10.499 -9.351 1.00 76.25 338 ASN A CA 1
ATOM 2623 C C . ASN A 1 338 ? 0.353 -10.016 -9.784 1.00 76.25 338 ASN A C 1
ATOM 2625 O O . ASN A 1 338 ? -0.100 -10.414 -10.856 1.00 76.25 338 ASN A O 1
ATOM 2629 N N . SER A 1 339 ? -0.309 -9.162 -8.999 1.00 73.44 339 SER A N 1
ATOM 2630 C CA . SER A 1 339 ? -1.645 -8.671 -9.348 1.00 73.44 339 SER A CA 1
ATOM 2631 C C . SER A 1 339 ? -1.635 -7.686 -10.520 1.00 73.44 339 SER A C 1
ATOM 2633 O O . SER A 1 339 ? -2.539 -7.741 -11.350 1.00 73.44 339 SER A O 1
ATOM 2635 N N . GLN A 1 340 ? -0.603 -6.843 -10.648 1.00 76.81 340 GLN A N 1
ATOM 2636 C CA . GLN A 1 340 ? -0.528 -5.812 -11.697 1.00 76.81 340 GLN A CA 1
ATOM 2637 C C . GLN A 1 340 ? 0.353 -6.192 -12.904 1.00 76.81 340 GLN A C 1
ATOM 2639 O O . GLN A 1 340 ? 0.132 -5.715 -14.021 1.00 76.81 340 GLN A O 1
ATOM 2644 N N . TYR A 1 341 ? 1.360 -7.048 -12.711 1.00 78.12 341 TYR A N 1
ATOM 2645 C CA . TYR A 1 341 ? 2.358 -7.415 -13.731 1.00 78.12 341 TYR A CA 1
ATOM 2646 C C . TYR A 1 341 ? 2.426 -8.926 -14.007 1.00 78.12 341 TYR A C 1
ATOM 2648 O O . TYR A 1 341 ? 3.201 -9.361 -14.866 1.00 78.12 341 TYR A O 1
ATOM 2656 N N . GLY A 1 342 ? 1.621 -9.738 -13.314 1.00 76.88 342 GLY A N 1
ATOM 2657 C CA . GLY A 1 342 ? 1.689 -11.196 -13.395 1.00 76.88 342 GLY A CA 1
ATOM 2658 C C . GLY A 1 342 ? 3.011 -11.740 -12.851 1.00 76.88 342 GLY A C 1
ATOM 2659 O O . GLY A 1 342 ? 3.736 -11.068 -12.131 1.00 76.88 342 GLY A O 1
ATOM 2660 N N . ASN A 1 343 ? 3.388 -12.954 -13.245 1.00 73.19 343 ASN A N 1
ATOM 2661 C CA . ASN A 1 343 ? 4.631 -13.595 -12.788 1.00 73.19 343 ASN A CA 1
ATOM 2662 C C . ASN A 1 343 ? 5.912 -13.083 -13.491 1.00 73.19 343 ASN A C 1
ATOM 2664 O O . ASN A 1 343 ? 7.000 -13.642 -13.305 1.00 73.19 343 ASN A O 1
ATOM 2668 N N . ARG A 1 344 ? 5.797 -12.049 -14.336 1.00 78.00 344 ARG A N 1
ATOM 2669 C CA . ARG A 1 344 ? 6.896 -11.490 -15.137 1.00 78.00 344 ARG A CA 1
ATOM 2670 C C . ARG A 1 344 ? 7.561 -10.306 -14.440 1.00 78.00 344 ARG A C 1
ATOM 2672 O O . ARG A 1 344 ? 7.679 -9.218 -14.998 1.00 78.00 344 ARG A O 1
ATOM 2679 N N . HIS A 1 345 ? 8.050 -10.544 -13.233 1.00 83.94 345 HIS A N 1
ATOM 2680 C CA . HIS A 1 345 ? 8.917 -9.628 -12.492 1.00 83.94 345 HIS A CA 1
ATOM 2681 C C . HIS A 1 345 ? 10.103 -10.389 -11.896 1.00 83.94 345 HIS A C 1
ATOM 2683 O O . HIS A 1 345 ? 10.112 -11.626 -11.838 1.00 83.94 345 HIS A O 1
ATOM 2689 N N . ARG A 1 346 ? 11.154 -9.658 -11.528 1.00 82.50 346 ARG A N 1
ATOM 2690 C CA . ARG A 1 346 ? 12.364 -10.200 -10.903 1.00 82.50 346 ARG A CA 1
ATOM 2691 C C . ARG A 1 346 ? 12.862 -9.221 -9.857 1.00 82.50 346 ARG A C 1
ATOM 2693 O O . ARG A 1 346 ? 13.058 -8.058 -10.178 1.00 82.50 346 ARG A O 1
ATOM 2700 N N . PHE A 1 347 ? 13.093 -9.700 -8.634 1.00 85.06 347 PHE A N 1
ATOM 2701 C CA . PHE A 1 347 ? 13.641 -8.894 -7.537 1.00 85.06 347 PHE A CA 1
ATOM 2702 C C . PHE A 1 347 ? 12.939 -7.534 -7.389 1.00 85.06 347 PHE A C 1
ATOM 2704 O O . PHE A 1 347 ? 13.590 -6.496 -7.415 1.00 85.06 347 PHE A O 1
ATOM 2711 N N . GLY A 1 348 ? 11.606 -7.540 -7.335 1.00 86.38 348 GLY A N 1
ATOM 2712 C CA . GLY A 1 348 ? 10.824 -6.315 -7.182 1.00 86.38 348 GLY A CA 1
ATOM 2713 C C . GLY A 1 348 ? 10.573 -5.531 -8.476 1.00 86.38 348 GLY A C 1
ATOM 2714 O O . GLY A 1 348 ? 9.797 -4.588 -8.449 1.00 86.38 348 GLY A O 1
ATOM 2715 N N . LEU A 1 349 ? 11.186 -5.909 -9.606 1.00 89.31 349 LEU A N 1
ATOM 2716 C CA . LEU A 1 349 ? 11.190 -5.118 -10.839 1.00 89.31 349 LEU A CA 1
ATOM 2717 C C . LEU A 1 349 ? 10.338 -5.776 -11.945 1.00 89.31 349 LEU A C 1
ATOM 2719 O O . LEU A 1 349 ? 10.614 -6.922 -12.330 1.00 89.31 349 LEU A O 1
ATOM 2723 N N . PRO A 1 350 ? 9.316 -5.093 -12.495 1.00 87.69 350 PRO A N 1
ATOM 2724 C CA . PRO A 1 350 ? 8.489 -5.622 -13.573 1.00 87.69 350 PRO A CA 1
ATOM 2725 C C . PRO A 1 350 ? 9.270 -5.692 -14.886 1.00 87.69 350 PRO A C 1
ATOM 2727 O O . PRO A 1 350 ? 9.809 -4.697 -15.360 1.00 87.69 350 PRO A O 1
ATOM 2730 N N . LEU A 1 351 ? 9.275 -6.857 -15.541 1.00 82.31 351 LEU A N 1
ATOM 2731 C CA . LEU A 1 351 ? 10.032 -7.042 -16.785 1.00 82.31 351 LEU A CA 1
ATOM 2732 C C . LEU A 1 351 ? 9.469 -6.207 -17.942 1.00 82.31 351 LEU A C 1
ATOM 2734 O O . LEU A 1 351 ? 10.228 -5.789 -18.809 1.00 82.31 351 LEU A O 1
ATOM 2738 N N . LYS A 1 352 ? 8.155 -5.936 -17.948 1.00 78.12 352 LYS A N 1
ATOM 2739 C CA . LYS A 1 352 ? 7.507 -5.116 -18.991 1.00 78.12 352 LYS A CA 1
ATOM 2740 C C . LYS A 1 352 ? 8.016 -3.669 -19.023 1.00 78.12 352 LYS A C 1
ATOM 2742 O O . LYS A 1 352 ? 7.877 -3.001 -20.040 1.00 78.12 352 LYS A O 1
ATOM 2747 N N . ASP A 1 353 ? 8.557 -3.195 -17.903 1.00 77.12 353 ASP A N 1
ATOM 2748 C CA . ASP A 1 353 ? 8.921 -1.793 -17.688 1.00 77.12 353 ASP A CA 1
ATOM 2749 C C . ASP A 1 353 ? 10.285 -1.677 -16.988 1.00 77.12 353 ASP A C 1
ATOM 2751 O O . ASP A 1 353 ? 10.554 -0.728 -16.253 1.00 77.12 353 ASP A O 1
ATOM 2755 N N . LEU A 1 354 ? 11.153 -2.678 -17.199 1.00 83.00 354 LEU A N 1
ATOM 2756 C CA . LEU A 1 354 ? 12.398 -2.843 -16.445 1.00 83.00 354 LEU A CA 1
ATOM 2757 C C . LEU A 1 354 ? 13.289 -1.599 -16.529 1.00 83.00 354 LEU A C 1
ATOM 2759 O O . LEU A 1 354 ? 13.860 -1.188 -15.525 1.00 83.00 354 LEU A O 1
ATOM 2763 N N . SER A 1 355 ? 13.381 -0.987 -17.711 1.00 80.25 355 SER A N 1
ATOM 2764 C CA . SER A 1 355 ? 14.194 0.208 -17.957 1.00 80.25 355 SER A CA 1
ATOM 2765 C C . SER A 1 355 ? 13.812 1.370 -17.042 1.00 80.25 355 SER A C 1
ATOM 2767 O O . SER A 1 355 ? 14.703 2.023 -16.510 1.00 80.25 355 SER A O 1
ATOM 2769 N N . ARG A 1 356 ? 12.508 1.603 -16.826 1.00 80.44 356 ARG A N 1
ATOM 2770 C CA . ARG A 1 356 ? 12.009 2.607 -15.876 1.00 80.44 356 ARG A CA 1
ATOM 2771 C C . ARG A 1 356 ? 12.217 2.138 -14.443 1.00 80.44 356 ARG A C 1
ATOM 2773 O O . ARG A 1 356 ? 12.734 2.883 -13.621 1.00 80.44 356 ARG A O 1
ATOM 2780 N N . ALA A 1 357 ? 11.886 0.880 -14.169 1.00 86.69 357 ALA A N 1
ATOM 2781 C CA . ALA A 1 357 ? 11.936 0.321 -12.828 1.00 86.69 357 ALA A CA 1
ATOM 2782 C C . ALA A 1 357 ? 13.347 0.346 -12.203 1.00 86.69 357 ALA A C 1
ATOM 2784 O O . ALA A 1 357 ? 13.469 0.412 -10.980 1.00 86.69 357 ALA A O 1
ATOM 2785 N N . LEU A 1 358 ? 14.398 0.317 -13.035 1.00 87.94 358 LEU A N 1
ATOM 2786 C CA . LEU A 1 358 ? 15.810 0.433 -12.650 1.00 87.94 358 LEU A CA 1
ATOM 2787 C C . LEU A 1 358 ? 16.247 1.855 -12.251 1.00 87.94 358 LEU A C 1
ATOM 2789 O O . LEU A 1 358 ? 17.334 2.001 -11.701 1.00 87.94 358 LEU A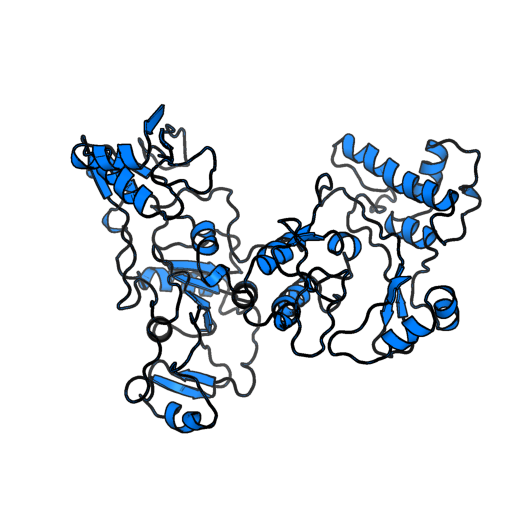 O 1
ATOM 2793 N N . LEU A 1 359 ? 15.443 2.892 -12.506 1.00 86.62 359 LEU A N 1
ATOM 2794 C CA . LEU A 1 359 ? 15.774 4.300 -12.220 1.00 86.62 359 LEU A CA 1
ATOM 2795 C C . LEU A 1 359 ? 15.443 4.722 -10.781 1.00 86.62 359 LEU A C 1
ATOM 2797 O O . LEU A 1 359 ? 15.161 5.891 -10.504 1.00 86.62 359 LEU A O 1
ATOM 2801 N N . TRP A 1 360 ? 15.450 3.760 -9.865 1.00 91.00 360 TRP A N 1
ATOM 2802 C CA . TRP A 1 360 ? 15.209 4.012 -8.456 1.00 91.00 360 TRP A CA 1
ATOM 2803 C C . TRP A 1 360 ? 16.411 4.724 -7.814 1.00 91.00 360 TRP A C 1
ATOM 2805 O O . TRP A 1 360 ? 17.563 4.568 -8.222 1.00 91.00 360 TRP A O 1
ATOM 2815 N N . THR A 1 361 ? 16.140 5.506 -6.778 1.00 91.00 361 THR A N 1
ATOM 2816 C CA . THR A 1 361 ? 17.119 6.172 -5.920 1.00 91.00 361 THR A CA 1
ATOM 2817 C C . THR A 1 361 ? 16.574 6.236 -4.497 1.00 91.00 361 THR A C 1
ATOM 2819 O O . THR A 1 361 ? 15.360 6.322 -4.300 1.00 91.00 361 THR A O 1
ATOM 2822 N N . ALA A 1 362 ? 17.464 6.196 -3.507 1.00 91.06 362 ALA A N 1
ATOM 2823 C CA . ALA A 1 362 ? 17.076 6.427 -2.123 1.00 91.06 362 ALA A CA 1
ATOM 2824 C C . ALA A 1 362 ? 16.664 7.893 -1.936 1.00 91.06 362 ALA A C 1
ATOM 2826 O O . ALA A 1 362 ? 17.302 8.809 -2.470 1.00 91.06 362 ALA A O 1
ATOM 2827 N N . GLU A 1 363 ? 15.581 8.119 -1.201 1.00 88.38 363 GLU A N 1
ATOM 2828 C CA . GLU A 1 363 ? 14.999 9.446 -1.016 1.00 88.38 363 GLU A CA 1
ATOM 2829 C C . GLU A 1 363 ? 15.957 10.418 -0.309 1.00 88.38 363 GLU A C 1
ATOM 2831 O O . GLU A 1 363 ? 16.175 11.536 -0.787 1.00 88.38 363 GLU A O 1
ATOM 2836 N N . ASP A 1 364 ? 16.608 9.937 0.749 1.00 88.25 364 ASP A N 1
ATOM 2837 C CA . ASP A 1 364 ? 17.636 10.614 1.551 1.00 88.25 364 ASP A CA 1
ATOM 2838 C C . ASP A 1 364 ? 19.036 10.600 0.907 1.00 88.25 364 ASP A C 1
ATOM 2840 O O . ASP A 1 364 ? 19.952 11.278 1.374 1.00 88.25 364 ASP A O 1
ATOM 2844 N N . ARG A 1 365 ? 19.196 9.876 -0.211 1.00 88.00 365 ARG A N 1
ATOM 2845 C CA . ARG A 1 365 ? 20.472 9.598 -0.894 1.00 88.00 365 ARG A CA 1
ATOM 2846 C C . ARG A 1 365 ? 21.473 8.806 -0.047 1.00 88.00 365 ARG A C 1
ATOM 2848 O O . ARG A 1 365 ? 22.668 8.814 -0.362 1.00 88.00 365 ARG A O 1
ATOM 2855 N N . GLU A 1 366 ? 20.998 8.083 0.958 1.00 90.31 366 GLU A N 1
ATOM 2856 C CA . GLU A 1 366 ? 21.776 7.101 1.699 1.00 90.31 366 GLU A CA 1
ATOM 2857 C C . GLU A 1 366 ? 21.508 5.689 1.159 1.00 90.31 366 GLU A C 1
ATOM 2859 O O . GLU A 1 366 ? 20.406 5.350 0.742 1.00 90.31 366 GLU A O 1
ATOM 2864 N N . TYR A 1 367 ? 22.541 4.840 1.122 1.00 90.69 367 TYR A N 1
ATOM 2865 C CA . TYR A 1 367 ? 22.445 3.502 0.517 1.00 90.69 367 TYR A CA 1
ATOM 2866 C C . TYR A 1 367 ? 22.880 2.386 1.479 1.00 90.69 367 TYR A C 1
ATOM 2868 O O . TYR A 1 367 ? 23.828 1.648 1.184 1.00 90.69 367 TYR A O 1
ATOM 2876 N N . PRO A 1 368 ? 22.234 2.244 2.652 1.00 91.12 368 PRO A N 1
ATOM 2877 C CA . PRO A 1 368 ? 22.534 1.154 3.569 1.00 91.12 368 PRO A CA 1
ATOM 2878 C C . PRO A 1 368 ? 22.106 -0.191 2.969 1.00 91.12 368 PRO A C 1
ATOM 2880 O O . PRO A 1 368 ? 20.977 -0.367 2.511 1.00 91.12 368 PRO A O 1
ATOM 2883 N N . ILE A 1 369 ? 23.020 -1.161 2.982 1.00 89.69 369 ILE A N 1
ATOM 2884 C CA . ILE A 1 369 ? 22.776 -2.496 2.429 1.00 89.69 369 ILE A CA 1
ATOM 2885 C C . ILE A 1 369 ? 21.863 -3.284 3.366 1.00 89.69 369 ILE A C 1
ATOM 2887 O O . ILE A 1 369 ? 22.113 -3.377 4.571 1.00 89.69 369 ILE A O 1
ATOM 2891 N N . ARG A 1 370 ? 20.838 -3.906 2.789 1.00 86.88 370 ARG A N 1
ATOM 2892 C CA . ARG A 1 370 ? 19.923 -4.799 3.489 1.00 86.88 370 ARG A CA 1
ATOM 2893 C C . ARG A 1 370 ? 20.619 -6.105 3.872 1.00 86.88 370 ARG A C 1
ATOM 2895 O O . ARG A 1 370 ? 21.214 -6.770 3.024 1.00 86.88 370 ARG A O 1
ATOM 2902 N N . GLN A 1 371 ? 20.526 -6.495 5.141 1.00 78.88 371 GLN A N 1
ATOM 2903 C CA . GLN A 1 371 ? 21.100 -7.752 5.621 1.00 78.88 371 GLN A CA 1
ATOM 2904 C C . GLN A 1 371 ? 20.054 -8.865 5.520 1.00 78.88 371 GLN A C 1
ATOM 2906 O O . GLN A 1 371 ? 19.022 -8.807 6.182 1.00 78.88 371 GLN A O 1
ATOM 2911 N N . SER A 1 372 ? 20.304 -9.885 4.696 1.00 66.94 372 SER A N 1
ATOM 2912 C CA . SER A 1 372 ? 19.468 -11.089 4.688 1.00 66.94 372 SER A CA 1
ATOM 2913 C C . SER A 1 372 ? 20.029 -12.137 5.645 1.00 66.94 372 SER A C 1
ATOM 2915 O O . SER A 1 372 ? 21.229 -12.408 5.647 1.00 66.94 372 SER A O 1
ATOM 2917 N N . THR A 1 373 ? 19.156 -12.741 6.450 1.00 62.66 373 THR A N 1
ATOM 2918 C CA . THR A 1 373 ? 19.504 -13.802 7.406 1.00 62.66 373 THR A CA 1
ATOM 2919 C C . THR A 1 373 ? 19.620 -15.187 6.760 1.00 62.66 373 THR A C 1
ATOM 2921 O O . THR A 1 373 ? 20.147 -16.095 7.394 1.00 62.66 373 THR A O 1
ATOM 2924 N N . ASN A 1 374 ? 19.143 -15.359 5.519 1.00 57.22 374 ASN A N 1
ATOM 2925 C CA . ASN A 1 374 ? 18.920 -16.670 4.888 1.00 57.22 374 ASN A CA 1
ATOM 2926 C C . ASN A 1 374 ? 19.826 -16.945 3.670 1.00 57.22 374 ASN A C 1
ATOM 2928 O O . ASN A 1 374 ? 19.406 -17.632 2.741 1.00 57.22 374 ASN A O 1
ATOM 2932 N N . ASP A 1 375 ? 21.035 -16.375 3.620 1.00 58.44 375 ASP A N 1
ATOM 2933 C CA . ASP A 1 375 ? 21.918 -16.397 2.433 1.00 58.44 375 ASP A CA 1
ATOM 2934 C C . ASP A 1 375 ? 21.268 -15.815 1.152 1.00 58.44 375 ASP A C 1
ATOM 2936 O O . ASP A 1 375 ? 21.802 -15.955 0.045 1.00 58.44 375 ASP A O 1
ATOM 2940 N N . GLU A 1 376 ? 20.114 -15.143 1.265 1.00 60.88 376 GLU A N 1
ATOM 2941 C CA . GLU A 1 376 ? 19.450 -14.530 0.118 1.00 60.88 376 GLU A CA 1
ATOM 2942 C C . GLU A 1 376 ? 20.214 -13.280 -0.302 1.00 60.88 376 GLU A C 1
ATOM 2944 O O . GLU A 1 376 ? 20.228 -12.248 0.369 1.00 60.88 376 GLU A O 1
ATOM 2949 N N . VAL A 1 377 ? 20.868 -13.381 -1.453 1.00 66.81 377 VAL A N 1
ATOM 2950 C CA . VAL A 1 377 ? 21.580 -12.263 -2.058 1.00 66.81 377 VAL A CA 1
ATOM 2951 C C . VAL A 1 377 ? 20.586 -11.450 -2.881 1.00 66.81 377 VAL A C 1
ATOM 2953 O O . VAL A 1 377 ? 20.196 -11.861 -3.979 1.00 66.81 377 VAL A O 1
ATOM 2956 N N . PHE A 1 378 ? 20.196 -10.280 -2.377 1.00 82.06 378 PHE A N 1
ATOM 2957 C CA . PHE A 1 378 ? 19.510 -9.285 -3.198 1.00 82.06 378 PHE A CA 1
ATOM 2958 C C . PHE A 1 378 ? 20.504 -8.677 -4.202 1.00 82.06 378 PHE A C 1
ATOM 2960 O O . PHE A 1 378 ? 21.637 -8.360 -3.833 1.00 82.06 378 PHE A O 1
ATOM 2967 N N . PRO A 1 379 ? 20.137 -8.531 -5.485 1.00 84.00 379 PRO A N 1
ATOM 2968 C CA . PRO A 1 379 ? 21.038 -7.955 -6.470 1.00 84.00 379 PRO A CA 1
ATOM 2969 C C . PRO A 1 379 ? 21.178 -6.444 -6.277 1.00 84.00 379 PRO A C 1
ATOM 2971 O O . PRO A 1 379 ? 20.177 -5.747 -6.145 1.00 84.00 379 PRO A O 1
ATOM 2974 N N . SER A 1 380 ? 22.402 -5.922 -6.379 1.00 85.88 380 SER A N 1
ATOM 2975 C CA . SER A 1 380 ? 22.707 -4.496 -6.167 1.00 85.88 380 SER A CA 1
ATOM 2976 C C . SER A 1 380 ? 22.024 -3.522 -7.133 1.00 85.88 380 SER A C 1
ATOM 2978 O O . SER A 1 380 ? 21.990 -2.326 -6.868 1.00 85.88 380 SER A O 1
ATOM 2980 N N . TRP A 1 381 ? 21.487 -4.012 -8.252 1.00 86.69 381 TRP A N 1
ATOM 2981 C CA . TRP A 1 381 ? 20.717 -3.221 -9.218 1.00 86.69 381 TRP A CA 1
ATOM 2982 C C . TRP A 1 381 ? 19.218 -3.139 -8.888 1.00 86.69 381 TRP A C 1
ATOM 2984 O O . TRP A 1 381 ? 18.487 -2.410 -9.557 1.00 86.69 381 TRP A O 1
ATOM 2994 N N . SER A 1 382 ? 18.745 -3.877 -7.883 1.00 90.44 382 SER A N 1
ATOM 2995 C CA . SER A 1 382 ? 17.368 -3.801 -7.395 1.00 90.44 382 SER A CA 1
ATOM 2996 C C . SER A 1 382 ? 17.281 -2.941 -6.142 1.00 90.44 382 SER A C 1
ATOM 2998 O O . SER A 1 382 ? 18.122 -3.044 -5.248 1.00 90.44 382 SER A O 1
ATOM 3000 N N . TRP A 1 383 ? 16.200 -2.168 -6.041 1.00 92.81 383 TRP A N 1
ATOM 3001 C CA . TRP A 1 383 ? 15.862 -1.397 -4.848 1.00 92.81 383 TRP A CA 1
ATOM 3002 C C . TRP A 1 383 ? 15.724 -2.281 -3.599 1.00 92.81 383 TRP A C 1
ATOM 3004 O O . TRP A 1 383 ? 15.965 -1.817 -2.491 1.00 92.81 383 TRP A O 1
ATOM 3014 N N . CYS A 1 384 ? 15.427 -3.580 -3.747 1.00 90.50 384 CYS A N 1
ATOM 3015 C CA . CYS A 1 384 ? 15.333 -4.509 -2.618 1.00 90.50 384 CYS A CA 1
ATOM 3016 C C . CYS A 1 384 ? 16.666 -4.683 -1.870 1.00 90.50 384 CYS A C 1
ATOM 3018 O O . CYS A 1 384 ? 16.665 -5.080 -0.705 1.00 90.50 384 CYS A O 1
ATOM 3020 N N . PHE A 1 385 ? 17.798 -4.398 -2.524 1.00 90.19 385 PHE A N 1
ATOM 3021 C CA . PHE A 1 385 ? 19.130 -4.494 -1.925 1.00 90.19 385 PHE A CA 1
ATOM 3022 C C . PHE A 1 385 ? 19.414 -3.395 -0.899 1.00 90.19 385 PHE A C 1
ATOM 3024 O O . PHE A 1 385 ? 20.235 -3.595 -0.003 1.00 90.19 385 PHE A O 1
ATOM 3031 N N . ILE A 1 386 ? 18.742 -2.250 -1.013 1.00 91.12 386 ILE A N 1
ATOM 3032 C CA . ILE A 1 386 ? 18.955 -1.093 -0.149 1.00 91.12 386 ILE A CA 1
ATOM 3033 C C . ILE A 1 386 ? 17.809 -0.982 0.859 1.00 91.12 386 ILE A C 1
ATOM 3035 O O . ILE A 1 386 ? 16.666 -1.374 0.602 1.00 91.12 386 ILE A O 1
ATOM 3039 N N . LYS A 1 387 ? 18.136 -0.492 2.053 1.00 90.25 387 LYS A N 1
ATOM 3040 C CA . LYS A 1 387 ? 17.173 -0.148 3.097 1.00 90.25 387 LYS A CA 1
ATOM 3041 C C . LYS A 1 387 ? 16.847 1.347 3.038 1.00 90.25 387 LYS A C 1
ATOM 3043 O O . LYS A 1 387 ? 17.738 2.151 2.809 1.00 90.25 387 LYS A O 1
ATOM 3048 N N . GLY A 1 388 ? 15.585 1.695 3.274 1.00 88.88 388 GLY A N 1
ATOM 3049 C CA . GLY A 1 388 ? 15.093 3.074 3.258 1.00 88.88 388 GLY A CA 1
ATOM 3050 C C . GLY A 1 388 ? 13.999 3.296 2.217 1.00 88.88 388 GLY A C 1
ATOM 3051 O O . GLY A 1 388 ? 13.679 2.389 1.444 1.00 88.88 388 GLY A O 1
ATOM 3052 N N . SER A 1 389 ? 13.454 4.514 2.216 1.00 91.31 389 SER A N 1
ATOM 3053 C CA . SER A 1 389 ? 12.452 4.964 1.248 1.00 91.31 389 SER A CA 1
ATOM 3054 C C . SER A 1 389 ? 13.079 5.100 -0.136 1.00 91.31 389 SER A C 1
ATOM 3056 O O . SER A 1 389 ? 14.122 5.740 -0.315 1.00 91.31 389 SER A O 1
ATOM 3058 N N . MET A 1 390 ? 12.452 4.465 -1.118 1.00 92.44 390 MET A N 1
ATOM 3059 C CA . MET A 1 390 ? 12.879 4.473 -2.507 1.00 92.44 390 MET A CA 1
ATOM 3060 C C . MET A 1 390 ? 11.929 5.339 -3.314 1.00 92.44 390 MET A C 1
ATOM 3062 O O . MET A 1 390 ? 10.724 5.349 -3.100 1.00 92.44 390 MET A O 1
ATOM 3066 N N . ARG A 1 391 ? 12.461 6.028 -4.308 1.00 88.88 391 ARG A N 1
ATOM 3067 C CA . ARG A 1 391 ? 11.661 6.721 -5.316 1.00 88.88 391 ARG A CA 1
ATOM 3068 C C . ARG A 1 391 ? 12.295 6.539 -6.674 1.00 88.88 391 ARG A C 1
ATOM 3070 O O . ARG A 1 391 ? 13.482 6.232 -6.767 1.00 88.88 391 ARG A O 1
ATOM 3077 N N . HIS A 1 392 ? 11.555 6.824 -7.725 1.00 85.19 392 HIS A N 1
ATOM 3078 C CA . HIS A 1 392 ? 12.108 6.882 -9.069 1.00 85.19 392 HIS A CA 1
ATOM 3079 C C . HIS A 1 392 ? 12.368 8.346 -9.419 1.00 85.19 392 HIS A C 1
ATOM 3081 O O . HIS A 1 392 ? 11.473 9.185 -9.315 1.00 85.19 392 HIS A O 1
ATOM 3087 N N . ASP A 1 393 ? 13.613 8.694 -9.768 1.00 67.81 393 ASP A N 1
ATOM 3088 C CA . ASP A 1 393 ? 13.953 10.074 -10.151 1.00 67.81 393 ASP A CA 1
ATOM 3089 C C . ASP A 1 393 ? 13.562 10.300 -11.613 1.00 67.81 393 ASP A C 1
ATOM 3091 O O . ASP A 1 393 ? 14.372 10.210 -12.533 1.00 67.81 393 ASP A O 1
ATOM 3095 N N . ILE A 1 394 ? 12.271 10.548 -11.815 1.00 63.00 394 ILE A N 1
ATOM 3096 C CA . ILE A 1 394 ? 11.646 10.762 -13.124 1.00 63.00 394 ILE A CA 1
ATOM 3097 C C . ILE A 1 394 ? 11.593 12.274 -13.432 1.00 63.00 394 ILE A C 1
ATOM 3099 O O . ILE A 1 394 ? 10.833 12.736 -14.273 1.00 63.00 394 ILE A O 1
ATOM 3103 N N . ARG A 1 395 ? 12.402 13.111 -12.761 1.00 49.56 395 ARG A N 1
ATOM 3104 C CA . ARG A 1 395 ? 12.383 14.569 -12.977 1.00 49.56 395 ARG A CA 1
ATOM 3105 C C . ARG A 1 395 ? 12.612 14.921 -14.452 1.00 49.56 395 ARG A C 1
ATOM 3107 O O . ARG A 1 395 ? 13.707 14.749 -14.979 1.00 49.56 395 ARG A O 1
ATOM 3114 N N . GLY A 1 396 ? 11.571 15.462 -15.090 1.00 48.75 396 GLY A N 1
ATOM 3115 C CA . GLY A 1 396 ? 11.568 15.852 -16.506 1.00 48.75 396 GLY A CA 1
ATOM 3116 C C . GLY A 1 396 ? 11.146 14.749 -17.483 1.00 48.75 396 GLY A C 1
ATOM 3117 O O . GLY A 1 396 ? 11.095 15.003 -18.681 1.00 48.75 396 GLY A O 1
ATOM 3118 N N . PHE A 1 397 ? 10.829 13.554 -16.991 1.00 52.22 397 PHE A N 1
ATOM 3119 C CA . PHE A 1 397 ? 10.130 12.514 -17.731 1.00 52.22 397 PHE A CA 1
ATOM 3120 C C . PHE A 1 397 ? 8.646 12.620 -17.365 1.00 52.22 397 PHE A C 1
ATOM 3122 O O . PHE A 1 397 ? 8.253 12.427 -16.223 1.00 52.22 397 PHE A O 1
ATOM 3129 N N . ASP A 1 398 ? 7.809 12.983 -18.320 1.00 53.62 398 ASP A N 1
ATOM 3130 C CA . ASP A 1 398 ? 6.374 12.766 -18.170 1.00 53.62 398 ASP A CA 1
ATOM 3131 C C . ASP A 1 398 ? 6.120 11.265 -18.413 1.00 53.62 398 ASP A C 1
ATOM 3133 O O . ASP A 1 398 ? 6.681 10.710 -19.370 1.00 53.62 398 ASP A O 1
ATOM 3137 N N . GLU A 1 399 ? 5.341 10.599 -17.547 1.00 50.69 399 GLU A N 1
ATOM 3138 C CA . GLU A 1 399 ? 4.961 9.181 -17.711 1.00 50.69 399 GLU A CA 1
ATOM 3139 C C . GLU A 1 399 ? 4.350 8.928 -19.101 1.00 50.69 399 GLU A C 1
ATOM 3141 O O . GLU A 1 399 ? 4.513 7.847 -19.675 1.00 50.69 399 GLU A O 1
ATOM 3146 N N . ASP A 1 400 ? 3.760 9.970 -19.690 1.00 51.59 400 ASP A N 1
ATOM 3147 C CA . ASP A 1 400 ? 3.140 9.947 -21.007 1.00 51.59 400 ASP A CA 1
ATOM 3148 C C . ASP A 1 400 ? 4.117 10.242 -22.170 1.00 51.59 400 ASP A C 1
ATOM 3150 O O . ASP A 1 400 ? 3.766 10.055 -23.336 1.00 51.59 400 ASP A O 1
ATOM 3154 N N . HIS A 1 401 ? 5.357 10.697 -21.929 1.00 54.56 401 HIS A N 1
ATOM 3155 C CA . HIS A 1 401 ? 6.209 11.240 -23.010 1.00 54.56 401 HIS A CA 1
ATOM 3156 C C . HIS A 1 401 ? 7.670 10.779 -23.020 1.00 54.56 401 HIS A C 1
ATOM 3158 O O . HIS A 1 401 ? 8.333 10.910 -24.048 1.00 54.56 401 HIS A O 1
ATOM 3164 N N . GLY A 1 402 ? 8.192 10.187 -21.948 1.00 62.28 402 GLY A N 1
ATOM 3165 C CA . GLY A 1 402 ? 9.594 9.768 -21.891 1.00 62.28 402 GLY A CA 1
ATOM 3166 C C . GLY A 1 402 ? 9.913 8.418 -22.557 1.00 62.28 402 GLY A C 1
ATOM 3167 O O . GLY A 1 402 ? 9.093 7.502 -22.568 1.00 62.28 402 GLY A O 1
ATOM 3168 N N . PHE A 1 403 ? 11.132 8.249 -23.089 1.00 70.69 403 PHE A N 1
ATOM 3169 C CA . PHE A 1 403 ? 11.676 6.939 -23.493 1.00 70.69 403 PHE A CA 1
ATOM 3170 C C . PHE A 1 403 ? 12.986 6.639 -22.761 1.00 70.69 403 PHE A C 1
ATOM 3172 O O . PHE A 1 403 ? 13.934 7.423 -22.824 1.00 70.69 403 PHE A O 1
ATOM 3179 N N . THR A 1 404 ? 13.057 5.483 -22.098 1.00 73.94 404 THR A N 1
ATOM 3180 C CA . THR A 1 404 ? 14.265 4.994 -21.423 1.00 73.94 404 THR A CA 1
ATOM 3181 C C . THR A 1 404 ? 14.796 3.750 -22.134 1.00 73.94 404 THR A C 1
ATOM 3183 O O . THR A 1 404 ? 14.050 2.829 -22.465 1.00 73.94 404 THR A O 1
ATOM 3186 N N . LYS A 1 405 ? 16.112 3.716 -22.370 1.00 76.31 405 LYS A N 1
ATOM 3187 C CA . LYS A 1 405 ? 16.822 2.566 -22.942 1.00 76.31 405 LYS A CA 1
ATOM 3188 C C . LYS A 1 405 ? 17.936 2.142 -21.985 1.00 76.31 405 LYS A C 1
ATOM 3190 O O . LYS A 1 405 ? 18.778 2.981 -21.658 1.00 76.31 405 LYS A O 1
ATOM 3195 N N . PRO A 1 406 ? 18.013 0.864 -21.583 1.00 75.31 406 PRO A N 1
ATOM 3196 C CA . PRO A 1 406 ? 19.171 0.369 -20.872 1.00 75.31 406 PRO A CA 1
ATOM 3197 C C . PRO A 1 406 ? 20.381 0.327 -21.815 1.00 75.31 406 PRO A C 1
ATOM 3199 O O . PRO A 1 406 ? 20.293 -0.064 -22.982 1.00 75.31 406 PRO A O 1
ATOM 3202 N N . LEU A 1 407 ? 21.547 0.721 -21.304 1.00 74.12 407 LEU A N 1
ATOM 3203 C CA . LEU A 1 407 ? 22.807 0.569 -22.042 1.00 74.12 407 LEU A CA 1
ATOM 3204 C C . LEU A 1 407 ? 23.243 -0.896 -22.157 1.00 74.12 407 LEU A C 1
ATOM 3206 O O . LEU A 1 407 ? 24.043 -1.228 -23.026 1.00 74.12 407 LEU A O 1
ATOM 3210 N N . ALA A 1 408 ? 22.713 -1.752 -21.291 1.00 77.06 408 ALA A N 1
ATOM 3211 C CA . ALA A 1 408 ? 23.035 -3.163 -21.233 1.00 77.06 408 ALA A CA 1
ATOM 3212 C C . ALA A 1 408 ? 21.898 -4.041 -21.736 1.00 77.06 408 ALA A C 1
ATOM 3214 O O . ALA A 1 408 ? 20.727 -3.654 -21.712 1.00 77.06 408 ALA A O 1
ATOM 3215 N N . THR A 1 409 ? 22.256 -5.258 -22.135 1.00 77.75 409 THR A N 1
ATOM 3216 C CA . THR A 1 409 ? 21.279 -6.254 -22.572 1.00 77.75 409 THR A CA 1
ATOM 3217 C C . THR A 1 409 ? 20.894 -7.161 -21.408 1.00 77.75 409 THR A C 1
ATOM 3219 O O . THR A 1 409 ? 21.755 -7.743 -20.747 1.00 77.75 409 THR A O 1
ATOM 3222 N N . PHE A 1 410 ? 19.590 -7.330 -21.186 1.00 79.31 410 PHE A N 1
ATOM 3223 C CA . PHE A 1 410 ? 19.059 -8.196 -20.134 1.00 79.31 410 PHE A CA 1
ATOM 3224 C C . PHE A 1 410 ? 18.535 -9.508 -20.708 1.00 79.31 410 PHE A C 1
ATOM 3226 O O . PHE A 1 410 ? 17.858 -9.524 -21.735 1.00 79.31 410 PHE A O 1
ATOM 3233 N N . ALA A 1 411 ? 18.816 -10.614 -20.021 1.00 77.94 411 ALA A N 1
ATOM 3234 C CA . ALA A 1 411 ? 18.271 -11.923 -20.360 1.00 77.94 411 ALA A CA 1
ATOM 3235 C C . ALA A 1 411 ? 17.959 -12.740 -19.103 1.00 77.94 411 ALA A C 1
ATOM 3237 O O . ALA A 1 411 ? 18.581 -12.563 -18.052 1.00 77.94 411 ALA A O 1
ATOM 3238 N N . PHE A 1 412 ? 17.008 -13.664 -19.207 1.00 74.31 412 PHE A N 1
ATOM 3239 C CA . PHE A 1 412 ? 16.607 -14.525 -18.096 1.00 74.31 412 PHE A CA 1
ATOM 3240 C C . PHE A 1 412 ? 16.430 -15.975 -18.540 1.00 74.31 412 PHE A C 1
ATOM 3242 O O . PHE A 1 412 ? 16.024 -16.259 -19.664 1.00 74.31 412 PHE A O 1
ATOM 3249 N N . SER A 1 413 ? 16.746 -16.907 -17.636 1.00 69.50 413 SER A N 1
ATOM 3250 C CA . SER A 1 413 ? 16.555 -18.336 -17.887 1.00 69.50 413 SER A CA 1
ATOM 3251 C C . SER A 1 413 ? 15.073 -18.661 -18.027 1.00 69.50 413 SER A C 1
ATOM 3253 O O . SER A 1 413 ? 14.268 -18.318 -17.156 1.00 69.50 413 SER A O 1
ATOM 3255 N N . VAL A 1 414 ? 14.730 -19.378 -19.095 1.00 66.56 414 VAL A N 1
ATOM 3256 C CA . VAL A 1 414 ? 13.401 -19.969 -19.280 1.00 66.56 414 VAL A CA 1
ATOM 3257 C C . VAL A 1 414 ? 13.289 -21.232 -18.415 1.00 66.56 414 VAL A C 1
ATOM 3259 O O . VAL A 1 414 ? 14.298 -21.788 -17.974 1.00 66.56 414 VAL A O 1
ATOM 3262 N N . ALA A 1 415 ? 12.061 -21.667 -18.118 1.00 57.94 415 ALA A N 1
ATOM 3263 C CA . ALA A 1 415 ? 11.758 -22.774 -17.205 1.00 57.94 415 ALA A CA 1
ATOM 3264 C C . ALA A 1 415 ? 12.446 -24.112 -17.559 1.00 57.94 415 ALA A C 1
ATOM 3266 O O . ALA A 1 415 ? 12.682 -24.923 -16.664 1.00 57.94 415 ALA A O 1
ATOM 3267 N N . ASP A 1 416 ? 12.806 -24.327 -18.831 1.00 58.41 416 ASP A N 1
ATOM 3268 C CA . ASP A 1 416 ? 13.546 -25.507 -19.305 1.00 58.41 416 ASP A CA 1
ATOM 3269 C C . ASP A 1 416 ? 15.064 -25.445 -19.041 1.00 58.41 416 ASP A C 1
ATOM 3271 O O . ASP A 1 416 ? 15.758 -26.449 -19.193 1.00 58.41 416 ASP A O 1
ATOM 3275 N N . LYS A 1 417 ? 15.574 -24.282 -18.604 1.00 60.78 417 LYS A N 1
ATOM 3276 C CA . LYS A 1 417 ? 16.976 -24.001 -18.241 1.00 60.78 417 LYS A CA 1
ATOM 3277 C C . LYS A 1 417 ? 17.997 -24.250 -19.358 1.00 60.78 417 LYS A C 1
ATOM 3279 O O . LYS A 1 417 ? 19.199 -24.224 -19.099 1.00 60.78 417 LYS A O 1
ATOM 3284 N N . SER A 1 418 ? 17.538 -24.465 -20.590 1.00 61.53 418 SER A N 1
ATOM 3285 C CA . SER A 1 418 ? 18.382 -24.660 -21.777 1.00 61.53 418 SER A CA 1
ATOM 3286 C C . SER A 1 418 ? 18.401 -23.451 -22.709 1.00 61.53 418 SER A C 1
ATOM 3288 O O . SER A 1 418 ? 19.169 -23.425 -23.672 1.00 61.53 418 SER A O 1
ATOM 3290 N N . SER A 1 419 ? 17.566 -22.451 -22.429 1.00 64.88 419 SER A N 1
ATOM 3291 C CA . SER A 1 419 ? 17.409 -21.258 -23.250 1.00 64.88 419 SER A CA 1
ATOM 3292 C C . SER A 1 419 ? 17.290 -19.987 -22.403 1.00 64.88 419 SER A C 1
ATOM 3294 O O . SER A 1 419 ? 16.830 -20.015 -21.256 1.00 64.88 419 SER A O 1
ATOM 3296 N N . LEU A 1 420 ? 17.743 -18.866 -22.968 1.00 71.25 420 LEU A N 1
ATOM 3297 C CA . LEU A 1 420 ? 17.584 -17.539 -22.381 1.00 71.25 420 LEU A CA 1
ATOM 3298 C C . LEU A 1 420 ? 16.556 -16.753 -23.192 1.00 71.25 420 LEU A C 1
ATOM 3300 O O . LEU A 1 420 ? 16.643 -16.692 -24.422 1.00 71.25 420 LEU A O 1
ATOM 3304 N N . ASP A 1 421 ? 15.608 -16.142 -22.493 1.00 74.50 421 ASP A N 1
ATOM 3305 C CA . ASP A 1 421 ? 14.696 -15.162 -23.069 1.00 74.50 421 ASP A CA 1
ATOM 3306 C C . ASP A 1 421 ? 15.328 -13.777 -22.920 1.00 74.50 421 ASP A C 1
ATOM 3308 O O . ASP A 1 421 ? 15.701 -13.360 -21.818 1.00 74.50 421 ASP A O 1
ATOM 3312 N N . LEU A 1 422 ? 15.535 -13.111 -24.055 1.00 78.19 422 LEU A N 1
ATOM 3313 C CA . LEU A 1 422 ? 16.156 -11.799 -24.096 1.00 78.19 422 LEU A CA 1
ATOM 3314 C C . LEU A 1 422 ? 15.083 -10.733 -23.902 1.00 78.19 422 LEU A C 1
ATOM 3316 O O . LEU A 1 422 ? 14.047 -10.750 -24.572 1.00 78.19 422 LEU A O 1
ATOM 3320 N N . LEU A 1 423 ? 15.336 -9.776 -23.016 1.00 79.06 423 LEU A N 1
ATOM 3321 C CA . LEU A 1 423 ? 14.393 -8.698 -22.791 1.00 79.06 423 LEU A CA 1
ATOM 3322 C C . LEU A 1 423 ? 14.477 -7.681 -23.934 1.00 79.06 423 LEU A C 1
ATOM 3324 O O . LEU A 1 423 ? 15.476 -6.985 -24.091 1.00 79.06 423 LEU A O 1
ATOM 3328 N N . GLN A 1 424 ? 13.407 -7.607 -24.721 1.00 78.31 424 GLN A N 1
ATOM 3329 C CA . GLN A 1 424 ? 13.236 -6.602 -25.770 1.00 78.31 424 GLN A CA 1
ATOM 3330 C C . GLN A 1 424 ? 12.866 -5.249 -25.166 1.00 78.31 424 GLN A C 1
ATOM 3332 O O . GLN A 1 424 ? 12.045 -5.184 -24.244 1.00 78.31 424 GLN A O 1
ATOM 3337 N N . ASN A 1 425 ? 13.411 -4.178 -25.737 1.00 76.56 425 ASN A N 1
ATOM 3338 C CA . ASN A 1 425 ? 13.060 -2.812 -25.386 1.00 76.56 425 ASN A CA 1
ATOM 3339 C C . ASN A 1 425 ? 11.591 -2.560 -25.732 1.00 76.56 425 ASN A C 1
ATOM 3341 O O . ASN A 1 425 ? 11.173 -2.633 -26.890 1.00 76.56 425 ASN A O 1
ATOM 3345 N N . GLN A 1 426 ? 10.795 -2.241 -24.718 1.00 70.00 426 GLN A N 1
ATOM 3346 C CA . GLN A 1 426 ? 9.394 -1.906 -24.918 1.00 70.00 426 GLN A CA 1
ATOM 3347 C C . GLN A 1 426 ? 9.238 -0.413 -25.216 1.00 70.00 426 GLN A C 1
ATOM 3349 O O . GLN A 1 426 ? 9.936 0.434 -24.666 1.00 70.00 426 GLN A O 1
ATOM 3354 N N . SER A 1 427 ? 8.309 -0.090 -26.114 1.00 67.56 427 SER A N 1
ATOM 3355 C CA . SER A 1 427 ? 7.851 1.285 -26.362 1.00 67.56 427 SER A CA 1
ATOM 3356 C C . SER A 1 427 ? 6.452 1.377 -25.770 1.00 67.56 427 SER A C 1
ATOM 3358 O O . SER A 1 427 ? 5.471 1.139 -26.465 1.00 67.56 427 SER A O 1
ATOM 3360 N N . ASN A 1 428 ? 6.372 1.597 -24.457 1.00 55.44 428 ASN A N 1
ATOM 3361 C CA . ASN A 1 428 ? 5.114 1.453 -23.715 1.00 55.44 428 ASN A CA 1
ATOM 3362 C C . ASN A 1 428 ? 4.094 2.558 -24.030 1.00 55.44 428 ASN A C 1
ATOM 3364 O O . ASN A 1 428 ? 2.905 2.371 -23.790 1.00 55.44 428 ASN A O 1
ATOM 3368 N N . HIS A 1 429 ? 4.536 3.664 -24.635 1.00 66.50 429 HIS A N 1
ATOM 3369 C CA . HIS A 1 429 ? 3.670 4.770 -25.014 1.00 66.50 429 HIS A CA 1
ATOM 3370 C C . HIS A 1 429 ? 3.367 4.798 -26.519 1.00 66.50 429 HIS A C 1
ATOM 3372 O O . HIS A 1 429 ? 4.248 4.575 -27.358 1.00 66.50 429 HIS A O 1
ATOM 3378 N N . SER A 1 430 ? 2.122 5.140 -26.868 1.00 63.22 430 SER A N 1
ATOM 3379 C CA . SER A 1 430 ? 1.636 5.199 -28.256 1.00 63.22 430 SER A CA 1
ATOM 3380 C C . SER A 1 430 ? 2.453 6.155 -29.136 1.00 63.22 430 SER A C 1
ATOM 3382 O O . SER A 1 430 ? 2.625 5.892 -30.326 1.00 63.22 430 SER A O 1
ATOM 3384 N N . LEU A 1 431 ? 3.042 7.204 -28.547 1.00 69.88 431 LEU A N 1
ATOM 3385 C CA . LEU A 1 431 ? 3.913 8.161 -29.244 1.00 69.88 431 LEU A CA 1
ATOM 3386 C C . LEU A 1 431 ? 5.147 7.509 -29.875 1.00 69.88 431 LEU A C 1
ATOM 3388 O O . LEU A 1 431 ? 5.639 7.989 -30.894 1.00 69.88 431 LEU A O 1
ATOM 3392 N N . TRP A 1 432 ? 5.633 6.413 -29.293 1.00 75.12 432 TRP A N 1
ATOM 3393 C CA . TRP A 1 432 ? 6.858 5.734 -29.710 1.00 75.12 432 TRP A CA 1
ATOM 3394 C C . TRP A 1 432 ? 6.603 4.557 -30.653 1.00 75.12 432 TRP A C 1
ATOM 3396 O O . TRP A 1 432 ? 7.488 3.725 -30.849 1.00 75.12 432 TRP A O 1
ATOM 3406 N N . SER A 1 433 ? 5.401 4.456 -31.223 1.00 77.12 433 SER A N 1
ATOM 3407 C CA . SER A 1 433 ? 5.004 3.373 -32.124 1.00 77.12 433 SER A CA 1
ATOM 3408 C C . SER A 1 433 ? 4.116 3.875 -33.264 1.00 77.12 433 SER A C 1
ATOM 3410 O O . SER A 1 433 ? 3.460 4.912 -33.154 1.00 77.12 433 SER A O 1
ATOM 3412 N N . LYS A 1 434 ? 4.099 3.141 -34.384 1.00 80.00 434 LYS A N 1
ATOM 3413 C CA . LYS A 1 434 ? 3.180 3.408 -35.496 1.00 80.00 434 LYS A CA 1
ATOM 3414 C C . LYS A 1 434 ? 1.737 3.149 -35.059 1.00 80.00 434 LYS A C 1
ATOM 3416 O O . LYS A 1 434 ? 1.391 2.031 -34.682 1.00 80.00 434 LYS A O 1
ATOM 3421 N N . GLY A 1 435 ? 0.895 4.174 -35.158 1.00 71.12 435 GLY A N 1
ATOM 3422 C CA . GLY A 1 435 ? -0.545 4.064 -34.963 1.00 71.12 435 GLY A CA 1
ATOM 3423 C C . GLY A 1 435 ? -1.238 3.351 -36.129 1.00 71.12 435 GLY A C 1
ATOM 3424 O O . GLY A 1 435 ? -0.612 2.919 -37.099 1.00 71.12 435 GLY A O 1
ATOM 3425 N N . LYS A 1 436 ? -2.573 3.266 -36.075 1.00 71.88 436 LYS A N 1
ATOM 3426 C CA . LYS A 1 436 ? -3.392 2.612 -37.121 1.00 71.88 436 LYS A CA 1
ATOM 3427 C C . LYS A 1 436 ? -3.236 3.244 -38.514 1.00 71.88 436 LYS A C 1
ATOM 3429 O O . LYS A 1 436 ? -3.497 2.581 -39.511 1.00 71.88 436 LYS A O 1
ATOM 3434 N N . ASN A 1 437 ? -2.807 4.504 -38.579 1.00 68.25 437 ASN A N 1
ATOM 3435 C CA . ASN A 1 437 ? -2.531 5.255 -39.806 1.00 68.25 437 ASN A CA 1
ATOM 3436 C C . ASN A 1 437 ? -1.122 4.984 -40.392 1.00 68.25 437 ASN A C 1
ATOM 3438 O O . ASN A 1 437 ? -0.778 5.539 -41.431 1.00 68.25 437 ASN A O 1
ATOM 3442 N N . GLY A 1 438 ? -0.304 4.144 -39.742 1.00 68.56 438 GLY A N 1
ATOM 3443 C CA . GLY A 1 438 ? 1.059 3.814 -40.173 1.00 68.56 438 GLY A CA 1
ATOM 3444 C C . GLY A 1 438 ? 2.115 4.878 -39.848 1.00 68.56 438 GLY A C 1
ATOM 3445 O O . GLY A 1 438 ? 3.288 4.680 -40.169 1.00 68.56 438 GLY A O 1
ATOM 3446 N N . LEU A 1 439 ? 1.726 5.975 -39.198 1.00 69.25 439 LEU A N 1
ATOM 3447 C CA . LEU A 1 439 ? 2.613 7.040 -38.739 1.00 69.25 439 LEU A CA 1
ATOM 3448 C C . LEU A 1 439 ? 2.880 6.895 -37.242 1.00 69.25 439 LEU A C 1
ATOM 3450 O O . LEU A 1 439 ? 2.051 6.375 -36.497 1.00 69.25 439 LEU A O 1
ATOM 3454 N N . TRP A 1 440 ? 4.047 7.350 -36.798 1.00 73.88 440 TRP A N 1
ATOM 3455 C CA . TRP A 1 440 ? 4.366 7.401 -35.373 1.00 73.88 440 TRP A CA 1
ATOM 3456 C C . TRP A 1 440 ? 3.536 8.487 -34.681 1.00 73.88 440 TRP A C 1
ATOM 3458 O O . TRP A 1 440 ? 3.529 9.615 -35.163 1.00 73.88 440 TRP A O 1
ATOM 3468 N N . GLY A 1 441 ? 2.874 8.131 -33.571 1.00 62.19 441 GLY A N 1
ATOM 3469 C CA . GLY A 1 441 ? 2.219 9.025 -32.603 1.00 62.19 441 GLY A CA 1
ATOM 3470 C C . GLY A 1 441 ? 1.492 10.267 -33.145 1.00 62.19 441 GLY A C 1
ATOM 3471 O O . GLY A 1 441 ? 2.131 11.287 -33.406 1.00 62.19 441 GLY A O 1
ATOM 3472 N N . GLU A 1 442 ? 0.156 10.271 -33.175 1.00 55.84 442 GLU A N 1
ATOM 3473 C CA . GLU A 1 442 ? -0.614 11.522 -33.299 1.00 55.84 442 GLU A CA 1
ATOM 3474 C C . GLU A 1 442 ? -0.372 12.384 -32.042 1.00 55.84 442 GLU A C 1
ATOM 3476 O O . GLU A 1 442 ? -0.639 11.949 -30.925 1.00 55.84 442 GLU A O 1
ATOM 3481 N N . SER A 1 443 ? 0.209 13.584 -32.180 1.00 53.06 443 SER A N 1
ATOM 3482 C CA . SER A 1 443 ? 0.277 14.541 -31.068 1.00 53.06 443 SER A CA 1
ATOM 3483 C C . SER A 1 443 ? -1.104 15.158 -30.876 1.00 53.06 443 SER A C 1
ATOM 3485 O O . SER A 1 443 ? -1.647 15.776 -31.789 1.00 53.06 443 SER A O 1
ATOM 3487 N N . HIS A 1 444 ? -1.667 15.047 -29.674 1.00 54.25 444 HIS A N 1
ATOM 3488 C CA . HIS A 1 444 ? -2.881 15.767 -29.276 1.00 54.25 444 HIS A CA 1
ATOM 3489 C C . HIS A 1 444 ? -2.606 17.280 -29.095 1.00 54.25 444 HIS A C 1
ATOM 3491 O O . HIS A 1 444 ? -2.834 17.847 -28.031 1.00 54.25 444 HIS A O 1
ATOM 3497 N N . GLY A 1 445 ? -2.064 17.947 -30.122 1.00 49.66 445 GLY A N 1
ATOM 3498 C CA . GLY A 1 445 ? -1.969 19.408 -30.202 1.00 49.66 445 GLY A CA 1
ATOM 3499 C C . GLY A 1 445 ? -0.926 20.094 -29.309 1.00 49.66 445 GLY A C 1
ATOM 3500 O O . GLY A 1 445 ? -1.044 21.299 -29.097 1.00 49.66 445 GLY A O 1
ATOM 3501 N N . ARG A 1 446 ? 0.092 19.390 -28.788 1.00 55.34 446 ARG A N 1
ATOM 3502 C CA . ARG A 1 446 ? 1.155 19.988 -27.949 1.00 55.34 446 ARG A CA 1
ATOM 3503 C C . ARG A 1 446 ? 2.504 20.060 -28.699 1.00 55.34 446 ARG A C 1
ATOM 3505 O O . ARG A 1 446 ? 3.132 19.022 -28.901 1.00 55.34 446 ARG A O 1
ATOM 3512 N N . PRO A 1 447 ? 2.991 21.261 -29.077 1.00 52.69 447 PRO A N 1
ATOM 3513 C CA . PRO A 1 447 ? 4.165 21.431 -29.947 1.00 52.69 447 PRO A CA 1
ATOM 3514 C C . PRO A 1 447 ? 5.510 20.933 -29.392 1.00 52.69 447 PRO A C 1
ATOM 3516 O O . PRO A 1 447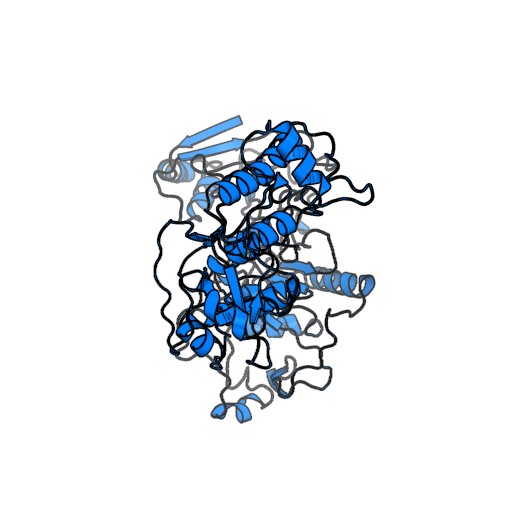 ? 6.402 20.613 -30.172 1.00 52.69 447 PRO A O 1
ATOM 3519 N N . TRP A 1 448 ? 5.701 20.884 -28.068 1.00 57.47 448 TRP A N 1
ATOM 3520 C CA . TRP A 1 448 ? 6.979 20.451 -27.477 1.00 57.47 448 TRP A CA 1
ATOM 3521 C C . TRP A 1 448 ? 7.203 18.935 -27.581 1.00 57.47 448 TRP A C 1
ATOM 3523 O O . TRP A 1 448 ? 8.334 18.505 -27.799 1.00 57.47 448 TRP A O 1
ATOM 3533 N N . ILE A 1 449 ? 6.127 18.143 -27.541 1.00 58.59 449 ILE A N 1
ATOM 3534 C CA . ILE A 1 449 ? 6.165 16.683 -27.717 1.00 58.59 449 ILE A CA 1
ATOM 3535 C C . ILE A 1 449 ? 6.714 16.320 -29.106 1.00 58.59 449 ILE A C 1
ATOM 3537 O O . ILE A 1 449 ? 7.440 15.340 -29.267 1.00 58.59 449 ILE A O 1
ATOM 3541 N N . ASP A 1 450 ? 6.414 17.126 -30.128 1.00 61.53 450 ASP A N 1
ATOM 3542 C CA . ASP A 1 450 ? 6.855 16.854 -31.498 1.00 61.53 450 ASP A CA 1
ATOM 3543 C C . ASP A 1 450 ? 8.371 17.014 -31.695 1.00 61.53 450 ASP A C 1
ATOM 3545 O O . ASP A 1 450 ? 8.938 16.381 -32.588 1.00 61.53 450 ASP A O 1
ATOM 3549 N N . ASN A 1 451 ? 9.048 17.791 -30.841 1.00 65.00 451 ASN A N 1
ATOM 3550 C CA . ASN A 1 451 ? 10.510 17.873 -30.837 1.00 65.00 451 ASN A CA 1
ATOM 3551 C C . ASN A 1 451 ? 11.144 16.655 -30.151 1.00 65.00 451 ASN A C 1
ATOM 3553 O O . ASN A 1 451 ? 12.093 16.078 -30.684 1.00 65.00 451 ASN A O 1
ATOM 3557 N N . GLU A 1 452 ? 10.613 16.216 -29.009 1.00 64.38 452 GLU A N 1
ATOM 3558 C CA . GLU A 1 452 ? 11.128 15.043 -28.287 1.00 64.38 452 GLU A CA 1
ATOM 3559 C C . GLU A 1 452 ? 10.993 13.754 -29.109 1.00 64.38 452 GLU A C 1
ATOM 3561 O O . GLU A 1 452 ? 11.943 12.966 -29.181 1.00 64.38 452 GLU A O 1
ATOM 3566 N N . LYS A 1 453 ? 9.879 13.603 -29.846 1.00 68.56 453 LYS A N 1
ATOM 3567 C CA . LYS A 1 453 ? 9.661 12.518 -30.821 1.00 68.56 453 LYS A CA 1
ATOM 3568 C C . LYS A 1 453 ? 10.786 12.378 -31.846 1.00 68.56 453 LYS A C 1
ATOM 3570 O O . LYS A 1 453 ? 11.071 11.270 -32.295 1.00 68.56 453 LYS A O 1
ATOM 3575 N N . ARG A 1 454 ? 11.402 13.492 -32.251 1.00 73.25 454 ARG A N 1
ATOM 3576 C CA . ARG A 1 454 ? 12.474 13.514 -33.258 1.00 73.25 454 ARG A CA 1
ATOM 3577 C C . ARG A 1 454 ? 13.841 13.267 -32.643 1.00 73.25 454 ARG A C 1
ATOM 3579 O O . ARG A 1 454 ? 14.677 12.599 -33.243 1.00 73.25 454 ARG A O 1
ATOM 3586 N N . ILE A 1 455 ? 14.071 13.776 -31.436 1.00 79.50 455 ILE A N 1
ATOM 3587 C CA . ILE A 1 455 ? 15.384 13.712 -30.792 1.00 79.50 455 ILE A CA 1
ATOM 3588 C C . ILE A 1 455 ? 15.730 12.276 -30.387 1.00 79.50 455 ILE A C 1
ATOM 3590 O O . ILE A 1 455 ? 16.831 11.818 -30.693 1.00 79.50 455 ILE A O 1
ATOM 3594 N N . ALA A 1 456 ? 14.820 11.537 -29.746 1.00 82.25 456 ALA A N 1
ATOM 3595 C CA . ALA A 1 456 ? 15.153 10.217 -29.201 1.00 82.25 456 ALA A CA 1
ATOM 3596 C C . ALA A 1 456 ? 15.613 9.191 -30.268 1.00 82.25 456 ALA A C 1
ATOM 3598 O O . ALA A 1 456 ? 16.682 8.595 -30.087 1.00 82.25 456 ALA A O 1
ATOM 3599 N N . PRO A 1 457 ? 14.919 9.011 -31.414 1.00 87.06 457 PRO A N 1
ATOM 3600 C CA . PRO A 1 457 ? 15.387 8.106 -32.465 1.00 87.06 457 PRO A CA 1
ATOM 3601 C C . PRO A 1 457 ? 16.726 8.543 -33.078 1.00 87.06 457 PRO A C 1
ATOM 3603 O O . PRO A 1 457 ? 17.586 7.703 -33.359 1.00 87.06 457 PRO A O 1
ATOM 3606 N N . LEU A 1 458 ? 16.941 9.856 -33.241 1.00 87.94 458 LEU A N 1
ATOM 3607 C CA . LEU A 1 458 ? 18.204 10.401 -33.743 1.00 87.94 458 LEU A CA 1
ATOM 3608 C C . LEU A 1 458 ? 19.363 10.133 -32.778 1.00 87.94 458 LEU A C 1
ATOM 3610 O O . LEU A 1 458 ? 20.444 9.747 -33.222 1.00 87.94 458 LEU A O 1
ATOM 3614 N N . VAL A 1 459 ? 19.145 10.273 -31.468 1.00 87.56 459 VAL A N 1
ATOM 3615 C CA . VAL A 1 459 ? 20.150 9.961 -30.441 1.00 87.56 459 VAL A CA 1
ATOM 3616 C C . VAL A 1 459 ? 20.554 8.486 -30.501 1.00 87.56 459 VAL A C 1
ATOM 3618 O O . VAL A 1 459 ? 21.751 8.190 -30.492 1.00 87.56 459 VAL A O 1
ATOM 3621 N N . ILE A 1 460 ? 19.596 7.562 -30.651 1.00 87.88 460 ILE A N 1
ATOM 3622 C CA . ILE A 1 460 ? 19.895 6.127 -30.815 1.00 87.88 460 ILE A CA 1
ATOM 3623 C C . ILE A 1 460 ? 20.713 5.889 -32.086 1.00 87.88 460 ILE A C 1
ATOM 3625 O O . ILE A 1 460 ? 21.757 5.240 -32.030 1.00 87.88 460 ILE A O 1
ATOM 3629 N N . ALA A 1 461 ? 20.303 6.457 -33.223 1.00 89.31 461 ALA A N 1
ATOM 3630 C CA . ALA A 1 461 ? 21.034 6.312 -34.483 1.00 89.31 461 ALA A CA 1
ATOM 3631 C C . ALA A 1 461 ? 22.463 6.883 -34.399 1.00 89.31 461 ALA A C 1
ATOM 3633 O O . ALA A 1 461 ? 23.412 6.299 -34.931 1.00 89.31 461 ALA A O 1
ATOM 3634 N N . MET A 1 462 ? 22.651 8.002 -33.694 1.00 88.19 462 MET A N 1
ATOM 3635 C CA . MET A 1 462 ? 23.972 8.578 -33.442 1.00 88.19 462 MET A CA 1
ATOM 3636 C C . MET A 1 462 ? 24.842 7.672 -32.574 1.00 88.19 462 MET A C 1
ATOM 3638 O O . MET A 1 462 ? 26.005 7.459 -32.925 1.00 88.19 462 MET A O 1
ATOM 3642 N N . ALA A 1 463 ? 24.301 7.154 -31.469 1.00 88.31 463 ALA A N 1
ATOM 3643 C CA . ALA A 1 463 ? 24.998 6.227 -30.583 1.00 88.31 463 ALA A CA 1
ATOM 3644 C C . ALA A 1 463 ? 25.396 4.951 -31.339 1.00 88.31 463 ALA A C 1
ATOM 3646 O O . ALA A 1 463 ? 26.554 4.533 -31.284 1.00 88.31 463 ALA A O 1
ATOM 3647 N N . TRP A 1 464 ? 24.479 4.405 -32.141 1.00 89.38 464 TRP A N 1
ATOM 3648 C CA . TRP A 1 464 ? 24.732 3.249 -32.994 1.00 89.38 464 TRP A CA 1
ATOM 3649 C C . TRP A 1 464 ? 25.887 3.504 -33.964 1.00 89.38 464 TRP A C 1
ATOM 3651 O O . TRP A 1 464 ? 26.860 2.752 -34.008 1.00 89.38 464 TRP A O 1
ATOM 3661 N N . ARG A 1 465 ? 25.846 4.634 -34.679 1.00 87.62 465 ARG A N 1
ATOM 3662 C CA . ARG A 1 465 ? 26.895 5.033 -35.628 1.00 87.62 465 ARG A CA 1
ATOM 3663 C C . ARG A 1 465 ? 28.249 5.244 -34.959 1.00 87.62 465 ARG A C 1
ATOM 3665 O O . ARG A 1 465 ? 29.286 5.005 -35.572 1.00 87.62 465 ARG A O 1
ATOM 3672 N N . LYS A 1 466 ? 28.259 5.749 -33.726 1.00 88.25 466 LYS A N 1
ATOM 3673 C CA . LYS A 1 466 ? 29.484 5.965 -32.947 1.00 88.25 466 LYS A CA 1
ATOM 3674 C C . LYS A 1 466 ? 30.043 4.673 -32.343 1.00 88.25 466 LYS A C 1
ATOM 3676 O O . LYS A 1 466 ? 31.085 4.739 -31.700 1.00 88.25 466 LYS A O 1
ATOM 3681 N N . GLY A 1 467 ? 29.403 3.527 -32.589 1.00 86.38 467 GLY A N 1
ATOM 3682 C CA . GLY A 1 467 ? 29.834 2.228 -32.080 1.00 86.38 467 GLY A CA 1
ATOM 3683 C C . GLY A 1 467 ? 29.504 2.025 -30.604 1.00 86.38 467 GLY A C 1
ATOM 3684 O O . GLY A 1 467 ? 30.107 1.173 -29.964 1.00 86.38 467 GLY A O 1
ATOM 3685 N N . CYS A 1 468 ? 28.575 2.811 -30.049 1.00 84.94 468 CYS A N 1
ATOM 3686 C CA . CYS A 1 468 ? 28.129 2.657 -28.665 1.00 84.94 468 CYS A CA 1
ATOM 3687 C C . CYS A 1 468 ? 27.140 1.494 -28.491 1.00 84.94 468 CYS A C 1
ATOM 3689 O O . CYS A 1 468 ? 26.858 1.121 -27.359 1.00 84.94 468 CYS A O 1
ATOM 3691 N N . LEU A 1 469 ? 26.591 0.959 -29.588 1.00 85.56 469 LEU A N 1
ATOM 3692 C CA . LEU A 1 469 ? 25.602 -0.119 -29.598 1.00 85.56 469 LEU A CA 1
ATOM 3693 C C . LEU A 1 469 ? 26.108 -1.278 -30.471 1.00 85.56 469 LEU A C 1
ATOM 3695 O O . LEU A 1 469 ? 26.815 -1.055 -31.456 1.00 85.56 469 LEU A O 1
ATOM 3699 N N . HIS A 1 470 ? 25.771 -2.509 -30.085 1.00 81.38 470 HIS A N 1
ATOM 3700 C CA . HIS A 1 470 ? 26.409 -3.736 -30.584 1.00 81.38 470 HIS A CA 1
ATOM 3701 C C . HIS A 1 470 ? 25.838 -4.269 -31.909 1.00 81.38 470 HIS A C 1
ATOM 3703 O O . HIS A 1 470 ? 26.422 -5.168 -32.516 1.00 81.38 470 HIS A O 1
ATOM 3709 N N . GLY A 1 471 ? 24.687 -3.762 -32.352 1.00 83.38 471 GLY A N 1
ATOM 3710 C CA . GLY A 1 471 ? 24.047 -4.154 -33.603 1.00 83.38 471 GLY A CA 1
ATOM 3711 C C . GLY A 1 471 ? 24.865 -3.742 -34.827 1.00 83.38 471 GLY A C 1
ATOM 3712 O O . GLY A 1 471 ? 25.637 -2.782 -34.800 1.00 83.38 471 GLY A O 1
ATOM 3713 N N . ALA A 1 472 ? 24.682 -4.441 -35.944 1.00 86.44 472 ALA A N 1
ATOM 3714 C CA . ALA A 1 472 ? 25.329 -4.067 -37.198 1.00 86.44 472 ALA A CA 1
ATOM 3715 C C . ALA A 1 472 ? 24.671 -2.804 -37.779 1.00 86.44 472 ALA A C 1
ATOM 3717 O O . ALA A 1 472 ? 23.488 -2.832 -38.107 1.00 86.44 472 ALA A O 1
ATOM 3718 N N . LEU A 1 473 ? 25.433 -1.712 -37.920 1.00 87.44 473 LEU A N 1
ATOM 3719 C CA . LEU A 1 473 ? 24.906 -0.447 -38.439 1.00 87.44 473 LEU A CA 1
ATOM 3720 C C . LEU A 1 473 ? 24.396 -0.620 -39.886 1.00 87.44 473 LEU A C 1
ATOM 3722 O O . LEU A 1 473 ? 25.194 -0.975 -40.759 1.00 87.44 473 LEU A O 1
ATOM 3726 N N . PRO A 1 474 ? 23.116 -0.313 -40.169 1.00 87.88 474 PRO A N 1
ATOM 3727 C CA . PRO A 1 474 ? 22.569 -0.360 -41.514 1.00 87.88 474 PRO A CA 1
ATOM 3728 C C . PRO A 1 474 ? 23.279 0.620 -42.451 1.00 87.88 474 PRO A C 1
ATOM 3730 O O . PRO A 1 474 ? 23.620 1.742 -42.060 1.00 87.88 474 PRO A O 1
ATOM 3733 N N . ASP A 1 475 ? 23.476 0.213 -43.704 1.00 86.38 475 ASP A N 1
ATOM 3734 C CA . ASP A 1 475 ? 24.191 1.010 -44.704 1.00 86.38 475 ASP A CA 1
ATOM 3735 C C . ASP A 1 475 ? 23.528 2.369 -44.951 1.00 86.38 475 ASP A C 1
ATOM 3737 O O . ASP A 1 475 ? 24.217 3.352 -45.218 1.00 86.38 475 ASP A O 1
ATOM 3741 N N . GLU A 1 476 ? 22.208 2.447 -44.779 1.00 85.00 476 GLU A N 1
ATOM 3742 C CA . GLU A 1 476 ? 21.418 3.662 -44.971 1.00 85.00 476 GLU A CA 1
ATOM 3743 C C . GLU A 1 476 ? 21.689 4.732 -43.894 1.00 85.00 476 GLU A C 1
ATOM 3745 O O . GLU A 1 476 ? 21.440 5.912 -44.128 1.00 85.00 476 GLU A O 1
ATOM 3750 N N . LEU A 1 477 ? 22.237 4.353 -42.729 1.00 84.12 477 LEU A N 1
ATOM 3751 C CA . LEU A 1 477 ? 22.559 5.269 -41.622 1.00 84.12 477 LEU A CA 1
ATOM 3752 C C . LEU A 1 477 ? 24.027 5.753 -41.630 1.00 84.12 477 LEU A C 1
ATOM 3754 O O . LEU A 1 477 ? 24.449 6.509 -40.741 1.00 84.12 477 LEU A O 1
ATOM 3758 N N . ARG A 1 478 ? 24.823 5.340 -42.626 1.00 79.81 478 ARG A N 1
ATOM 3759 C CA . ARG A 1 478 ? 26.237 5.721 -42.797 1.00 79.81 478 ARG A CA 1
ATOM 3760 C C . ARG A 1 478 ? 26.414 7.230 -43.089 1.00 79.81 478 ARG A C 1
ATOM 3762 O O . ARG A 1 478 ? 25.491 7.888 -43.560 1.00 79.81 478 ARG A O 1
ATOM 3769 N N . PRO A 1 479 ? 27.580 7.822 -42.756 1.00 66.00 479 PRO A N 1
ATOM 3770 C CA . PRO A 1 479 ? 27.783 9.275 -42.775 1.00 66.00 479 PRO A CA 1
ATOM 3771 C C . PRO A 1 479 ? 27.606 9.913 -44.164 1.00 66.00 479 PRO A C 1
ATOM 3773 O O . PRO A 1 479 ? 28.146 9.415 -45.146 1.00 66.00 479 PRO A O 1
ATOM 3776 N N . GLY A 1 480 ? 26.905 11.057 -44.213 1.00 66.56 480 GLY A N 1
ATOM 3777 C CA . GLY A 1 480 ? 26.696 11.856 -45.434 1.00 66.56 480 GLY A CA 1
ATOM 3778 C C . GLY A 1 480 ? 25.323 12.536 -45.555 1.00 66.56 480 GLY A C 1
ATOM 3779 O O . GLY A 1 480 ? 25.143 13.375 -46.434 1.00 66.56 480 GLY A O 1
ATOM 3780 N N . SER A 1 481 ? 24.377 12.209 -44.671 1.00 68.06 481 SER A N 1
ATOM 3781 C CA . SER A 1 481 ? 22.972 12.640 -44.755 1.00 68.06 481 SER A CA 1
ATOM 3782 C C . SER A 1 481 ? 22.615 13.770 -43.774 1.00 68.06 481 SER A C 1
ATOM 3784 O O . SER A 1 481 ? 23.244 13.916 -42.724 1.00 68.06 481 SER A O 1
ATOM 3786 N N . SER A 1 482 ? 21.592 14.571 -44.101 1.00 82.88 482 SER A N 1
ATOM 3787 C CA . SER A 1 482 ? 21.009 15.579 -43.198 1.00 82.88 482 SER A CA 1
ATOM 3788 C C . SER A 1 482 ? 20.180 14.925 -42.080 1.00 82.88 482 SER A C 1
ATOM 3790 O O . SER A 1 482 ? 19.771 13.773 -42.207 1.00 82.88 482 SER A O 1
ATOM 3792 N N . TRP A 1 483 ? 19.884 15.658 -40.997 1.00 81.88 483 TRP A N 1
ATOM 3793 C CA . TRP A 1 483 ? 19.002 15.171 -39.920 1.00 81.88 483 TRP A CA 1
ATOM 3794 C C . TRP A 1 483 ? 17.627 14.734 -40.431 1.00 81.88 483 TRP A C 1
ATOM 3796 O O . TRP A 1 483 ? 17.136 13.689 -40.023 1.00 81.88 483 TRP A O 1
ATOM 3806 N N . GLN A 1 484 ? 17.064 15.467 -41.396 1.00 82.00 484 GLN A N 1
ATOM 3807 C CA . GLN A 1 484 ? 15.787 15.113 -42.018 1.00 82.00 484 GLN A CA 1
ATOM 3808 C C . GLN A 1 484 ? 15.847 13.755 -42.727 1.00 82.00 484 GLN A C 1
ATOM 3810 O O . GLN A 1 484 ? 14.942 12.945 -42.591 1.00 82.00 484 GLN A O 1
ATOM 3815 N N . ALA A 1 485 ? 16.943 13.464 -43.433 1.00 82.88 485 ALA A N 1
ATOM 3816 C CA . ALA A 1 485 ? 17.104 12.173 -44.094 1.00 82.88 485 ALA A CA 1
ATOM 3817 C C . ALA A 1 485 ? 17.224 11.020 -43.083 1.00 82.88 485 ALA A C 1
ATOM 3819 O O . ALA A 1 485 ? 16.722 9.928 -43.338 1.00 82.88 485 ALA A O 1
ATOM 3820 N N . TYR A 1 486 ? 17.847 11.257 -41.924 1.00 85.81 486 TYR A N 1
ATOM 3821 C CA . TYR A 1 486 ? 17.844 10.284 -40.832 1.00 85.81 486 TYR A CA 1
ATOM 3822 C C . TYR A 1 486 ? 16.435 10.040 -40.287 1.00 85.81 486 TYR A C 1
ATOM 3824 O O . TYR A 1 486 ? 16.053 8.882 -40.133 1.00 85.81 486 TYR A O 1
ATOM 3832 N N . GLU A 1 487 ? 15.662 11.098 -40.036 1.00 85.50 487 GLU A N 1
ATOM 3833 C CA . GLU A 1 487 ? 14.262 10.984 -39.611 1.00 85.50 487 GLU A CA 1
ATOM 3834 C C . GLU A 1 487 ? 13.449 10.148 -40.610 1.00 85.50 487 GLU A C 1
ATOM 3836 O O . GLU A 1 487 ? 12.841 9.151 -40.220 1.00 85.50 487 GLU A O 1
ATOM 3841 N N . ASP A 1 488 ? 13.504 10.483 -41.900 1.00 85.00 488 ASP A N 1
ATOM 3842 C CA . ASP A 1 488 ? 12.727 9.808 -42.945 1.00 85.00 488 ASP A CA 1
ATOM 3843 C C . ASP A 1 488 ? 13.055 8.305 -43.028 1.00 85.00 488 ASP A C 1
ATOM 3845 O O . ASP A 1 488 ? 12.155 7.464 -43.120 1.00 85.00 488 ASP A O 1
ATOM 3849 N N . ILE A 1 489 ? 14.343 7.948 -42.942 1.00 88.00 489 ILE A N 1
ATOM 3850 C CA . ILE A 1 489 ? 14.790 6.547 -42.916 1.00 88.00 489 ILE A CA 1
ATOM 3851 C C . ILE A 1 489 ? 14.259 5.844 -41.667 1.00 88.00 489 ILE A C 1
ATOM 3853 O O . ILE A 1 489 ? 13.712 4.741 -41.766 1.00 88.00 489 ILE A O 1
ATOM 3857 N N . ILE A 1 490 ? 14.414 6.469 -40.497 1.00 89.12 490 ILE A N 1
ATOM 3858 C CA . ILE A 1 490 ? 14.063 5.860 -39.217 1.00 89.12 490 ILE A CA 1
ATOM 3859 C C . ILE A 1 490 ? 12.555 5.604 -39.127 1.00 89.12 490 ILE A C 1
ATOM 3861 O O . ILE A 1 490 ? 12.131 4.473 -38.873 1.00 89.12 490 ILE A O 1
ATOM 3865 N N . PHE A 1 491 ? 11.739 6.626 -39.389 1.00 86.12 491 PHE A N 1
ATOM 3866 C CA . PHE A 1 491 ? 10.282 6.522 -39.298 1.00 86.12 491 PHE A CA 1
ATOM 3867 C C . PHE A 1 491 ? 9.691 5.599 -40.375 1.00 86.12 491 PHE A C 1
ATOM 3869 O O . PHE A 1 491 ? 8.659 4.956 -40.151 1.00 86.12 491 PHE A O 1
ATOM 3876 N N . SER A 1 492 ? 10.358 5.464 -41.525 1.00 86.44 492 SER A N 1
ATOM 3877 C CA . SER A 1 492 ? 9.976 4.496 -42.555 1.00 86.44 492 SER A CA 1
ATOM 3878 C C . SER A 1 492 ? 10.266 3.055 -42.118 1.00 86.44 492 SER A C 1
ATOM 3880 O O . SER A 1 492 ? 9.353 2.222 -42.103 1.00 86.44 492 SER A O 1
ATOM 3882 N N . LYS A 1 493 ? 11.507 2.769 -41.701 1.00 88.38 493 LYS A N 1
ATOM 3883 C CA . LYS A 1 493 ? 12.020 1.405 -41.496 1.00 88.38 493 LYS A CA 1
ATOM 3884 C C . LYS A 1 493 ? 11.540 0.753 -40.200 1.00 88.38 493 LYS A C 1
ATOM 3886 O O . LYS A 1 493 ? 11.169 -0.419 -40.230 1.00 88.38 493 LYS A O 1
ATOM 3891 N N . TRP A 1 494 ? 11.498 1.484 -39.083 1.00 89.56 494 TRP A N 1
ATOM 3892 C CA . TRP A 1 494 ? 11.145 0.898 -37.785 1.00 89.56 494 TRP A CA 1
ATOM 3893 C C . TRP A 1 494 ? 9.689 1.178 -37.382 1.00 89.56 494 TRP A C 1
ATOM 3895 O O . TRP A 1 494 ? 9.193 2.298 -37.548 1.00 89.56 494 TRP A O 1
ATOM 3905 N N . PRO A 1 495 ? 8.972 0.172 -36.844 1.00 86.94 495 PRO A N 1
ATOM 3906 C CA . PRO A 1 495 ? 7.587 0.334 -36.406 1.00 86.94 495 PRO A CA 1
ATOM 3907 C C . PRO A 1 495 ? 7.457 0.980 -35.020 1.00 86.94 495 PRO A C 1
ATOM 3909 O O . PRO A 1 495 ? 6.372 1.439 -34.675 1.00 86.94 495 PRO A O 1
ATOM 3912 N N . SER A 1 496 ? 8.528 0.997 -34.224 1.00 86.31 496 SER A N 1
ATOM 3913 C CA . SER A 1 496 ? 8.564 1.628 -32.905 1.00 86.31 496 SER A CA 1
ATOM 3914 C C . SER A 1 496 ? 9.991 1.950 -32.466 1.00 86.31 496 SER A C 1
ATOM 3916 O O . SER A 1 496 ? 10.959 1.424 -33.028 1.00 86.31 496 SER A O 1
ATOM 3918 N N . LEU A 1 497 ? 10.125 2.785 -31.433 1.00 85.12 497 LEU A N 1
ATOM 3919 C CA . LEU A 1 497 ? 11.421 3.172 -30.872 1.00 85.12 497 LEU A CA 1
ATOM 3920 C C . LEU A 1 497 ? 12.124 1.995 -30.205 1.00 85.12 497 LEU A C 1
ATOM 3922 O O . LEU A 1 497 ? 13.331 1.832 -30.351 1.00 85.12 497 LEU A O 1
ATOM 3926 N N . GLY A 1 498 ? 11.355 1.127 -29.555 1.00 84.62 498 GLY A N 1
ATOM 3927 C CA . GLY A 1 498 ? 11.835 -0.128 -28.988 1.00 84.62 498 GLY A CA 1
ATOM 3928 C C . GLY A 1 498 ? 12.405 -1.056 -30.055 1.00 84.62 498 GLY A C 1
ATOM 3929 O O . GLY A 1 498 ? 13.467 -1.623 -29.846 1.00 84.62 498 GLY A O 1
ATOM 3930 N N . ARG A 1 499 ? 11.794 -1.132 -31.248 1.00 86.69 499 ARG A N 1
ATOM 3931 C CA . ARG A 1 499 ? 12.353 -1.923 -32.358 1.00 86.69 499 ARG A CA 1
ATOM 3932 C C . ARG A 1 499 ? 13.627 -1.331 -32.946 1.00 86.69 499 ARG A C 1
ATOM 3934 O O . ARG A 1 499 ? 14.541 -2.088 -33.245 1.00 86.69 499 ARG A O 1
ATOM 3941 N N . LEU A 1 500 ? 13.704 -0.007 -33.087 1.00 88.81 500 LEU A N 1
ATOM 3942 C CA . LEU A 1 500 ? 14.958 0.656 -33.460 1.00 88.81 500 LEU A CA 1
ATOM 3943 C C . LEU A 1 500 ? 16.057 0.358 -32.431 1.00 88.81 500 LEU A C 1
ATOM 3945 O O . LEU A 1 500 ? 17.185 0.052 -32.804 1.00 88.81 500 LEU A O 1
ATOM 3949 N N . SER A 1 501 ? 15.714 0.441 -31.146 1.00 87.81 501 SER A N 1
ATOM 3950 C CA . SER A 1 501 ? 16.613 0.153 -30.030 1.00 87.81 501 SER A CA 1
ATOM 3951 C C . SER A 1 501 ? 17.094 -1.300 -30.035 1.00 87.81 501 SER A C 1
ATOM 3953 O O . SER A 1 501 ? 18.294 -1.541 -29.942 1.00 87.81 501 SER A O 1
ATOM 3955 N N . ASP A 1 502 ? 16.177 -2.255 -30.201 1.00 85.88 502 ASP A N 1
ATOM 3956 C CA . ASP A 1 502 ? 16.482 -3.683 -30.286 1.00 85.88 502 ASP A CA 1
ATOM 3957 C C . ASP A 1 502 ? 17.454 -3.976 -31.431 1.00 85.88 502 ASP A C 1
ATOM 3959 O O . ASP A 1 502 ? 18.502 -4.579 -31.204 1.00 85.88 502 ASP A O 1
ATOM 3963 N N . ASP A 1 503 ? 17.168 -3.495 -32.644 1.00 87.81 503 ASP A N 1
ATOM 3964 C CA . ASP A 1 503 ? 18.056 -3.682 -33.797 1.00 87.81 503 ASP A CA 1
ATOM 3965 C C . ASP A 1 503 ? 19.430 -3.043 -33.560 1.00 87.81 503 ASP A C 1
ATOM 3967 O O . ASP A 1 503 ? 20.460 -3.633 -33.903 1.00 87.81 503 ASP A O 1
ATOM 3971 N N . ALA A 1 504 ? 19.454 -1.867 -32.926 1.00 87.69 504 ALA A N 1
ATOM 3972 C CA . ALA A 1 504 ? 20.687 -1.178 -32.579 1.00 87.69 504 ALA A CA 1
ATOM 3973 C C . ALA A 1 504 ? 21.534 -1.945 -31.552 1.00 87.69 504 ALA A C 1
ATOM 3975 O O . ALA A 1 504 ? 22.760 -1.914 -31.632 1.00 87.69 504 ALA A O 1
ATOM 3976 N N . ASP A 1 505 ? 20.909 -2.700 -30.648 1.00 83.06 505 ASP A N 1
ATOM 3977 C CA . ASP A 1 505 ? 21.569 -3.632 -29.721 1.00 83.06 505 ASP A CA 1
ATOM 3978 C C . ASP A 1 505 ? 21.822 -5.028 -30.351 1.00 83.06 505 ASP A C 1
ATOM 3980 O O . ASP A 1 505 ? 22.473 -5.907 -29.767 1.00 83.06 505 ASP A O 1
ATOM 3984 N N . GLY A 1 506 ? 21.334 -5.253 -31.575 1.00 80.12 506 GLY A N 1
ATOM 3985 C CA . GLY A 1 506 ? 21.383 -6.527 -32.294 1.00 80.12 506 GLY A CA 1
ATOM 3986 C C . GLY A 1 506 ? 20.454 -7.603 -31.713 1.00 80.12 506 GLY A C 1
ATOM 3987 O O . GLY A 1 506 ? 20.721 -8.798 -31.857 1.00 80.12 506 GLY A O 1
ATOM 3988 N N . ILE A 1 507 ? 19.402 -7.194 -31.014 1.00 77.56 507 ILE A N 1
ATOM 3989 C CA . ILE A 1 507 ? 18.387 -8.046 -30.402 1.00 77.56 507 ILE A CA 1
ATOM 3990 C C . ILE A 1 507 ? 17.399 -8.487 -31.485 1.00 77.56 507 ILE A C 1
ATOM 3992 O O . ILE A 1 507 ? 16.566 -7.711 -31.942 1.00 77.56 507 ILE A O 1
ATOM 3996 N N . ALA A 1 508 ? 17.480 -9.751 -31.902 1.00 66.81 508 ALA A N 1
ATOM 3997 C CA . ALA A 1 508 ? 16.494 -10.324 -32.814 1.00 66.81 508 ALA A CA 1
ATOM 3998 C C . ALA A 1 508 ? 15.218 -10.738 -32.049 1.00 66.81 508 ALA A C 1
ATOM 4000 O O . ALA A 1 508 ? 15.315 -11.186 -30.902 1.00 66.81 508 ALA A O 1
ATOM 4001 N N . PRO A 1 509 ? 14.022 -10.663 -32.662 1.00 60.25 509 PRO A N 1
ATOM 4002 C CA . PRO A 1 509 ? 12.805 -11.153 -32.029 1.00 60.25 509 PRO A CA 1
ATOM 4003 C C . PRO A 1 509 ? 12.857 -12.675 -31.804 1.00 60.25 509 PRO A C 1
ATOM 4005 O O . PRO A 1 509 ? 12.899 -13.434 -32.770 1.00 60.25 509 PRO A O 1
ATOM 4008 N N . GLY A 1 510 ? 12.810 -13.129 -30.546 1.00 59.41 510 GLY A N 1
ATOM 4009 C CA . GLY A 1 510 ? 12.674 -14.548 -30.181 1.00 59.41 510 GLY A CA 1
ATOM 4010 C C . GLY A 1 510 ? 13.737 -15.067 -29.207 1.00 59.41 510 GLY A C 1
ATOM 4011 O O . GLY A 1 510 ? 14.586 -14.324 -28.721 1.00 59.41 510 GLY A O 1
ATOM 4012 N N . THR A 1 511 ? 13.670 -16.366 -28.904 1.00 57.28 511 THR A N 1
ATOM 4013 C CA . THR A 1 511 ? 14.602 -17.058 -28.001 1.00 57.28 511 THR A CA 1
ATOM 4014 C C . THR A 1 511 ? 15.948 -17.283 -28.688 1.00 57.28 511 THR A C 1
ATOM 4016 O O . THR A 1 511 ? 16.010 -17.806 -29.802 1.00 57.28 511 THR A O 1
ATOM 4019 N N . ILE A 1 512 ? 17.043 -16.916 -28.022 1.00 60.69 512 ILE A N 1
ATOM 4020 C CA . ILE A 1 512 ? 18.390 -17.068 -28.575 1.00 60.69 512 ILE A CA 1
ATOM 4021 C C . ILE A 1 512 ? 18.925 -18.471 -28.248 1.00 60.69 512 ILE A C 1
ATOM 4023 O O . ILE A 1 512 ? 18.947 -18.893 -27.093 1.00 60.69 512 ILE A O 1
ATOM 4027 N N . THR A 1 513 ? 19.382 -19.203 -29.269 1.00 58.75 513 THR A N 1
ATOM 4028 C CA . THR A 1 513 ? 20.016 -20.526 -29.107 1.00 58.75 513 THR A CA 1
ATOM 4029 C C . THR A 1 513 ? 21.387 -20.422 -28.425 1.00 58.75 513 THR A C 1
ATOM 4031 O O . THR A 1 513 ? 22.099 -19.443 -28.649 1.00 58.75 513 THR A O 1
ATOM 4034 N N . ALA A 1 514 ? 21.811 -21.468 -27.705 1.00 55.88 514 ALA A N 1
ATOM 4035 C CA . ALA A 1 514 ? 23.063 -21.531 -26.933 1.00 55.88 514 ALA A CA 1
ATOM 4036 C C . ALA A 1 514 ? 24.314 -20.947 -27.627 1.00 55.88 514 ALA A C 1
ATOM 4038 O O . ALA A 1 514 ? 25.056 -20.189 -27.013 1.00 55.88 514 ALA A O 1
ATOM 4039 N N . HIS A 1 515 ? 24.507 -21.208 -28.924 1.00 55.75 515 HIS A N 1
ATOM 4040 C CA . HIS A 1 515 ? 25.671 -20.728 -29.686 1.00 55.75 515 HIS A CA 1
ATOM 4041 C C . HIS A 1 515 ? 25.775 -19.190 -29.779 1.00 55.75 515 HIS A C 1
ATOM 4043 O O . HIS A 1 515 ? 26.866 -18.633 -29.844 1.00 55.75 515 HIS A O 1
ATOM 4049 N N . HIS A 1 516 ? 24.647 -18.478 -29.786 1.00 59.44 516 HIS A N 1
ATOM 4050 C CA . HIS A 1 516 ? 24.623 -17.011 -29.824 1.00 59.44 516 HIS A CA 1
ATOM 4051 C C . HIS A 1 516 ? 24.723 -16.381 -28.423 1.00 59.44 516 HIS A C 1
ATOM 4053 O O . HIS A 1 516 ? 25.000 -15.186 -28.317 1.00 59.44 516 HIS A O 1
ATOM 4059 N N . LEU A 1 517 ? 24.522 -17.174 -27.363 1.00 61.91 517 LEU A N 1
ATOM 4060 C CA . LEU A 1 517 ? 24.623 -16.728 -25.974 1.00 61.91 517 LEU A CA 1
ATOM 4061 C C . LEU A 1 517 ? 26.077 -16.564 -25.538 1.00 61.91 517 LEU A C 1
ATOM 4063 O O . LEU A 1 517 ? 26.388 -15.547 -24.931 1.00 61.91 517 LEU A O 1
ATOM 4067 N N . ASP A 1 518 ? 26.965 -17.484 -25.922 1.00 60.50 518 ASP A N 1
ATOM 4068 C CA . ASP A 1 518 ? 28.391 -17.445 -25.552 1.00 60.50 518 ASP A CA 1
ATOM 4069 C C . ASP A 1 518 ? 29.137 -16.222 -26.121 1.00 60.50 518 ASP A C 1
ATOM 4071 O O . ASP A 1 518 ? 30.142 -15.787 -25.564 1.00 60.50 518 ASP A O 1
ATOM 4075 N N . ASN A 1 519 ? 28.626 -15.641 -27.214 1.00 64.38 519 ASN A N 1
ATOM 4076 C CA . ASN A 1 519 ? 29.170 -14.420 -27.817 1.00 64.38 519 ASN A CA 1
ATOM 4077 C C . ASN A 1 519 ? 28.660 -13.131 -27.153 1.00 64.38 519 ASN A C 1
ATOM 4079 O O . ASN A 1 519 ? 29.257 -12.077 -27.357 1.00 64.38 519 ASN A O 1
ATOM 4083 N N . ARG A 1 520 ? 27.542 -13.189 -26.414 1.00 68.12 520 ARG A N 1
ATOM 4084 C CA . ARG A 1 520 ? 26.905 -12.016 -25.787 1.00 68.12 520 ARG A CA 1
ATOM 4085 C C . ARG A 1 520 ? 27.084 -11.988 -24.278 1.00 68.12 520 ARG A C 1
ATOM 4087 O O . ARG A 1 520 ? 27.352 -10.932 -23.730 1.00 68.12 520 ARG A O 1
ATOM 4094 N N . PHE A 1 521 ? 26.958 -13.132 -23.615 1.00 71.69 521 PHE A N 1
ATOM 4095 C CA . PHE A 1 521 ? 27.111 -13.269 -22.174 1.00 71.69 521 PHE A CA 1
ATOM 4096 C C . PHE A 1 521 ? 28.310 -14.171 -21.875 1.00 71.69 521 PHE A C 1
ATOM 4098 O O . PHE A 1 521 ? 28.456 -15.216 -22.511 1.00 71.69 521 PHE A O 1
ATOM 4105 N N . PRO A 1 522 ? 29.151 -13.837 -20.881 1.00 73.25 522 PRO A N 1
ATOM 4106 C CA . PRO A 1 522 ? 30.242 -14.718 -20.492 1.00 73.25 522 PRO A CA 1
ATOM 4107 C C . PRO A 1 522 ? 29.711 -16.119 -20.120 1.00 73.25 522 PRO A C 1
ATOM 4109 O O . PRO A 1 522 ? 28.747 -16.217 -19.350 1.00 73.25 522 PRO A O 1
ATOM 4112 N N . PRO A 1 523 ? 30.348 -17.218 -20.575 1.00 66.94 523 PRO A N 1
ATOM 4113 C CA . PRO A 1 523 ? 29.871 -18.583 -20.315 1.00 66.94 523 PRO A CA 1
ATOM 4114 C C . PRO A 1 523 ? 29.699 -18.916 -18.824 1.00 66.94 523 PRO A C 1
ATOM 4116 O O . PRO A 1 523 ? 28.848 -19.722 -18.445 1.00 66.94 523 PRO A O 1
ATOM 4119 N N . ALA A 1 524 ? 30.493 -18.285 -17.952 1.00 65.75 524 ALA A N 1
ATOM 4120 C CA . ALA A 1 524 ? 30.367 -18.419 -16.502 1.00 65.75 524 ALA A CA 1
ATOM 4121 C C . ALA A 1 524 ? 29.036 -17.852 -15.976 1.00 65.75 524 ALA A C 1
ATOM 4123 O O . ALA A 1 524 ? 28.399 -18.471 -15.124 1.00 65.75 524 ALA A O 1
ATOM 4124 N N . THR A 1 525 ? 28.587 -16.716 -16.512 1.00 65.25 525 THR A N 1
ATOM 4125 C CA . THR A 1 525 ? 27.333 -16.069 -16.121 1.00 65.25 525 THR A CA 1
ATOM 4126 C C . THR A 1 525 ? 26.149 -16.935 -16.546 1.00 65.25 525 THR A C 1
ATOM 4128 O O . THR A 1 525 ? 25.300 -17.248 -15.717 1.00 65.25 525 THR A O 1
ATOM 4131 N N . VAL A 1 526 ? 26.155 -17.444 -17.786 1.00 64.62 526 VAL A N 1
ATOM 4132 C CA . VAL A 1 526 ? 25.113 -18.350 -18.311 1.00 64.62 526 VAL A CA 1
ATOM 4133 C C . VAL A 1 526 ? 24.946 -19.594 -17.427 1.00 64.62 526 VAL A C 1
ATOM 4135 O O . VAL A 1 526 ? 23.824 -19.961 -17.077 1.00 64.62 526 VAL A O 1
ATOM 4138 N N . ARG A 1 527 ? 26.053 -20.201 -16.973 1.00 63.75 527 ARG A N 1
ATOM 4139 C CA . ARG A 1 527 ? 26.019 -21.343 -16.040 1.00 63.75 527 ARG A CA 1
ATOM 4140 C C . ARG A 1 527 ? 25.410 -20.988 -14.683 1.00 63.75 527 ARG A C 1
ATOM 4142 O O . ARG A 1 527 ? 24.688 -21.805 -14.119 1.00 63.75 527 ARG A O 1
ATOM 4149 N N . LEU A 1 528 ? 25.676 -19.790 -14.159 1.00 61.91 528 LEU A N 1
ATOM 4150 C CA . LEU A 1 528 ? 25.129 -19.333 -12.878 1.00 61.91 528 LEU A CA 1
ATOM 4151 C C . LEU A 1 528 ? 23.619 -19.077 -12.934 1.00 61.91 528 LEU A C 1
ATOM 4153 O O . LEU A 1 528 ? 22.961 -19.270 -11.914 1.00 61.91 528 LEU A O 1
ATOM 4157 N N . ALA A 1 529 ? 23.069 -18.673 -14.084 1.00 59.16 529 ALA A N 1
ATOM 4158 C CA . ALA A 1 529 ? 21.625 -18.481 -14.261 1.00 59.16 529 ALA A CA 1
ATOM 4159 C C . ALA A 1 529 ? 20.827 -19.790 -14.366 1.00 59.16 529 ALA A C 1
ATOM 4161 O O . ALA A 1 529 ? 19.629 -19.790 -14.091 1.00 59.16 529 ALA A O 1
ATOM 4162 N N . ALA A 1 530 ? 21.479 -20.907 -14.705 1.00 55.03 530 ALA A N 1
ATOM 4163 C CA . ALA A 1 530 ? 20.851 -22.229 -14.766 1.00 55.03 530 ALA A CA 1
ATOM 4164 C C . ALA A 1 530 ? 20.683 -22.903 -13.382 1.00 55.03 530 ALA A C 1
ATOM 4166 O O . ALA A 1 530 ? 20.005 -23.930 -13.267 1.00 55.03 530 ALA A O 1
ATOM 4167 N N . ILE A 1 531 ? 21.287 -22.348 -12.322 1.00 52.47 531 ILE A N 1
ATOM 4168 C CA . ILE A 1 531 ? 21.211 -22.888 -10.956 1.00 52.47 531 ILE A CA 1
ATOM 4169 C C . ILE A 1 531 ? 19.866 -22.485 -10.321 1.00 52.47 531 ILE A C 1
ATOM 4171 O O . ILE A 1 531 ? 19.556 -21.294 -10.276 1.00 52.47 531 ILE A O 1
ATOM 4175 N N . PRO A 1 532 ? 19.059 -23.438 -9.814 1.00 44.03 532 PRO A N 1
ATOM 4176 C CA . PRO A 1 532 ? 17.808 -23.114 -9.138 1.00 44.03 532 PRO A CA 1
ATOM 4177 C C . PRO A 1 532 ? 18.064 -22.385 -7.811 1.00 44.03 532 PRO A C 1
ATOM 4179 O O . PRO A 1 532 ? 18.726 -22.915 -6.925 1.00 44.03 532 PRO A O 1
ATOM 4182 N N . SER A 1 533 ? 17.495 -21.190 -7.674 1.00 47.53 533 SER A N 1
ATOM 4183 C CA . SER A 1 533 ? 17.319 -20.464 -6.411 1.00 47.53 533 SER A CA 1
ATOM 4184 C C . SER A 1 533 ? 15.850 -20.063 -6.269 1.00 47.53 533 SER A C 1
ATOM 4186 O O . SER A 1 533 ? 15.171 -19.894 -7.286 1.00 47.53 533 SER A O 1
ATOM 4188 N N . CYS A 1 534 ? 15.361 -19.892 -5.033 1.00 38.00 534 CYS A N 1
ATOM 4189 C CA . CYS A 1 534 ? 13.980 -19.463 -4.742 1.00 38.00 534 CYS A CA 1
ATOM 4190 C C . CYS A 1 534 ? 13.577 -18.174 -5.482 1.00 38.00 534 CYS A C 1
ATOM 4192 O O . CYS A 1 534 ? 12.408 -17.978 -5.801 1.00 38.00 534 CYS A O 1
ATOM 4194 N N . HIS A 1 535 ? 14.561 -17.354 -5.860 1.00 49.66 535 HIS A N 1
ATOM 4195 C CA . HIS A 1 535 ? 14.400 -16.206 -6.743 1.00 49.66 535 HIS A CA 1
ATOM 4196 C C . HIS A 1 535 ? 15.361 -16.361 -7.929 1.00 49.66 535 HIS A C 1
ATOM 4198 O O . HIS A 1 535 ? 16.580 -16.316 -7.771 1.00 49.66 535 HIS A O 1
ATOM 4204 N N . THR A 1 536 ? 14.826 -16.647 -9.116 1.00 48.62 536 THR A N 1
ATOM 4205 C CA . THR A 1 536 ? 15.592 -16.922 -10.346 1.00 48.62 536 THR A CA 1
ATOM 4206 C C . THR A 1 536 ? 16.587 -15.806 -10.686 1.00 48.62 536 THR A C 1
ATOM 4208 O O . THR A 1 536 ? 16.205 -14.639 -10.778 1.00 48.62 536 THR A O 1
ATOM 4211 N N . ARG A 1 537 ? 17.851 -16.178 -10.924 1.00 49.66 537 ARG A N 1
ATOM 4212 C CA . ARG A 1 537 ? 18.953 -15.276 -11.303 1.00 49.66 537 ARG A CA 1
ATOM 4213 C C . ARG A 1 537 ? 18.742 -14.680 -12.703 1.00 49.66 537 ARG A C 1
ATOM 4215 O O . ARG A 1 537 ? 18.281 -15.367 -13.612 1.00 49.66 537 ARG A O 1
ATOM 4222 N N . SER A 1 538 ? 19.099 -13.406 -12.868 1.00 48.97 538 SER A N 1
ATOM 4223 C CA . SER A 1 538 ? 19.068 -12.687 -14.155 1.00 48.97 538 SER A CA 1
ATOM 4224 C C . SER A 1 538 ? 20.489 -12.484 -14.689 1.00 48.97 538 SER A C 1
ATOM 4226 O O . SER A 1 538 ? 21.435 -12.432 -13.902 1.00 48.97 538 SER A O 1
ATOM 4228 N N . LEU A 1 539 ? 20.641 -12.391 -16.011 1.00 48.34 539 LEU A N 1
ATOM 4229 C CA . LEU A 1 539 ? 21.918 -12.166 -16.692 1.00 48.34 539 LEU A CA 1
ATOM 4230 C C . LEU A 1 539 ? 22.007 -10.743 -17.242 1.00 48.34 539 LEU A C 1
ATOM 4232 O O . LEU A 1 539 ? 21.010 -10.185 -17.702 1.00 48.34 539 LEU A O 1
ATOM 4236 N N . PHE A 1 540 ? 23.225 -10.207 -17.226 1.00 55.09 540 PHE A N 1
ATOM 4237 C CA . PHE A 1 540 ? 23.591 -8.885 -17.725 1.00 55.09 540 PHE A CA 1
ATOM 4238 C C . PHE A 1 540 ? 24.897 -8.998 -18.522 1.00 55.09 540 PHE A C 1
ATOM 4240 O O . PHE A 1 540 ? 25.792 -9.751 -18.115 1.00 55.09 540 PHE A O 1
ATOM 4247 N N . ALA A 1 541 ? 24.992 -8.265 -19.632 1.00 47.56 541 ALA A N 1
ATOM 4248 C CA . ALA A 1 541 ? 26.201 -8.095 -20.434 1.00 47.56 541 ALA A CA 1
ATOM 4249 C C . ALA A 1 541 ? 26.312 -6.666 -20.965 1.00 47.56 541 ALA A C 1
ATOM 4251 O O . ALA A 1 541 ? 25.256 -6.099 -21.356 1.00 47.56 541 ALA A O 1
#

Radius of gyration: 29.26 Å; chains: 1; bounding box: 60×66×76 Å